Protein AF-0000000074970413 (afdb_homodimer)

Sequence (600 aa):
MADAITYADLRFVKVPLKNSASNHLGQDCEAYEDGELTYENVQVSPVPGGPPGLASPALADKADLQVSRQFQEGTRIWEATNSSLQQQLREKISQLGQKEVELQESQKELISSQDTLQEKQRTHEDTEQQLQACQAERAKTKENLRNEEERRRDLDQRLTSTRETLRRLSSCSSDTCCPCGWIPYQERCFYISHTLRSLEESQKYCTSLSSKLAAFDEPSKYYYEVSLPSGLEELLDRSKSYWIQMSKKWRHDSDSQSRYCDKIKKYYQKWKRIFSECAELHPCICESEAFRFPDGIHLNMADAITYADLRFVKVPLKNSASNHLGQDCEAYEDGELTYENVQVSPVPGGPPGLASPALADKADLQVSRQFQEGTRIWEATNSSLQQQLREKISQLGQKEVELQESQKELISSQDTLQEKQRTHEDTEQQLQACQAERAKTKENLRNEEERRRDLDQRLTSTRETLRRLSSCSSDTCCPCGWIPYQERCFYISHTLRSLEESQKYCTSLSSKLAAFDEPSKYYYEVSLPSGLEELLDRSKSYWIQMSKKWRHDSDSQSRYCDKIKKYYQKWKRIFSECAELHPCICESEAFRFPDGIHLN

Organism: Mus spicilegus (NCBI:txid10103)

Foldseek 3Di:
DPDDPPPPPVVPPPPPPDDDDDDDDDDDPPPPDPPPVCVDPPPPPPPPCVDDPPPPPPCPDPPVVVVVVVVVVVVVVVVVVVVVVVVVVVVVVVVVVVVVVVVVVVVVVVVVVVVVVVVVVVVVVVVVVVVVVVVVVVVVVVVVVVVVVVVVVVVVVVVVVVLVVVVVQWDDDWQWIDGPPWDDDDFKTKDWDDWWFFLVVQQVVLVVVVWGFADFDCPDPDNFFGDDDPRVVVPDDQQFKAFGDADPVPPPPDPDPPQWGWIWHDDDHTITIDIDGRGGIGIYMIMDGTDGSPPPPTPD/DDDDPPPDDPPPDPPDPDPDDDDDPPDDPDDDDDDPCVVPPPPVDDDPPDPPDPPPPPPPDPVVVVVVVVVVVVVVVVVVVVVVVVVVVVVVVVVVVVVVVVVVVVVVVVVVVVVVVVVVVVVVVVVVVVVVVVVVVVVVVVVVVVVVVVVVVVVVVVVVVVLVVVVVQWDDDWQWIDGPPWDDDDFKTKDWDDWWFFLVVQQVVLVVVVWGFADFDCPDPDNFFGDDDPRVVVPDDQQFKAFGQADPVPPPDDPDPPQWGWIWHDDDHTITIDIDGRGGIGIYMIMDGTDGSPPPPGPD

Nearest PDB structures (foldseek):
  5b1r-assembly1_A  TM=9.652E-01  e=3.362E-18  Mus musculus
  5vyb-assembly1_A  TM=7.940E-01  e=7.788E-08  Homo sapiens
  8rov-assembly1_B  TM=7.749E-01  e=2.932E-07  Homo sapiens
  5kti-assembly1_A  TM=6.997E-01  e=1.170E-06  Bos taurus
  8h4v-assembly1_A  TM=6.684E-01  e=1.239E-06  Bos taurus

Radius of gyration: 67.69 Å; Cα contacts (8 Å, |Δi|>4): 667; chains: 2; bounding box: 92×194×124 Å

Structure (mmCIF, N/CA/C/O backbone):
data_AF-0000000074970413-model_v1
#
loop_
_entity.id
_entity.type
_entity.pdbx_description
1 polymer 'CD72 antigen'
#
loop_
_atom_site.group_PDB
_atom_site.id
_atom_site.type_symbol
_atom_site.label_atom_id
_atom_site.label_alt_id
_atom_site.label_comp_id
_atom_site.label_asym_id
_atom_site.label_entity_id
_atom_site.label_seq_id
_atom_site.pdbx_PDB_ins_code
_atom_site.Cartn_x
_atom_site.Cartn_y
_atom_site.Cartn_z
_atom_site.occupancy
_atom_site.B_iso_or_equiv
_atom_site.auth_seq_id
_atom_site.auth_comp_id
_atom_site.auth_asym_id
_atom_site.auth_atom_id
_atom_site.pdbx_PDB_model_num
ATOM 1 N N . MET A 1 1 ? 30.766 46.562 5.418 1 24.64 1 MET A N 1
ATOM 2 C CA . MET A 1 1 ? 31.969 46.625 6.25 1 24.64 1 MET A CA 1
ATOM 3 C C . MET A 1 1 ? 31.734 47.562 7.445 1 24.64 1 MET A C 1
ATOM 5 O O . MET A 1 1 ? 31.922 48.781 7.344 1 24.64 1 MET A O 1
ATOM 9 N N . ALA A 1 2 ? 30.656 47.406 8.125 1 31.2 2 ALA A N 1
ATOM 10 C CA . ALA A 1 2 ? 29.766 48.219 8.945 1 31.2 2 ALA A CA 1
ATOM 11 C C . ALA A 1 2 ? 30.359 48.469 10.32 1 31.2 2 ALA A C 1
ATOM 13 O O . ALA A 1 2 ? 30.594 47.531 11.086 1 31.2 2 ALA A O 1
ATOM 14 N N . ASP A 1 3 ? 31.234 49.562 10.531 1 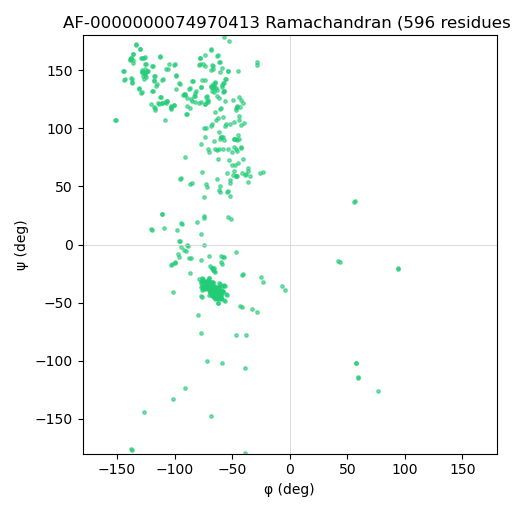26.11 3 ASP A N 1
ATOM 15 C CA . ASP A 1 3 ? 32.281 49.719 11.547 1 26.11 3 ASP A CA 1
ATOM 16 C C . ASP A 1 3 ? 31.688 49.656 12.953 1 26.11 3 ASP A C 1
ATOM 18 O O . ASP A 1 3 ? 30.484 49.875 13.141 1 26.11 3 ASP A O 1
ATOM 22 N N . ALA A 1 4 ? 32.469 49.125 13.984 1 30.56 4 ALA A N 1
ATOM 23 C CA . ALA A 1 4 ? 32.688 48.656 15.336 1 30.56 4 ALA A CA 1
ATOM 24 C C . ALA A 1 4 ? 32.438 49.719 16.375 1 30.56 4 ALA A C 1
ATOM 26 O O . ALA A 1 4 ? 33.312 50.562 16.641 1 30.56 4 ALA A O 1
ATOM 27 N N . ILE A 1 5 ? 31.297 50.406 16.328 1 31.03 5 ILE A N 1
ATOM 28 C CA . ILE A 1 5 ? 31.281 51.719 17 1 31.03 5 ILE A CA 1
ATOM 29 C C . ILE A 1 5 ? 31.328 51.5 18.516 1 31.03 5 ILE A C 1
ATOM 31 O O . ILE A 1 5 ? 30.422 50.938 19.109 1 31.03 5 ILE A O 1
ATOM 35 N N . THR A 1 6 ? 32.531 51.219 19.094 1 27.95 6 THR A N 1
ATOM 36 C CA . THR A 1 6 ? 32.938 50.781 20.422 1 27.95 6 THR A CA 1
ATOM 37 C C . THR A 1 6 ? 32.531 51.812 21.469 1 27.95 6 THR A C 1
ATOM 39 O O . THR A 1 6 ? 32.875 53 21.375 1 27.95 6 THR A O 1
ATOM 42 N N . TYR A 1 7 ? 31.266 51.75 21.891 1 28.98 7 TYR A N 1
ATOM 43 C CA . TYR A 1 7 ? 30.562 52.625 22.828 1 28.98 7 TYR A CA 1
ATOM 44 C C . TYR A 1 7 ? 31.312 52.75 24.141 1 28.98 7 TYR A C 1
ATOM 46 O O . TYR A 1 7 ? 31.656 51.75 24.766 1 28.98 7 TYR A O 1
ATOM 54 N N . ALA A 1 8 ? 32.406 53.688 24.25 1 27.66 8 ALA A N 1
ATOM 55 C CA . ALA A 1 8 ? 33.375 53.812 25.312 1 27.66 8 ALA A CA 1
ATOM 56 C C . ALA A 1 8 ? 32.719 54.156 26.641 1 27.66 8 ALA A C 1
ATOM 58 O O . ALA A 1 8 ? 31.906 55.094 26.719 1 27.66 8 ALA A O 1
ATOM 59 N N . ASP A 1 9 ? 32.438 53.156 27.516 1 30.17 9 ASP A N 1
ATOM 60 C CA . ASP A 1 9 ? 31.844 53 28.844 1 30.17 9 ASP A CA 1
ATOM 61 C C . ASP A 1 9 ? 32.5 53.938 29.844 1 30.17 9 ASP A C 1
ATOM 63 O O . ASP A 1 9 ? 33.625 53.75 30.25 1 30.17 9 ASP A O 1
ATOM 67 N N . LEU A 1 10 ? 32.594 55.312 29.562 1 27.61 10 LEU A N 1
ATOM 68 C CA . LEU A 1 10 ? 33.5 56.094 30.422 1 27.61 10 LEU A CA 1
ATOM 69 C C . LEU A 1 10 ? 33.031 56 31.875 1 27.61 10 LEU A C 1
ATOM 71 O O . LEU A 1 10 ? 31.891 56.312 32.188 1 27.61 10 LEU A O 1
ATOM 75 N N . ARG A 1 11 ? 33.5 55.031 32.688 1 28.02 11 ARG A N 1
ATOM 76 C CA . ARG A 1 11 ? 33.281 54.531 34.031 1 28.02 11 ARG A CA 1
ATOM 77 C C . ARG A 1 11 ? 33.625 55.594 35.062 1 28.02 11 ARG A C 1
ATOM 79 O O . ARG A 1 11 ? 34.812 55.844 35.344 1 28.02 11 ARG A O 1
ATOM 86 N N . PHE A 1 12 ? 33.062 56.812 35.062 1 27.45 12 PHE A N 1
ATOM 87 C CA . PHE A 1 12 ? 33.594 57.844 35.969 1 27.45 12 PHE A CA 1
ATOM 88 C C . PHE A 1 12 ? 33.594 57.375 37.406 1 27.45 12 PHE A C 1
ATOM 90 O O . PHE A 1 12 ? 32.594 56.812 37.875 1 27.45 12 PHE A O 1
ATOM 97 N N . VAL A 1 13 ? 34.812 57 37.906 1 27.91 13 VAL A N 1
ATOM 98 C CA . VAL A 1 13 ? 35.219 56.312 39.156 1 27.91 13 VAL A CA 1
ATOM 99 C C . VAL A 1 13 ? 34.844 57.188 40.344 1 27.91 13 VAL A C 1
ATOM 101 O O . VAL A 1 13 ? 35.312 58.312 40.5 1 27.91 13 VAL A O 1
ATOM 104 N N . LYS A 1 14 ? 33.562 57.094 40.719 1 28.33 14 LYS A N 1
ATOM 105 C CA . LYS A 1 14 ? 32.969 57.906 41.781 1 28.33 14 LYS A CA 1
ATOM 106 C C . LYS A 1 14 ? 33.688 57.719 43.094 1 28.33 14 LYS A C 1
ATOM 108 O O . LYS A 1 14 ? 33.812 56.594 43.594 1 28.33 14 LYS A O 1
ATOM 113 N N . VAL A 1 15 ? 34.875 58.531 43.188 1 29.34 15 VAL A N 1
ATOM 114 C CA . VAL A 1 15 ? 35.812 58.438 44.312 1 29.34 15 VAL A CA 1
ATOM 115 C C . VAL A 1 15 ? 35.062 58.5 45.625 1 29.34 15 VAL A C 1
ATOM 117 O O . VAL A 1 15 ? 34.188 59.375 45.812 1 29.34 15 VAL A O 1
ATOM 120 N N . PRO A 1 16 ? 35.281 57.469 46.438 1 26.19 16 PRO A N 1
ATOM 121 C CA . PRO A 1 16 ? 34.594 57.031 47.656 1 26.19 16 PRO A CA 1
ATOM 122 C C . PRO A 1 16 ? 34.719 58.031 48.781 1 26.19 16 PRO A C 1
ATOM 124 O O . PRO A 1 16 ? 35.812 58.406 49.156 1 26.19 16 PRO A O 1
ATOM 127 N N . LEU A 1 17 ? 33.875 59.062 48.781 1 26.25 17 LEU A N 1
ATOM 128 C CA . LEU A 1 17 ? 33.875 60.188 49.719 1 26.25 17 LEU A CA 1
ATOM 129 C C . LEU A 1 17 ? 33.812 59.719 51.156 1 26.25 17 LEU A C 1
ATOM 131 O O . LEU A 1 17 ? 32.75 59.312 51.625 1 26.25 17 LEU A O 1
ATOM 135 N N . LYS A 1 18 ? 34.906 58.938 51.5 1 22.08 18 LYS A N 1
ATOM 136 C CA . LYS A 1 18 ? 34.719 58.219 52.75 1 22.08 18 LYS A CA 1
ATOM 137 C C . LYS A 1 18 ? 34.312 59.188 53.875 1 22.08 18 LYS A C 1
ATOM 139 O O . LYS A 1 18 ? 34.531 60.406 53.75 1 22.08 18 LYS A O 1
ATOM 144 N N . ASN A 1 19 ? 34 58.594 55.094 1 21.67 19 ASN A N 1
ATOM 145 C CA . ASN A 1 19 ? 33.156 58.688 56.281 1 21.67 19 ASN A CA 1
ATOM 146 C C . ASN A 1 19 ? 33.75 59.562 57.344 1 21.67 19 ASN A C 1
ATOM 148 O O . ASN A 1 19 ? 33.062 60.062 58.219 1 21.67 19 ASN A O 1
ATOM 152 N N . SER A 1 20 ? 35.125 59.75 57.375 1 21.52 20 SER A N 1
ATOM 153 C CA . SER A 1 20 ? 35.594 59.562 58.719 1 21.52 20 SER A CA 1
ATOM 154 C C . SER A 1 20 ? 35.062 60.656 59.656 1 21.52 20 SER A C 1
ATOM 156 O O . SER A 1 20 ? 34.938 61.812 59.25 1 21.52 20 SER A O 1
ATOM 158 N N . ALA A 1 21 ? 34.656 60.281 60.844 1 22.81 21 ALA A N 1
ATOM 159 C CA . ALA A 1 21 ? 33.844 60.656 62 1 22.81 21 ALA A CA 1
ATOM 160 C C . ALA A 1 21 ? 34.562 61.719 62.844 1 22.81 21 ALA A C 1
ATOM 162 O O . ALA A 1 21 ? 33.906 62.562 63.469 1 22.81 21 ALA A O 1
ATOM 163 N N . SER A 1 22 ? 35.938 61.625 62.938 1 19.97 22 SER A N 1
ATOM 164 C CA . SER A 1 22 ? 36.25 61.594 64.375 1 19.97 22 SER A CA 1
ATOM 165 C C . SER A 1 22 ? 36.031 62.938 65 1 19.97 22 SER A C 1
ATOM 167 O O . SER A 1 22 ? 35.312 63.031 66 1 19.97 22 SER A O 1
ATOM 169 N N . ASN A 1 23 ? 37.094 63.656 65.188 1 19.08 23 ASN A N 1
ATOM 170 C CA . ASN A 1 23 ? 37.719 63.875 66.5 1 19.08 23 ASN A CA 1
ATOM 171 C C . ASN A 1 23 ? 37.156 65.125 67.188 1 19.08 23 ASN A C 1
ATOM 173 O O . ASN A 1 23 ? 36.469 65.938 66.5 1 19.08 23 ASN A O 1
ATOM 177 N N . HIS A 1 24 ? 38.125 66.125 67.562 1 21.09 24 HIS A N 1
ATOM 178 C CA . HIS A 1 24 ? 38.531 66.688 68.875 1 21.09 24 HIS A CA 1
ATOM 179 C C . HIS A 1 24 ? 37.844 68 69.125 1 21.09 24 HIS A C 1
ATOM 181 O O . HIS A 1 24 ? 37.562 68.75 68.188 1 21.09 24 HIS A O 1
ATOM 187 N N . LEU A 1 25 ? 37.312 68.188 70.312 1 21.56 25 LEU A N 1
ATOM 188 C CA . LEU A 1 25 ? 36.344 69 71.062 1 21.56 25 LEU A CA 1
ATOM 189 C C . LEU A 1 25 ? 36.719 70.438 71.125 1 21.56 25 LEU A C 1
ATOM 191 O O . LEU A 1 25 ? 35.875 71.312 71.125 1 21.56 25 LEU A O 1
ATOM 195 N N . GLY A 1 26 ? 38.094 70.688 71.25 1 19.17 26 GLY A N 1
ATOM 196 C CA . GLY A 1 26 ? 38.281 71.438 72.5 1 19.17 26 GLY A CA 1
ATOM 197 C C . GLY A 1 26 ? 37.938 72.938 72.312 1 19.17 26 GLY A C 1
ATOM 198 O O . GLY A 1 26 ? 37.281 73.5 73.188 1 19.17 26 GLY A O 1
ATOM 199 N N . GLN A 1 27 ? 38.719 73.562 71.375 1 21.14 27 GLN A N 1
ATOM 200 C CA . GLN A 1 27 ? 39.406 74.688 72 1 21.14 27 GLN A CA 1
ATOM 201 C C . GLN A 1 27 ? 38.438 75.812 72.25 1 21.14 27 GLN A C 1
ATOM 203 O O . GLN A 1 27 ? 37.375 75.938 71.625 1 21.14 27 GLN A O 1
ATOM 208 N N . ASP A 1 28 ? 38.969 76.75 73.188 1 24.19 28 ASP A N 1
ATOM 209 C CA . ASP A 1 28 ? 38.688 77.75 74.188 1 24.19 28 ASP A CA 1
ATOM 210 C C . ASP A 1 28 ? 38.25 79.062 73.562 1 24.19 28 ASP A C 1
ATOM 212 O O . ASP A 1 28 ? 39.031 79.75 72.875 1 24.19 28 ASP A O 1
ATOM 216 N N . CYS A 1 29 ? 37.188 79.125 72.875 1 22.8 29 CYS A N 1
ATOM 217 C CA . CYS A 1 29 ? 36.719 80.25 72.062 1 22.8 29 CYS A CA 1
ATOM 218 C C . CYS A 1 29 ? 36.688 81.5 72.875 1 22.8 29 CYS A C 1
ATOM 220 O O . CYS A 1 29 ? 35.938 81.625 73.875 1 22.8 29 CYS A O 1
ATOM 222 N N . GLU A 1 30 ? 38.031 81.875 73.062 1 23.05 30 GLU A N 1
ATOM 223 C CA . GLU A 1 30 ? 38.219 83.062 73.875 1 23.05 30 GLU A CA 1
ATOM 224 C C . GLU A 1 30 ? 37.188 84.188 73.5 1 23.05 30 GLU A C 1
ATOM 226 O O . GLU A 1 30 ? 36.875 84.375 72.375 1 23.05 30 GLU A O 1
ATOM 231 N N . ALA A 1 31 ? 36.469 84.438 74.5 1 25.48 31 ALA A N 1
ATOM 232 C CA . ALA A 1 31 ? 35.312 85.25 74.812 1 25.48 31 ALA A CA 1
ATOM 233 C C . ALA A 1 31 ? 35.5 86.688 74.375 1 25.48 31 ALA A C 1
ATOM 235 O O . ALA A 1 31 ? 36.344 87.438 74.938 1 25.48 31 ALA A O 1
ATOM 236 N N . TYR A 1 32 ? 35.812 86.812 73 1 22.5 32 TYR A N 1
ATOM 237 C CA . TYR A 1 32 ? 36.094 88.25 72.75 1 22.5 32 TYR A CA 1
ATOM 238 C C . TYR A 1 32 ? 35.062 89.125 73.375 1 22.5 32 TYR A C 1
ATOM 240 O O . TYR A 1 32 ? 33.875 88.812 73.375 1 22.5 32 TYR A O 1
ATOM 248 N N . GLU A 1 33 ? 35.594 89.875 74.312 1 24.11 33 GLU A N 1
ATOM 249 C CA . GLU A 1 33 ? 35.125 90.875 75.25 1 24.11 33 GLU A CA 1
ATOM 250 C C . GLU A 1 33 ? 34.25 91.938 74.562 1 24.11 33 GLU A C 1
ATOM 252 O O . GLU A 1 33 ? 34.656 92.5 73.562 1 24.11 33 GLU A O 1
ATOM 257 N N . ASP A 1 34 ? 32.938 91.562 74.438 1 25.44 34 ASP A N 1
ATOM 258 C CA . ASP A 1 34 ? 31.797 92.375 74 1 25.44 34 ASP A CA 1
ATOM 259 C C . ASP A 1 34 ? 31.891 93.812 74.438 1 25.44 34 ASP A C 1
ATOM 261 O O . ASP A 1 34 ? 31.797 94.125 75.688 1 25.44 34 ASP A O 1
ATOM 265 N N . GLY A 1 35 ? 33.062 94.438 73.938 1 24.64 35 GLY A N 1
ATOM 266 C CA . GLY A 1 35 ? 33.25 95.75 74.438 1 24.64 35 GLY A CA 1
ATOM 267 C C . GLY A 1 35 ? 31.984 96.562 74.438 1 24.64 35 GLY A C 1
ATOM 268 O O . GLY A 1 35 ? 31.141 96.438 73.562 1 24.64 35 GLY A O 1
ATOM 269 N N . GLU A 1 36 ? 31.469 96.75 75.625 1 27.22 36 GLU A N 1
ATOM 270 C CA . GLU A 1 36 ? 30.297 97.438 76.125 1 27.22 36 GLU A CA 1
ATOM 271 C C . GLU A 1 36 ? 30.188 98.812 75.5 1 27.22 36 GLU A C 1
ATOM 273 O O . GLU A 1 36 ? 31.078 99.688 75.75 1 27.22 36 GLU A O 1
ATOM 278 N N . LEU A 1 37 ? 30.094 98.875 74.125 1 25.19 37 LEU A N 1
ATOM 279 C CA . LEU A 1 37 ? 30.062 100.25 73.688 1 25.19 37 LEU A CA 1
ATOM 280 C C . LEU A 1 37 ? 29.094 101.062 74.5 1 25.19 37 LEU A C 1
ATOM 282 O O . LEU A 1 37 ? 27.906 100.75 74.562 1 25.19 37 LEU A O 1
ATOM 286 N N . THR A 1 38 ? 29.516 101.5 75.625 1 25.91 38 THR A N 1
ATOM 287 C CA . THR A 1 38 ? 28.859 102.312 76.625 1 25.91 38 THR A CA 1
ATOM 288 C C . THR A 1 38 ? 28.297 103.562 76.062 1 25.91 38 THR A C 1
ATOM 290 O O . THR A 1 38 ? 29.047 104.438 75.625 1 25.91 38 THR A O 1
ATOM 293 N N . TYR A 1 39 ? 27.625 103.438 74.938 1 23.97 39 TYR A N 1
ATOM 294 C CA . TYR A 1 39 ? 27.266 104.75 74.438 1 23.97 39 TYR A CA 1
ATOM 295 C C . TYR A 1 39 ? 26.688 105.625 75.562 1 23.97 39 TYR A C 1
ATOM 297 O O . TYR A 1 39 ? 25.844 105.125 76.312 1 23.97 39 TYR A O 1
ATOM 305 N N . GLU A 1 40 ? 27.516 106.375 76.25 1 25.95 40 GLU A N 1
ATOM 306 C CA . GLU A 1 40 ? 27.312 107.25 77.312 1 25.95 40 GLU A CA 1
ATOM 307 C C . GLU A 1 40 ? 26.062 108.125 77.125 1 25.95 40 GLU A C 1
ATOM 309 O O . GLU A 1 40 ? 25.875 108.688 76 1 25.95 40 GLU A O 1
ATOM 314 N N . ASN A 1 41 ? 24.938 107.75 77.875 1 26.66 41 ASN A N 1
ATOM 315 C CA . ASN A 1 41 ? 23.656 108.375 78.062 1 26.66 41 ASN A CA 1
ATOM 316 C C . ASN A 1 41 ? 23.812 109.875 78.375 1 26.66 41 ASN A C 1
ATOM 318 O O . ASN A 1 41 ? 24.375 110.25 79.375 1 26.66 41 ASN A O 1
ATOM 322 N N . VAL A 1 42 ? 24.453 110.5 77.375 1 29.44 42 VAL A N 1
ATOM 323 C CA . VAL A 1 42 ? 24.672 111.938 77.75 1 29.44 42 VAL A CA 1
ATOM 324 C C . VAL A 1 42 ? 23.391 112.5 78.25 1 29.44 42 VAL A C 1
ATOM 326 O O . VAL A 1 42 ? 22.344 112.5 77.625 1 29.44 42 VAL A O 1
ATOM 329 N N . GLN A 1 43 ? 23.25 112.375 79.562 1 25.84 43 GLN A N 1
ATOM 330 C CA . GLN A 1 43 ? 22.219 112.938 80.438 1 25.84 43 GLN A CA 1
ATOM 331 C C . GLN A 1 43 ? 22.047 114.375 80.188 1 25.84 43 GLN A C 1
ATOM 333 O O . GLN A 1 43 ? 22.953 115.188 80.438 1 25.84 43 GLN A O 1
ATOM 338 N N . VAL A 1 44 ? 21.688 114.688 78.938 1 29.22 44 VAL A N 1
ATOM 339 C CA . VAL A 1 44 ? 21.547 116.125 78.812 1 29.22 44 VAL A CA 1
ATOM 340 C C . VAL A 1 44 ? 20.672 116.625 80 1 29.22 44 VAL A C 1
ATOM 342 O O . VAL A 1 44 ? 19.641 116.062 80.312 1 29.22 44 VAL A O 1
ATOM 345 N N . SER A 1 45 ? 21.359 117.25 80.938 1 26.11 45 SER A N 1
ATOM 346 C CA . SER A 1 45 ? 20.859 117.875 82.188 1 26.11 45 SER A CA 1
ATOM 347 C C . SER A 1 45 ? 19.594 118.688 81.875 1 26.11 45 SER A C 1
ATOM 349 O O . SER A 1 45 ? 19.453 119.25 80.812 1 26.11 45 SER A O 1
ATOM 351 N N . PRO A 1 46 ? 18.594 118.25 82.75 1 32.47 46 PRO A N 1
ATOM 352 C CA . PRO A 1 46 ? 17.219 118.75 82.75 1 32.47 46 PRO A CA 1
ATOM 353 C C . PRO A 1 46 ? 17.156 120.312 82.875 1 32.47 46 PRO A C 1
ATOM 355 O O . PRO A 1 46 ? 17.609 120.875 83.875 1 32.47 46 PRO A O 1
ATOM 358 N N . VAL A 1 47 ? 18.047 121 82.062 1 32 47 VAL A N 1
ATOM 359 C CA . VAL A 1 47 ? 18.047 122.375 82.625 1 32 47 VAL A CA 1
ATOM 360 C C . VAL A 1 47 ? 16.625 122.75 83 1 32 47 VAL A C 1
ATOM 362 O O . VAL A 1 47 ? 15.695 122.5 82.25 1 32 47 VAL A O 1
ATOM 365 N N . PRO A 1 48 ? 16.438 123.062 84.25 1 33.34 48 PRO A N 1
ATOM 366 C CA . PRO A 1 48 ? 15.203 123.375 84.938 1 33.34 48 PRO A CA 1
ATOM 367 C C . PRO A 1 48 ? 14.383 124.5 84.25 1 33.34 48 PRO A C 1
ATOM 369 O O . PRO A 1 48 ? 13.391 124.938 84.875 1 33.34 48 PRO A O 1
ATOM 372 N N . GLY A 1 49 ? 14.68 124.625 82.875 1 29.66 49 GLY A N 1
ATOM 373 C CA . GLY A 1 49 ? 14.289 126 82.625 1 29.66 49 GLY A CA 1
ATOM 374 C C . GLY A 1 49 ? 12.852 126.312 83 1 29.66 49 GLY A C 1
ATOM 375 O O . GLY A 1 49 ? 11.992 125.375 82.938 1 29.66 49 GLY A O 1
ATOM 376 N N . GLY A 1 50 ? 12.688 126.875 84 1 33.44 50 GLY A N 1
ATOM 377 C CA . GLY A 1 50 ? 11.453 127.25 84.688 1 33.44 50 GLY A CA 1
ATOM 378 C C . GLY A 1 50 ? 10.438 127.875 83.75 1 33.44 50 GLY A C 1
ATOM 379 O O . GLY A 1 50 ? 9.289 128.125 84.125 1 33.44 50 GLY A O 1
ATOM 380 N N . PRO A 1 51 ? 11 128.125 82.312 1 31.03 51 PRO A N 1
ATOM 381 C CA . PRO A 1 51 ? 10.461 129.375 82.188 1 31.03 51 PRO A CA 1
ATOM 382 C C . PRO A 1 51 ? 8.938 129.5 82.312 1 31.03 51 PRO A C 1
ATOM 384 O O . PRO A 1 51 ? 8.398 130.125 83.125 1 31.03 51 PRO A O 1
ATOM 387 N N . PRO A 1 52 ? 8.375 129.625 81 1 35.25 52 PRO A N 1
ATOM 388 C CA . PRO A 1 52 ? 7.555 130.75 80.625 1 35.25 52 PRO A CA 1
ATOM 389 C C . PRO A 1 52 ? 6.066 130.625 80.875 1 35.25 52 PRO A C 1
ATOM 391 O O . PRO A 1 52 ? 5.621 129.375 80.875 1 35.25 52 PRO A O 1
ATOM 394 N N . GLY A 1 53 ? 5.426 131.375 81.625 1 33.5 53 GLY A N 1
ATOM 395 C CA . GLY A 1 53 ? 4.016 131.5 81.938 1 33.5 53 GLY A CA 1
ATOM 396 C C . GLY A 1 53 ? 3.107 131.25 80.75 1 33.5 53 GLY A C 1
ATOM 397 O O . GLY A 1 53 ? 3.16 132.125 79.812 1 33.5 53 GLY A O 1
ATOM 398 N N . LEU A 1 54 ? 3.055 130.125 80.25 1 33.62 54 LEU A N 1
ATOM 399 C CA . LEU A 1 54 ? 2.307 129.75 79 1 33.62 54 LEU A CA 1
ATOM 400 C C . LEU A 1 54 ? 0.914 130.375 79.062 1 33.62 54 LEU A C 1
ATOM 402 O O . LEU A 1 54 ? 0.138 130.125 80 1 33.62 54 LEU A O 1
ATOM 406 N N . ALA A 1 55 ? 0.936 131.75 78.688 1 37.66 55 ALA A N 1
ATOM 407 C CA . ALA A 1 55 ? -0.284 132.5 78.5 1 37.66 55 ALA A CA 1
ATOM 408 C C . ALA A 1 55 ? -1.351 131.75 77.75 1 37.66 55 ALA A C 1
ATOM 410 O O . ALA A 1 55 ? -1.029 130.875 76.938 1 37.66 55 ALA A O 1
ATOM 411 N N . SER A 1 56 ? -2.512 131.625 78.312 1 37.56 56 SER A N 1
ATOM 412 C CA . SER A 1 56 ? -3.807 131 78 1 37.56 56 SER A CA 1
ATOM 413 C C . SER A 1 56 ? -4.168 131.25 76.5 1 37.56 56 SER A C 1
ATOM 415 O O . SER A 1 56 ? -4.414 132.5 76.125 1 37.56 56 SER A O 1
ATOM 417 N N . PRO A 1 57 ? -3.34 130.75 75.5 1 39.44 57 PRO A N 1
ATOM 418 C CA . PRO A 1 57 ? -3.734 131 74.125 1 39.44 57 PRO A CA 1
ATOM 419 C C . PRO A 1 57 ? -5.195 130.75 73.812 1 39.44 57 PRO A C 1
ATOM 421 O O . PRO A 1 57 ? -5.578 129.5 73.812 1 39.44 57 PRO A O 1
ATOM 424 N N . ALA A 1 58 ? -6.094 131.375 74.438 1 38.5 58 ALA A N 1
ATOM 425 C CA . ALA A 1 58 ? -7.551 131.25 74.375 1 38.5 58 ALA A CA 1
ATOM 426 C C . ALA A 1 58 ? -8.008 131 72.938 1 38.5 58 ALA A C 1
ATOM 428 O O . ALA A 1 58 ? -8.891 130.25 72.688 1 38.5 58 ALA A O 1
ATOM 429 N N . LEU A 1 59 ? -8.023 132.125 72.125 1 40.28 59 LEU A N 1
ATOM 430 C CA . LEU A 1 59 ? -9.023 132.375 71.062 1 40.28 59 LEU A CA 1
ATOM 431 C C . LEU A 1 59 ? -8.68 131.5 69.812 1 40.28 59 LEU A C 1
ATOM 433 O O . LEU A 1 59 ? -8.312 132.125 68.812 1 40.28 59 LEU A O 1
ATOM 437 N N . ALA A 1 60 ? -7.836 130.625 69.812 1 50.25 60 ALA A N 1
ATOM 438 C CA . ALA A 1 60 ? -7.473 130 68.562 1 50.25 60 ALA A CA 1
ATOM 439 C C . ALA A 1 60 ? -8.703 129.5 67.812 1 50.25 60 ALA A C 1
ATOM 441 O O . ALA A 1 60 ? -9.422 128.625 68.312 1 50.25 60 ALA A O 1
ATOM 442 N N . ASP A 1 61 ? -9.242 130.125 66.75 1 51.22 61 ASP A N 1
ATOM 443 C CA . ASP A 1 61 ? -10.523 130.25 66.062 1 51.22 61 ASP A CA 1
ATOM 444 C C . ASP A 1 61 ? -10.969 128.875 65.5 1 51.22 61 ASP A C 1
ATOM 446 O O . ASP A 1 61 ? -10.141 128 65.125 1 51.22 61 ASP A O 1
ATOM 450 N N . LYS A 1 62 ? -12.18 128.25 65.688 1 59.47 62 LYS A N 1
ATOM 451 C CA . LYS A 1 62 ? -13.062 127.125 65.312 1 59.47 62 LYS A CA 1
ATOM 452 C C . LYS A 1 62 ? -12.742 126.625 63.938 1 59.47 62 LYS A C 1
ATOM 454 O O . LYS A 1 62 ? -12.836 125.375 63.688 1 59.47 62 LYS A O 1
ATOM 459 N N . ALA A 1 63 ? -12.258 127.375 63.094 1 61.16 63 ALA A N 1
ATOM 460 C CA . ALA A 1 63 ? -12.086 126.938 61.688 1 61.16 63 ALA A CA 1
ATOM 461 C C . ALA A 1 63 ? -10.883 126.062 61.531 1 61.16 63 ALA A C 1
ATOM 463 O O . ALA A 1 63 ? -10.938 125.062 60.75 1 61.16 63 ALA A O 1
ATOM 464 N N . ASP A 1 64 ? -9.867 126.188 62.281 1 61.75 64 ASP A N 1
ATOM 465 C CA . ASP A 1 64 ? -8.641 125.438 62.156 1 61.75 64 ASP A CA 1
ATOM 466 C C . ASP A 1 64 ? -8.836 124 62.688 1 61.75 64 ASP A C 1
ATOM 468 O O . ASP A 1 64 ? -8.289 123.062 62.156 1 61.75 64 ASP A O 1
ATOM 472 N N . LEU A 1 65 ? -9.664 123.875 63.594 1 67.31 65 LEU A N 1
ATOM 473 C CA . LEU A 1 65 ? -9.93 122.562 64.25 1 67.31 65 LEU A CA 1
ATOM 474 C C . LEU A 1 65 ? -10.789 121.688 63.344 1 67.31 65 LEU A C 1
ATOM 476 O O . LEU A 1 65 ? -10.602 120.5 63.281 1 67.31 65 LEU A O 1
ATOM 480 N N . GLN A 1 66 ? -11.633 122.312 62.625 1 70.25 66 GLN A N 1
ATOM 481 C CA . GLN A 1 66 ? -12.5 121.562 61.719 1 70.25 66 GLN A CA 1
ATOM 482 C C . GLN A 1 66 ? -11.719 121 60.531 1 70.25 66 GLN A C 1
ATOM 484 O O . GLN A 1 66 ? -11.961 119.875 60.094 1 70.25 66 GLN A O 1
ATOM 489 N N . VAL A 1 67 ? -10.773 121.75 60.062 1 69.88 67 VAL A N 1
ATOM 490 C CA . VAL A 1 67 ? -9.953 121.312 58.938 1 69.88 67 VAL A CA 1
ATOM 491 C C . VAL A 1 67 ? -9.023 120.188 59.375 1 69.88 67 VAL A C 1
ATOM 493 O O . VAL A 1 67 ? -8.789 119.25 58.625 1 69.88 67 VAL A O 1
ATOM 496 N N . SER A 1 68 ? -8.68 120.312 60.625 1 71.88 68 SER A N 1
ATOM 497 C CA . SER A 1 68 ? -7.801 119.25 61.156 1 71.88 68 SER A CA 1
ATOM 498 C C . SER A 1 68 ? -8.555 117.938 61.375 1 71.88 68 SER A C 1
ATOM 500 O O . SER A 1 68 ? -8.008 116.875 61.156 1 71.88 68 SER A O 1
ATOM 502 N N . ARG A 1 69 ? -9.758 118.062 61.781 1 75.12 69 ARG A N 1
ATOM 503 C CA . ARG A 1 69 ? -10.578 116.875 62 1 75.12 69 ARG A CA 1
ATOM 504 C C . ARG A 1 69 ? -10.953 116.188 60.688 1 75.12 69 ARG A C 1
ATOM 506 O O . ARG A 1 69 ? -10.938 115 60.562 1 75.12 69 ARG A O 1
ATOM 513 N N . GLN A 1 70 ? -11.18 117 59.656 1 73.62 70 GLN A N 1
ATOM 514 C CA . GLN A 1 70 ? -11.508 116.5 58.344 1 73.62 70 GLN A CA 1
ATOM 515 C C . GLN A 1 70 ? -10.305 115.812 57.688 1 73.62 70 GLN A C 1
ATOM 517 O O . GLN A 1 70 ? -10.453 114.75 57.031 1 73.62 70 GLN A O 1
ATOM 522 N N . PHE A 1 71 ? -9.164 116.375 58.094 1 75.62 71 PHE A N 1
ATOM 523 C CA . PHE A 1 71 ? -7.926 115.812 57.594 1 75.62 71 PHE A CA 1
ATOM 524 C C . PHE A 1 71 ? -7.641 114.438 58.25 1 75.62 71 PHE A C 1
ATOM 526 O O . PHE A 1 71 ? -7.227 113.5 57.594 1 75.62 71 PHE A O 1
ATOM 533 N N . GLN A 1 72 ? -7.98 114.375 59.5 1 77.62 72 GLN A N 1
ATOM 534 C CA . GLN A 1 72 ? -7.73 113.188 60.25 1 77.62 72 GLN A CA 1
ATOM 535 C C . GLN A 1 72 ? -8.695 112.062 59.812 1 77.62 72 GLN A C 1
ATOM 537 O O . GLN A 1 72 ? -8.297 110.938 59.656 1 77.62 72 GLN A O 1
ATOM 542 N N . GLU A 1 73 ? -9.852 112.5 59.469 1 80.38 73 GLU A N 1
ATOM 543 C CA . GLU A 1 73 ? -10.852 111.5 59.031 1 80.38 73 GLU A CA 1
ATOM 544 C C . GLU A 1 73 ? -10.555 111 57.625 1 80.38 73 GLU A C 1
ATOM 546 O O . GLU A 1 73 ? -10.711 109.812 57.312 1 80.38 73 GLU A O 1
ATOM 551 N N . GLY A 1 74 ? -10.109 111.938 56.812 1 75.44 74 GLY A N 1
ATOM 552 C CA . GLY A 1 74 ? -9.719 111.562 55.469 1 75.44 74 GLY A CA 1
ATOM 553 C C . GLY A 1 74 ? -8.516 110.688 55.406 1 75.44 74 GLY A C 1
ATOM 554 O O . GLY A 1 74 ? -8.5 109.688 54.625 1 75.44 74 GLY A O 1
ATOM 555 N N . THR A 1 75 ? -7.602 110.875 56.344 1 78.88 75 THR A N 1
ATOM 556 C CA . THR A 1 75 ? -6.406 110.062 56.406 1 78.88 75 THR A CA 1
ATOM 557 C C . THR A 1 75 ? -6.75 108.688 56.938 1 78.88 75 THR A C 1
ATOM 559 O O . THR A 1 75 ? -6.188 107.688 56.5 1 78.88 75 THR A O 1
ATOM 562 N N . ARG A 1 76 ? -7.727 108.688 57.812 1 82.56 76 ARG A N 1
ATOM 563 C CA . ARG A 1 76 ? -8.148 107.375 58.375 1 82.56 76 ARG A CA 1
ATOM 564 C C . ARG A 1 76 ? -8.852 106.562 57.312 1 82.56 76 ARG A C 1
ATOM 566 O O . ARG A 1 76 ? -8.609 105.375 57.219 1 82.56 76 ARG A O 1
ATOM 573 N N . ILE A 1 77 ? -9.641 107.188 56.469 1 83.06 77 ILE A N 1
ATOM 574 C CA . ILE A 1 77 ? -10.367 106.5 55.406 1 83.06 77 ILE A CA 1
ATOM 575 C C . ILE A 1 77 ? -9.391 106 54.344 1 83.06 77 ILE A C 1
ATOM 577 O O . ILE A 1 77 ? -9.492 104.875 53.844 1 83.06 77 ILE A O 1
ATOM 581 N N . TRP A 1 78 ? -8.352 106.75 54.156 1 82.88 78 TRP A N 1
ATOM 582 C CA . TRP A 1 78 ? -7.344 106.375 53.156 1 82.88 78 TRP A CA 1
ATOM 583 C C . TRP A 1 78 ? -6.484 105.188 53.625 1 82.88 78 TRP A C 1
ATOM 585 O O . TRP A 1 78 ? -6.195 104.312 52.875 1 82.88 78 TRP A O 1
ATOM 595 N N . GLU A 1 79 ? -6.238 105.312 54.906 1 81.75 79 GLU A N 1
ATOM 596 C CA . GLU A 1 79 ? -5.441 104.188 55.5 1 81.75 79 GLU A CA 1
ATOM 597 C C . GLU A 1 79 ? -6.219 102.875 55.5 1 81.75 79 GLU A C 1
ATOM 599 O O . GLU A 1 79 ? -5.66 101.812 55.219 1 81.75 79 GLU A O 1
ATOM 604 N N . ALA A 1 80 ? -7.477 103.062 55.656 1 84.81 80 ALA A N 1
ATOM 605 C CA . ALA A 1 80 ? -8.32 101.875 55.688 1 84.81 80 ALA A CA 1
ATOM 606 C C . ALA A 1 80 ? -8.508 101.312 54.281 1 84.81 80 ALA A C 1
ATOM 608 O O . ALA A 1 80 ? -8.477 100.125 54.094 1 84.81 80 ALA A O 1
ATOM 609 N N . THR A 1 81 ? -8.656 102.125 53.312 1 84.88 81 THR A N 1
ATOM 610 C CA . THR A 1 81 ? -8.828 101.688 51.938 1 84.88 81 THR A CA 1
ATOM 611 C C . THR A 1 81 ? -7.543 101.062 51.375 1 84.88 81 THR A C 1
ATOM 613 O O . THR A 1 81 ? -7.578 100.062 50.719 1 84.88 81 THR A O 1
ATOM 616 N N . ASN A 1 82 ? -6.449 101.75 51.781 1 85.19 82 ASN A N 1
ATOM 617 C CA . ASN A 1 82 ? -5.152 101.25 51.375 1 85.19 82 ASN A CA 1
ATOM 618 C C . ASN A 1 82 ? -4.859 99.875 52.031 1 85.19 82 ASN A C 1
ATOM 620 O O . ASN A 1 82 ? -4.336 99 51.375 1 85.19 82 ASN A O 1
ATOM 624 N N . SER A 1 83 ? -5.316 99.75 53.219 1 86.81 83 SER A N 1
ATOM 625 C CA . SER A 1 83 ? -5.113 98.5 53.938 1 86.81 83 SER A CA 1
ATOM 626 C C . SER A 1 83 ? -5.977 97.375 53.344 1 86.81 83 SER A C 1
ATOM 628 O O . SER A 1 83 ? -5.523 96.25 53.219 1 86.81 83 SER A O 1
ATOM 630 N N . SER A 1 84 ? -7.141 97.75 52.938 1 89.75 84 SER A N 1
ATOM 631 C CA . SER A 1 84 ? -8.055 96.812 52.312 1 89.75 84 SER A CA 1
ATOM 632 C C 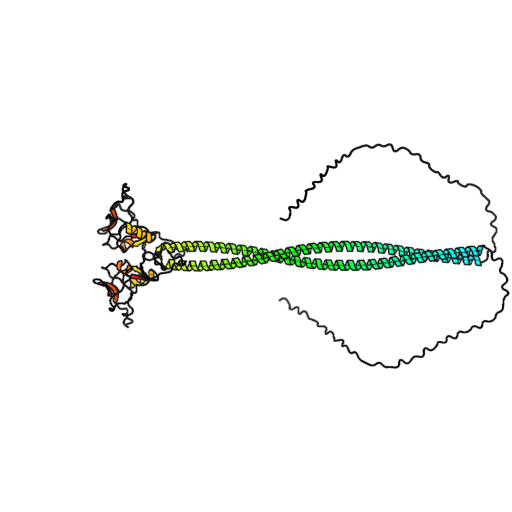. SER A 1 84 ? -7.578 96.375 50.938 1 89.75 84 SER A C 1
ATOM 634 O O . SER A 1 84 ? -7.613 95.188 50.625 1 89.75 84 SER A O 1
ATOM 636 N N . LEU A 1 85 ? -7.016 97.25 50.156 1 88.94 85 LEU A N 1
ATOM 637 C CA . LEU A 1 85 ? -6.508 97 48.844 1 88.94 85 LEU A CA 1
ATOM 638 C C . LEU A 1 85 ? -5.25 96.125 48.906 1 88.94 85 LEU A C 1
ATOM 640 O O . LEU A 1 85 ? -5.07 95.188 48.094 1 88.94 85 LEU A O 1
ATOM 644 N N . GLN A 1 86 ? -4.457 96.312 50 1 90 86 GLN A N 1
ATOM 645 C CA . GLN A 1 86 ? -3.242 95.562 50.188 1 90 86 GLN A CA 1
ATOM 646 C C . GLN A 1 86 ? -3.574 94.125 50.562 1 90 86 GLN A C 1
ATOM 648 O O . GLN A 1 86 ? -2.916 93.188 50.125 1 90 86 GLN A O 1
ATOM 653 N N . GLN A 1 87 ? -4.633 94.062 51.344 1 92.44 87 GLN A N 1
ATOM 654 C CA . GLN A 1 87 ? -5.062 92.688 51.75 1 92.44 87 GLN A CA 1
ATOM 655 C C . GLN A 1 87 ? -5.621 91.938 50.562 1 92.44 87 GLN A C 1
ATOM 657 O O . GLN A 1 87 ? -5.305 90.75 50.406 1 92.44 87 GLN A O 1
ATOM 662 N N . GLN A 1 88 ? -6.398 92.5 49.719 1 91.38 88 GLN A N 1
ATOM 663 C CA . GLN A 1 88 ? -6.969 91.875 48.562 1 91.38 88 GLN A CA 1
ATOM 664 C C . GLN A 1 88 ? -5.875 91.5 47.562 1 91.38 88 GLN A C 1
ATOM 666 O O . GLN A 1 88 ? -5.934 90.438 46.969 1 91.38 88 GLN A O 1
ATOM 671 N N . LEU A 1 89 ? -4.875 92.438 47.469 1 91.62 89 LEU A N 1
ATOM 672 C CA . LEU A 1 89 ? -3.754 92.125 46.562 1 91.62 89 LEU A CA 1
ATOM 673 C C . LEU A 1 89 ? -2.961 90.938 47.062 1 91.62 89 LEU A C 1
ATOM 675 O O . LEU A 1 89 ? -2.594 90.062 46.25 1 91.62 89 LEU A O 1
ATOM 679 N N . ARG A 1 90 ? -2.795 90.812 48.375 1 91.5 90 ARG A N 1
ATOM 680 C CA . ARG A 1 90 ? -2.078 89.688 48.938 1 91.5 90 ARG A CA 1
ATOM 681 C C . ARG A 1 90 ? -2.846 88.375 48.719 1 91.5 90 ARG A C 1
ATOM 683 O O . ARG A 1 90 ? -2.252 87.375 48.406 1 91.5 90 ARG A O 1
ATOM 690 N N . GLU A 1 91 ? -4.094 88.5 48.844 1 93 91 GLU A N 1
ATOM 691 C CA . GLU A 1 91 ? -4.945 87.312 48.625 1 93 91 GLU A CA 1
ATOM 692 C C . GLU A 1 91 ? -4.914 86.875 47.188 1 93 91 GLU A C 1
ATOM 694 O O . GLU A 1 91 ? -4.801 85.688 46.906 1 93 91 GLU A O 1
ATOM 699 N N . LYS A 1 92 ? -4.879 87.75 46.25 1 91 92 LYS A N 1
ATOM 700 C CA . LYS A 1 92 ? -4.867 87.438 44.812 1 91 92 LYS A CA 1
ATOM 701 C C . LYS A 1 92 ? -3.51 86.875 44.406 1 91 92 LYS A C 1
ATOM 703 O O . LYS A 1 92 ? -3.434 85.938 43.562 1 91 92 LYS A O 1
ATOM 708 N N . ILE A 1 93 ? -2.52 87.375 45.094 1 90.62 93 ILE A N 1
ATOM 709 C CA . ILE A 1 93 ? -1.174 86.875 44.844 1 90.62 93 ILE A CA 1
ATOM 710 C C . ILE A 1 93 ? -1.04 85.438 45.312 1 90.62 93 ILE A C 1
ATOM 712 O O . ILE A 1 93 ? -0.476 84.625 44.625 1 90.62 93 ILE A O 1
ATOM 716 N N . SER A 1 94 ? -1.664 85.25 46.438 1 93.31 94 SER A N 1
ATOM 717 C CA . SER A 1 94 ? -1.633 83.938 47 1 93.31 94 SER A CA 1
ATOM 718 C C . SER A 1 94 ? -2.43 82.938 46.125 1 93.31 94 SER A C 1
ATOM 720 O O . SER A 1 94 ? -1.977 81.875 45.844 1 93.31 94 SER A O 1
ATOM 722 N N . GLN A 1 95 ? -3.541 83.375 45.656 1 93 95 GLN A N 1
ATOM 723 C CA . GLN A 1 95 ? -4.383 82.562 44.812 1 93 95 GLN A CA 1
ATOM 724 C C . GLN A 1 95 ? -3.691 82.312 43.469 1 93 95 GLN A C 1
ATOM 726 O O . GLN A 1 95 ? -3.768 81.188 42.969 1 93 95 GLN A O 1
ATOM 731 N N . LEU A 1 96 ? -3.01 83.25 42.906 1 91.19 96 LEU A N 1
ATOM 732 C CA . LEU A 1 96 ? -2.264 83.062 41.688 1 91.19 96 LEU A CA 1
ATOM 733 C C . LEU A 1 96 ? -1.144 82.062 41.844 1 91.19 96 LEU A C 1
ATOM 735 O O . LEU A 1 96 ? -0.928 81.188 40.969 1 91.19 96 LEU A O 1
ATOM 739 N N . GLY A 1 97 ? -0.518 82.125 43 1 91.5 97 GLY A N 1
ATOM 740 C CA . GLY A 1 97 ? 0.522 81.188 43.281 1 91.5 97 GLY A CA 1
ATOM 741 C C . GLY A 1 97 ? 0.004 79.75 43.375 1 91.5 97 GLY A C 1
ATOM 742 O O . GLY A 1 97 ? 0.629 78.812 42.844 1 91.5 97 GLY A O 1
ATOM 743 N N . GLN A 1 98 ? -1.108 79.625 43.969 1 93.44 98 GLN A N 1
ATOM 744 C CA . GLN A 1 98 ? -1.72 78.312 44.125 1 93.44 98 GLN A CA 1
ATOM 745 C C . GLN A 1 98 ? -2.15 77.75 42.75 1 93.44 98 GLN A C 1
ATOM 747 O O . GLN A 1 98 ? -1.911 76.562 42.469 1 93.44 98 GLN A O 1
ATOM 752 N N . LYS A 1 99 ? -2.672 78.562 41.906 1 92.44 99 LYS A N 1
ATOM 753 C CA . LYS A 1 99 ? -3.141 78.125 40.594 1 92.44 99 LYS A CA 1
ATOM 754 C C . LYS A 1 99 ? -1.97 77.75 39.688 1 92.44 99 LYS A C 1
ATOM 756 O O . LYS A 1 99 ? -2.074 76.812 38.875 1 92.44 99 LYS A O 1
ATOM 761 N N . GLU A 1 100 ? -0.872 78.5 39.938 1 93 100 GLU A N 1
ATOM 762 C CA . GLU A 1 100 ? 0.328 78.188 39.156 1 93 100 GLU A CA 1
ATOM 763 C C . GLU A 1 100 ? 0.879 76.812 39.5 1 93 100 GLU A C 1
ATOM 765 O O . GLU A 1 100 ? 1.297 76.062 38.625 1 93 100 GLU A O 1
ATOM 770 N N . VAL A 1 101 ? 0.82 76.438 40.781 1 94.06 101 VAL A N 1
ATOM 771 C CA . VAL A 1 101 ? 1.297 75.125 41.25 1 94.06 101 VAL A CA 1
ATOM 772 C C . VAL A 1 101 ? 0.385 74.062 40.688 1 94.06 101 VAL A C 1
ATOM 774 O O . VAL A 1 101 ? 0.862 73 40.219 1 94.06 101 VAL A O 1
ATOM 777 N N . GLU A 1 102 ? -0.892 74.312 40.719 1 92.25 102 GLU A N 1
ATOM 778 C CA . GLU A 1 102 ? -1.862 73.312 40.188 1 92.25 102 GLU A CA 1
ATOM 779 C C . GLU A 1 102 ? -1.699 73.125 38.688 1 92.25 102 GLU A C 1
ATOM 781 O O . GLU A 1 102 ? -1.803 72 38.219 1 92.25 102 GLU A O 1
ATOM 786 N N . LEU A 1 103 ? -1.417 74.188 38 1 92.94 103 LEU A N 1
ATOM 787 C CA . LEU A 1 103 ? -1.205 74.125 36.562 1 92.94 103 LEU A CA 1
ATOM 788 C C . LEU A 1 103 ? 0.046 73.375 36.219 1 92.94 103 LEU A C 1
ATOM 790 O O . LEU A 1 103 ? 0.025 72.5 35.312 1 92.94 103 LEU A O 1
ATOM 794 N N . GLN A 1 104 ? 1.076 73.562 37 1 93.38 104 GLN A N 1
ATOM 795 C CA . GLN A 1 104 ? 2.324 72.812 36.781 1 93.38 104 GLN A CA 1
ATOM 796 C C . GLN A 1 104 ? 2.15 71.312 37.031 1 93.38 104 GLN A C 1
ATOM 798 O O . GLN A 1 104 ? 2.67 70.5 36.281 1 93.38 104 GLN A O 1
ATOM 803 N N . GLU A 1 105 ? 1.387 71.062 38.031 1 93.38 105 GLU A N 1
ATOM 804 C CA . GLU A 1 105 ? 1.124 69.625 38.375 1 93.38 105 GLU A CA 1
ATOM 805 C C . GLU A 1 105 ? 0.299 69 37.281 1 93.38 105 GLU A C 1
ATOM 807 O O . GLU A 1 105 ? 0.587 67.875 36.906 1 93.38 105 GLU A O 1
ATOM 812 N N . SER A 1 106 ? -0.633 69.688 36.719 1 91.31 106 SER A N 1
ATOM 813 C CA . SER A 1 106 ? -1.482 69.125 35.656 1 91.31 106 SER A CA 1
ATOM 814 C C . SER A 1 106 ? -0.698 68.938 34.375 1 91.31 106 SER A C 1
ATOM 816 O O . SER A 1 106 ? -0.88 67.938 33.688 1 91.31 106 SER A O 1
ATOM 818 N N . GLN A 1 107 ? 0.228 69.875 34.188 1 92.19 107 GLN A N 1
ATOM 819 C CA . GLN A 1 107 ? 1.056 69.812 33 1 92.19 107 GLN A CA 1
ATOM 820 C C . GLN A 1 107 ? 2.016 68.625 33.094 1 92.19 107 GLN A C 1
ATOM 822 O O . GLN A 1 107 ? 2.238 67.875 32.094 1 92.19 107 GLN A O 1
ATOM 827 N N . LYS A 1 108 ? 2.504 68.312 34.281 1 93.31 108 LYS A N 1
ATOM 828 C CA . LYS A 1 108 ? 3.389 67.188 34.5 1 93.31 108 LYS A CA 1
ATOM 829 C C . LYS A 1 108 ? 2.645 65.875 34.312 1 93.31 108 LYS A C 1
ATOM 831 O O . LYS A 1 108 ? 3.158 64.938 33.688 1 93.31 108 LYS A O 1
ATOM 836 N N . GLU A 1 109 ? 1.453 65.875 34.781 1 93.31 109 GLU A N 1
ATOM 837 C CA . GLU A 1 109 ? 0.633 64.688 34.656 1 93.31 109 GLU A CA 1
ATOM 838 C C . GLU A 1 109 ? 0.262 64.438 33.188 1 93.31 109 GLU A C 1
ATOM 840 O O . GLU A 1 109 ? 0.218 63.25 32.75 1 93.31 109 GLU A O 1
ATOM 845 N N . LEU A 1 110 ? 0.067 65.5 32.469 1 91.25 110 LEU A N 1
ATOM 846 C CA . LEU A 1 110 ? -0.276 65.375 31.047 1 91.25 110 LEU A CA 1
ATOM 847 C C . LEU A 1 110 ? 0.889 64.812 30.25 1 91.25 110 LEU A C 1
ATOM 849 O O . LEU A 1 110 ? 0.697 63.938 29.422 1 91.25 110 LEU A O 1
ATOM 853 N N . ILE A 1 111 ? 2.109 65.312 30.578 1 92.94 111 ILE A N 1
ATOM 854 C CA . ILE A 1 111 ? 3.297 64.812 29.891 1 92.94 111 ILE A CA 1
ATOM 855 C C . ILE A 1 111 ? 3.512 63.344 30.203 1 92.94 111 ILE A C 1
ATOM 857 O O . ILE A 1 111 ? 3.779 62.562 29.297 1 92.94 111 ILE A O 1
ATOM 861 N N . SER A 1 112 ? 3.293 62.969 31.422 1 93.69 112 SER A N 1
ATOM 862 C CA . SER A 1 112 ? 3.459 61.594 31.844 1 93.69 112 SER A CA 1
ATOM 863 C C . SER A 1 112 ? 2.432 60.688 31.172 1 93.69 112 SER A C 1
ATOM 865 O O . SER A 1 112 ? 2.762 59.594 30.719 1 93.69 112 SER A O 1
ATOM 867 N N . SER A 1 113 ? 1.25 61.156 31 1 90.94 113 SER A N 1
ATOM 868 C CA . SER A 1 113 ? 0.185 60.375 30.375 1 90.94 113 SER A CA 1
ATOM 869 C C . SER A 1 113 ? 0.435 60.219 28.875 1 90.94 113 SER A C 1
ATOM 871 O O . SER A 1 113 ? 0.193 59.125 28.328 1 90.94 113 SER A O 1
ATOM 873 N N . GLN A 1 114 ? 0.986 61.281 28.328 1 91.25 114 GLN A N 1
ATOM 874 C CA . GLN A 1 114 ? 1.3 61.188 26.906 1 91.25 114 GLN A CA 1
ATOM 875 C C . GLN A 1 114 ? 2.426 60.219 26.625 1 91.25 114 GLN A C 1
ATOM 877 O O . GLN A 1 114 ? 2.385 59.469 25.656 1 91.25 114 GLN A O 1
ATOM 882 N N . ASP A 1 115 ? 3.363 60.156 27.562 1 94.19 115 ASP A N 1
ATOM 883 C CA . ASP A 1 115 ? 4.457 59.188 27.438 1 94.19 115 ASP A CA 1
ATOM 884 C C . ASP A 1 115 ? 3.951 57.75 27.578 1 94.19 115 ASP A C 1
ATOM 886 O O . ASP A 1 115 ? 4.34 56.875 26.812 1 94.19 115 ASP A O 1
ATOM 890 N N . THR A 1 116 ? 3.098 57.5 28.453 1 94.19 116 THR A N 1
ATOM 891 C CA . THR A 1 116 ? 2.521 56.156 28.672 1 94.19 116 THR A CA 1
ATOM 892 C C . THR A 1 116 ? 1.673 55.75 27.484 1 94.19 116 THR A C 1
ATOM 894 O O . THR A 1 116 ? 1.689 54.562 27.078 1 94.19 116 THR A O 1
ATOM 897 N N . LEU A 1 117 ? 0.961 56.688 26.922 1 93.19 117 LEU A N 1
ATOM 898 C CA . LEU A 1 117 ? 0.132 56.438 25.75 1 93.19 117 LEU A CA 1
ATOM 899 C C . LEU A 1 117 ? 0.99 56.031 24.562 1 93.19 117 LEU A C 1
ATOM 901 O O . LEU A 1 117 ? 0.658 55.062 23.844 1 93.19 117 LEU A O 1
ATOM 905 N N . GLN A 1 118 ? 2.109 56.75 24.438 1 93.75 118 GLN A N 1
ATOM 906 C CA . GLN A 1 118 ? 3.006 56.438 23.328 1 93.75 118 GLN A CA 1
ATOM 907 C C . GLN A 1 118 ? 3.611 55.062 23.484 1 93.75 118 GLN A C 1
ATOM 909 O O . GLN A 1 118 ? 3.725 54.312 22.516 1 93.75 118 GLN A O 1
ATOM 914 N N . GLU A 1 119 ? 4 54.656 24.656 1 93.69 119 GLU A N 1
ATOM 915 C CA . GLU A 1 119 ? 4.551 53.312 24.938 1 93.69 119 GLU A CA 1
ATOM 916 C C . GLU A 1 119 ? 3.518 52.219 24.688 1 93.69 119 GLU A C 1
ATOM 918 O O . GLU A 1 119 ? 3.826 51.188 24.094 1 93.69 119 GLU A O 1
ATOM 923 N N . LYS A 1 120 ? 2.32 52.5 25.062 1 94 120 LYS A N 1
ATOM 924 C CA . LYS A 1 120 ? 1.25 51.531 24.891 1 94 120 LYS A CA 1
ATOM 925 C C . LYS A 1 120 ? 0.917 51.344 23.406 1 94 120 LYS A C 1
ATOM 927 O O . LYS A 1 120 ? 0.603 50.25 22.969 1 94 120 LYS A O 1
ATOM 932 N N . GLN A 1 121 ? 1.013 52.469 22.734 1 93.56 121 GLN A N 1
ATOM 933 C CA . GLN A 1 121 ? 0.781 52.406 21.297 1 93.56 121 GLN A CA 1
ATOM 934 C C . GLN A 1 121 ? 1.844 51.562 20.594 1 93.56 121 GLN A C 1
ATOM 936 O O . GLN A 1 121 ? 1.524 50.719 19.75 1 93.56 121 GLN A O 1
ATOM 941 N N . ARG A 1 122 ? 3.062 51.656 21.016 1 95.06 122 ARG A N 1
ATOM 942 C CA . ARG A 1 122 ? 4.156 50.906 20.438 1 95.06 122 ARG A CA 1
ATOM 943 C C . ARG A 1 122 ? 4.004 49.406 20.75 1 95.06 122 ARG A C 1
ATOM 945 O O . ARG A 1 122 ? 4.172 48.562 19.875 1 95.06 122 ARG A O 1
ATOM 952 N N . THR A 1 123 ? 3.658 49.125 21.953 1 94.94 123 THR A N 1
ATOM 953 C CA . THR A 1 123 ? 3.482 47.719 22.375 1 94.94 123 THR A CA 1
ATOM 954 C C . THR A 1 123 ? 2.305 47.094 21.641 1 94.94 123 THR A C 1
ATOM 956 O O . THR A 1 123 ? 2.365 45.906 21.25 1 94.94 123 THR A O 1
ATOM 959 N N . HIS A 1 124 ? 1.26 47.875 21.422 1 94.88 124 HIS A N 1
ATOM 960 C CA . HIS A 1 124 ? 0.091 47.406 20.688 1 94.88 124 HIS A CA 1
ATOM 961 C C . HIS A 1 124 ? 0.438 47.094 19.234 1 94.88 124 HIS A C 1
ATOM 963 O O . HIS A 1 124 ? 0.035 46.031 18.719 1 94.88 124 HIS A O 1
ATOM 969 N N . GLU A 1 125 ? 1.175 47.969 18.656 1 94.88 125 GLU A N 1
ATOM 970 C CA . GLU A 1 125 ? 1.595 47.75 17.281 1 94.88 125 GLU A CA 1
ATOM 971 C C . GLU A 1 125 ? 2.453 46.5 17.156 1 94.88 125 GLU A C 1
ATOM 973 O O . GLU A 1 125 ? 2.299 45.719 16.203 1 94.88 125 GLU A O 1
ATOM 978 N N . ASP A 1 126 ? 3.314 46.281 18.062 1 96.5 126 ASP A N 1
ATOM 979 C CA . ASP A 1 126 ? 4.152 45.062 18.094 1 96.5 126 ASP A CA 1
ATOM 980 C C . ASP A 1 126 ? 3.303 43.812 18.234 1 96.5 126 ASP A C 1
ATOM 982 O O . ASP A 1 126 ? 3.521 42.812 17.531 1 96.5 126 ASP A O 1
ATOM 986 N N . THR A 1 127 ? 2.334 43.875 19.094 1 96.81 127 THR A N 1
ATOM 987 C CA . THR A 1 127 ? 1.465 42.719 19.328 1 96.81 127 THR A CA 1
ATOM 988 C C . THR A 1 127 ? 0.617 42.438 18.094 1 96.81 127 THR A C 1
ATOM 990 O O . THR A 1 127 ? 0.383 41.281 17.75 1 96.81 127 THR A O 1
ATOM 993 N N . GLU A 1 128 ? 0.208 43.5 17.469 1 96.56 128 GLU A N 1
ATOM 994 C CA . GLU A 1 128 ? -0.576 43.344 16.25 1 96.56 128 GLU A CA 1
ATOM 995 C C . GLU A 1 128 ? 0.248 42.688 15.141 1 96.56 128 GLU A C 1
ATOM 997 O O . GLU A 1 128 ? -0.262 41.844 14.391 1 96.56 128 GLU A O 1
ATOM 1002 N N . GLN A 1 129 ? 1.469 43.062 15.055 1 97.19 129 GLN A N 1
ATOM 1003 C CA . GLN A 1 129 ? 2.354 42.469 14.062 1 97.19 129 GLN A CA 1
ATOM 1004 C C . GLN A 1 129 ? 2.586 40.969 14.359 1 97.19 129 GLN A C 1
ATOM 1006 O O . GLN A 1 129 ? 2.582 40.156 13.445 1 97.19 129 GLN A O 1
ATOM 1011 N N . GLN A 1 130 ? 2.801 40.625 15.539 1 97.19 130 GLN A N 1
ATOM 1012 C CA . GLN A 1 130 ? 2.977 39.25 15.945 1 97.19 130 GLN A CA 1
ATOM 1013 C C . GLN A 1 130 ? 1.723 38.438 15.648 1 97.19 130 GLN A C 1
ATOM 1015 O O . GLN A 1 130 ? 1.813 37.281 15.227 1 97.19 130 GLN A O 1
ATOM 1020 N N . LEU A 1 131 ? 0.547 39 15.875 1 97.5 131 LEU A N 1
ATOM 1021 C CA . LEU A 1 131 ? -0.723 38.344 15.602 1 97.5 131 LEU A CA 1
ATOM 1022 C C . LEU A 1 131 ? -0.872 38.062 14.109 1 97.5 131 LEU A C 1
ATOM 1024 O O . LEU A 1 131 ? -1.263 36.969 13.727 1 97.5 131 LEU A O 1
ATOM 1028 N N . GLN A 1 132 ? -0.525 39.062 13.336 1 97 132 GLN A N 1
ATOM 1029 C CA . GLN A 1 132 ? -0.605 38.844 11.891 1 97 132 GLN A CA 1
ATOM 1030 C C . GLN A 1 132 ? 0.334 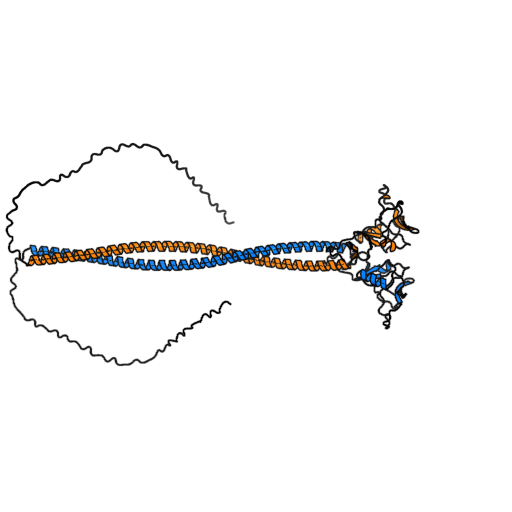37.75 11.43 1 97 132 GLN A C 1
ATOM 1032 O O . GLN A 1 132 ? -0.034 36.938 10.594 1 97 132 GLN A O 1
ATOM 1037 N N . ALA A 1 133 ? 1.503 37.688 11.906 1 97.56 133 ALA A N 1
ATOM 1038 C CA . ALA A 1 133 ? 2.471 36.656 11.57 1 97.56 133 ALA A CA 1
ATOM 1039 C C . ALA A 1 133 ? 1.97 35.281 12.016 1 97.56 133 ALA A C 1
ATOM 1041 O O . ALA A 1 133 ? 2.107 34.281 11.281 1 97.56 133 ALA A O 1
ATOM 1042 N N . CYS A 1 134 ? 1.396 35.25 13.188 1 97.38 134 CYS A N 1
ATOM 1043 C CA . CYS A 1 134 ? 0.843 34 13.719 1 97.38 134 CYS A CA 1
ATOM 1044 C C . CYS A 1 134 ? -0.281 33.469 12.828 1 97.38 134 CYS A C 1
ATOM 1046 O O . CYS A 1 134 ? -0.335 32.281 12.523 1 97.38 134 CYS A O 1
ATOM 1048 N N . GLN A 1 135 ? -1.078 34.375 12.406 1 96.88 135 GLN A N 1
ATOM 1049 C CA . GLN A 1 135 ? -2.201 34 11.555 1 96.88 135 GLN A CA 1
ATOM 1050 C C . GLN A 1 135 ? -1.72 33.469 10.203 1 96.88 135 GLN A C 1
ATOM 1052 O O . GLN A 1 135 ? -2.256 32.5 9.688 1 96.88 135 GLN A O 1
ATOM 1057 N N . ALA A 1 136 ? -0.758 34.094 9.672 1 97.31 136 ALA A N 1
ATOM 1058 C CA . ALA A 1 136 ? -0.192 33.656 8.398 1 97.31 136 ALA A CA 1
ATOM 1059 C C . ALA A 1 136 ? 0.433 32.25 8.523 1 97.31 136 ALA A C 1
ATOM 1061 O O . ALA A 1 136 ? 0.225 31.391 7.668 1 97.31 136 ALA A O 1
ATOM 1062 N N . GLU A 1 137 ? 1.155 32.031 9.5 1 97.19 137 GLU A N 1
ATOM 1063 C CA . GLU A 1 137 ? 1.786 30.734 9.734 1 97.19 137 GLU A CA 1
ATOM 1064 C C . GLU A 1 137 ? 0.743 29.656 9.984 1 97.19 137 GLU A C 1
ATOM 1066 O O . GLU A 1 137 ? 0.9 28.516 9.523 1 97.19 137 GLU A O 1
ATOM 1071 N N . ARG A 1 138 ? -0.232 30.047 10.727 1 96.56 138 ARG A N 1
ATOM 1072 C CA . ARG A 1 138 ? -1.329 29.109 10.984 1 96.56 138 ARG A CA 1
ATOM 1073 C C . ARG A 1 138 ? -2.008 28.703 9.68 1 96.56 138 ARG A C 1
ATOM 1075 O O . ARG A 1 138 ? -2.287 27.516 9.469 1 96.56 138 ARG A O 1
ATOM 1082 N N . ALA A 1 139 ? -2.256 29.625 8.906 1 96.56 139 ALA A N 1
ATOM 1083 C CA . ALA A 1 139 ? -2.889 29.344 7.621 1 96.56 139 ALA A CA 1
ATOM 1084 C C . ALA A 1 139 ? -2.016 28.422 6.77 1 96.56 139 ALA A C 1
ATOM 1086 O O . ALA A 1 139 ? -2.512 27.484 6.152 1 96.56 139 ALA A O 1
ATOM 1087 N N . LYS A 1 140 ? -0.803 28.656 6.746 1 97.44 140 LYS A N 1
ATOM 1088 C CA . LYS A 1 140 ? 0.142 27.844 5.988 1 97.44 140 LYS A CA 1
ATOM 1089 C C . LYS A 1 140 ? 0.203 26.422 6.543 1 97.44 140 LYS A C 1
ATOM 1091 O O . LYS A 1 140 ? 0.213 25.453 5.777 1 97.44 140 LYS A O 1
ATOM 1096 N N . THR A 1 141 ? 0.301 26.297 7.781 1 97.88 141 THR A N 1
ATOM 1097 C CA . THR A 1 141 ? 0.357 24.984 8.422 1 97.88 141 THR A CA 1
ATOM 1098 C C . THR A 1 141 ? -0.927 24.203 8.164 1 97.88 141 THR A C 1
ATOM 1100 O O . THR A 1 141 ? -0.888 23 7.957 1 97.88 141 THR A O 1
ATOM 1103 N N . LYS A 1 142 ? -2.012 24.953 8.211 1 97.62 142 LYS A N 1
ATOM 1104 C CA . LYS A 1 142 ? -3.291 24.312 7.926 1 97.62 142 LYS A CA 1
ATOM 1105 C C . LYS A 1 142 ? -3.332 23.781 6.5 1 97.62 142 LYS A C 1
ATOM 1107 O O . LYS A 1 142 ? -3.861 22.703 6.25 1 97.62 142 LYS A O 1
ATOM 1112 N N . GLU A 1 143 ? -2.785 24.484 5.617 1 97.62 143 GLU A N 1
ATOM 1113 C CA . GLU A 1 143 ? -2.703 24.047 4.227 1 97.62 143 GLU A CA 1
ATOM 1114 C C . GLU A 1 143 ? -1.803 22.828 4.086 1 97.62 143 GLU A C 1
ATOM 1116 O O . GLU A 1 143 ? -2.145 21.875 3.383 1 97.62 143 GLU A O 1
ATOM 1121 N N . ASN A 1 144 ? -0.699 22.844 4.723 1 98 144 ASN A N 1
ATOM 1122 C CA . ASN A 1 144 ? 0.202 21.688 4.723 1 98 144 ASN A CA 1
ATOM 1123 C C . ASN A 1 144 ? -0.469 20.453 5.301 1 98 144 ASN A C 1
ATOM 1125 O O . ASN A 1 144 ? -0.288 19.344 4.785 1 98 144 ASN A O 1
ATOM 1129 N N . LEU A 1 145 ? -1.202 20.688 6.34 1 98 145 LEU A N 1
ATOM 1130 C CA . LEU A 1 145 ? -1.942 19.594 6.957 1 98 145 LEU A CA 1
ATOM 1131 C C . LEU A 1 145 ? -2.941 18.984 5.973 1 98 145 LEU A C 1
ATOM 1133 O O . LEU A 1 145 ? -3.018 17.766 5.832 1 98 145 LEU A O 1
ATOM 1137 N N . ARG A 1 146 ? -3.656 19.828 5.309 1 97.75 146 ARG A N 1
ATOM 1138 C CA . ARG A 1 146 ? -4.617 19.359 4.316 1 97.75 146 ARG A CA 1
ATOM 1139 C C . ARG A 1 146 ? -3.924 18.578 3.209 1 97.75 146 ARG A C 1
ATOM 1141 O O . ARG A 1 146 ? -4.414 17.516 2.785 1 97.75 146 ARG A O 1
ATOM 1148 N N . ASN A 1 147 ? -2.818 18.969 2.779 1 97.81 147 ASN A N 1
ATOM 1149 C CA . ASN A 1 147 ? -2.043 18.297 1.743 1 97.81 147 ASN A CA 1
ATOM 1150 C C . ASN A 1 147 ? -1.551 16.922 2.211 1 97.81 147 ASN A C 1
ATOM 1152 O O . ASN A 1 147 ? -1.62 15.945 1.466 1 97.81 147 ASN A O 1
ATOM 1156 N N . GLU A 1 148 ? -1.069 16.969 3.373 1 97.69 148 GLU A N 1
ATOM 1157 C CA . GLU A 1 148 ? -0.57 15.711 3.922 1 97.69 148 GLU A CA 1
ATOM 1158 C C . GLU A 1 148 ? -1.699 14.703 4.098 1 97.69 148 GLU A C 1
ATOM 1160 O O . GLU A 1 148 ? -1.517 13.508 3.846 1 97.69 148 GLU A O 1
ATOM 116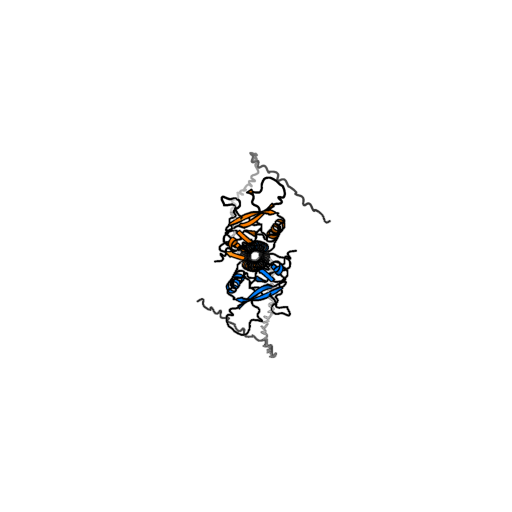5 N N . GLU A 1 149 ? -2.836 15.164 4.504 1 97.62 149 GLU A N 1
ATOM 1166 C CA . GLU A 1 149 ? -4.004 14.297 4.637 1 97.62 149 GLU A CA 1
ATOM 1167 C C . GLU A 1 149 ? -4.414 13.711 3.291 1 97.62 149 GLU A C 1
ATOM 1169 O O . GLU A 1 149 ? -4.789 12.539 3.205 1 97.62 149 GLU A O 1
ATOM 1174 N N . GLU A 1 150 ? -4.355 14.492 2.295 1 97.38 150 GLU A N 1
ATOM 1175 C CA . GLU A 1 150 ? -4.691 14.016 0.954 1 97.38 150 GLU A CA 1
ATOM 1176 C C . GLU A 1 150 ? -3.691 12.969 0.475 1 97.38 150 GLU A C 1
ATOM 1178 O O . GLU A 1 150 ? -4.082 11.945 -0.093 1 97.38 150 GLU A O 1
ATOM 1183 N N . ARG A 1 151 ? -2.506 13.156 0.661 1 96.94 151 ARG A N 1
ATOM 1184 C CA . ARG A 1 151 ? -1.471 12.195 0.304 1 96.94 151 ARG A CA 1
ATOM 1185 C C . ARG A 1 151 ? -1.672 10.875 1.045 1 96.94 151 ARG A C 1
ATOM 1187 O O . ARG A 1 151 ? -1.539 9.805 0.457 1 96.94 151 ARG A O 1
ATOM 1194 N N . ARG A 1 152 ? -1.934 11.062 2.318 1 97 152 ARG A N 1
ATOM 1195 C CA . ARG A 1 152 ? -2.188 9.875 3.135 1 97 152 ARG A CA 1
ATOM 1196 C C . ARG A 1 152 ? -3.379 9.094 2.602 1 97 152 ARG A C 1
ATOM 1198 O O . ARG A 1 152 ? -3.334 7.859 2.525 1 97 152 ARG A O 1
ATOM 1205 N N . ARG A 1 153 ? -4.383 9.773 2.252 1 96.88 153 ARG A N 1
ATOM 1206 C CA . ARG A 1 153 ? -5.57 9.117 1.714 1 96.88 153 ARG A CA 1
ATOM 1207 C C . ARG A 1 153 ? -5.254 8.398 0.405 1 96.88 153 ARG A C 1
ATOM 1209 O O . ARG A 1 153 ? -5.703 7.273 0.183 1 96.88 153 ARG A O 1
ATOM 1216 N N . ASP A 1 154 ? -4.504 8.977 -0.409 1 96.19 154 ASP A N 1
ATOM 1217 C CA . ASP A 1 154 ? -4.082 8.375 -1.668 1 96.19 154 ASP A CA 1
ATOM 1218 C C . ASP A 1 154 ? -3.258 7.109 -1.422 1 96.19 154 ASP A C 1
ATOM 1220 O O . ASP A 1 154 ? -3.482 6.082 -2.062 1 96.19 154 ASP A O 1
ATOM 1224 N N . LEU A 1 155 ? -2.369 7.184 -0.537 1 95.88 155 LEU A N 1
ATOM 1225 C CA . LEU A 1 155 ? -1.529 6.035 -0.205 1 95.88 155 LEU A CA 1
ATOM 1226 C C . LEU A 1 155 ? -2.369 4.895 0.358 1 95.88 155 LEU A C 1
ATOM 1228 O O . LEU A 1 155 ? -2.125 3.727 0.046 1 95.88 155 LEU A O 1
ATOM 1232 N N . ASP A 1 156 ? -3.316 5.273 1.143 1 95.5 156 ASP A N 1
ATOM 1233 C CA . ASP A 1 156 ? -4.215 4.273 1.704 1 95.5 156 ASP A CA 1
ATOM 1234 C C . ASP A 1 156 ? -4.984 3.547 0.602 1 95.5 156 ASP A C 1
ATOM 1236 O O . ASP A 1 156 ? -5.152 2.326 0.654 1 95.5 156 ASP A O 1
ATOM 1240 N N . GLN A 1 157 ? -5.422 4.262 -0.316 1 94.94 157 GLN A N 1
ATOM 1241 C CA . GLN A 1 157 ? -6.145 3.67 -1.438 1 94.94 157 GLN A CA 1
ATOM 1242 C C . GLN A 1 157 ? -5.238 2.756 -2.258 1 94.94 157 GLN A C 1
ATOM 1244 O O . GLN A 1 157 ? -5.633 1.648 -2.627 1 94.94 157 GLN A O 1
ATOM 1249 N N . ARG A 1 158 ? -4.066 3.133 -2.523 1 93.25 158 ARG A N 1
ATOM 1250 C CA . ARG A 1 158 ? -3.105 2.326 -3.268 1 93.25 158 ARG A CA 1
ATOM 1251 C C . ARG A 1 158 ? -2.746 1.057 -2.504 1 93.25 158 ARG A C 1
ATOM 1253 O O . ARG A 1 158 ? -2.629 -0.019 -3.094 1 93.25 158 ARG A O 1
ATOM 1260 N N . LEU A 1 159 ? -2.562 1.226 -1.247 1 93.31 159 LEU A N 1
ATOM 1261 C CA . LEU A 1 159 ? -2.254 0.072 -0.409 1 93.31 159 LEU A CA 1
ATOM 1262 C C . LEU A 1 159 ? -3.4 -0.933 -0.426 1 93.31 159 LEU A C 1
ATOM 1264 O O . LEU A 1 159 ? -3.172 -2.139 -0.546 1 93.31 159 LEU A O 1
ATOM 1268 N N . THR A 1 160 ? -4.59 -0.446 -0.287 1 92.62 160 THR A N 1
ATOM 1269 C CA . THR A 1 160 ? -5.766 -1.31 -0.303 1 92.62 160 THR A CA 1
ATOM 1270 C C . THR A 1 160 ? -5.875 -2.047 -1.635 1 92.62 160 THR A C 1
ATOM 1272 O O . THR A 1 160 ? -6.125 -3.254 -1.663 1 92.62 160 THR A O 1
ATOM 1275 N N . SER A 1 161 ? -5.645 -1.395 -2.674 1 92.06 161 SER A N 1
ATOM 1276 C CA . SER A 1 161 ? -5.699 -1.992 -4.004 1 92.06 161 SER A CA 1
ATOM 1277 C C . SER A 1 161 ? -4.613 -3.047 -4.18 1 92.06 161 SER A C 1
ATOM 1279 O O . SER A 1 161 ? -4.867 -4.129 -4.715 1 92.06 161 SER A O 1
ATOM 1281 N N . THR A 1 162 ? -3.457 -2.691 -3.738 1 92.12 162 THR A N 1
ATOM 1282 C CA . THR A 1 162 ? -2.342 -3.625 -3.844 1 92.12 162 THR A CA 1
ATOM 1283 C C . THR A 1 162 ? -2.592 -4.867 -2.994 1 92.12 162 THR A C 1
ATOM 1285 O O . THR A 1 162 ? -2.289 -5.984 -3.416 1 92.12 162 THR A O 1
ATOM 1288 N N . ARG A 1 163 ? -3.15 -4.699 -1.878 1 91.31 163 ARG A N 1
ATOM 1289 C CA . ARG A 1 163 ? -3.467 -5.816 -0.994 1 91.31 163 ARG A CA 1
ATOM 1290 C C . ARG A 1 163 ? -4.535 -6.715 -1.606 1 91.31 163 ARG A C 1
ATOM 1292 O O . ARG A 1 163 ? -4.488 -7.938 -1.454 1 91.31 163 ARG A O 1
ATOM 1299 N N . GLU A 1 164 ? -5.445 -6.145 -2.209 1 90.56 164 GLU A N 1
ATOM 1300 C CA . GLU A 1 164 ? -6.484 -6.93 -2.867 1 90.56 164 GLU A CA 1
ATOM 1301 C C . GLU A 1 164 ? -5.902 -7.789 -3.988 1 90.56 164 GLU A C 1
ATOM 1303 O O . GLU A 1 164 ? -6.285 -8.945 -4.152 1 90.56 164 GLU A O 1
ATOM 1308 N N . THR A 1 165 ? -5.027 -7.18 -4.711 1 91 165 THR A N 1
ATOM 1309 C CA . THR A 1 165 ? -4.359 -7.938 -5.762 1 91 165 THR A CA 1
ATOM 1310 C C . THR A 1 165 ? -3.533 -9.078 -5.168 1 91 165 THR A C 1
ATOM 1312 O O . THR A 1 165 ? -3.559 -10.203 -5.676 1 91 165 THR A O 1
ATOM 1315 N N . LEU A 1 166 ? -2.84 -8.766 -4.16 1 91.38 166 LEU A N 1
ATOM 1316 C CA . LEU A 1 166 ? -2.041 -9.781 -3.484 1 91.38 166 LEU A CA 1
ATOM 1317 C C . LEU A 1 166 ? -2.92 -10.922 -2.98 1 91.38 166 LEU A C 1
ATOM 1319 O O . LEU A 1 166 ? -2.551 -12.094 -3.088 1 91.38 166 LEU A O 1
ATOM 1323 N N . ARG A 1 167 ? -4.051 -10.609 -2.477 1 89.56 167 ARG A N 1
ATOM 1324 C CA . ARG A 1 167 ? -4.988 -11.609 -1.983 1 89.56 167 ARG A CA 1
ATOM 1325 C C . ARG A 1 167 ? -5.484 -12.5 -3.117 1 89.56 167 ARG A C 1
ATOM 1327 O O . ARG A 1 167 ? -5.648 -13.711 -2.936 1 89.56 167 ARG A O 1
ATOM 1334 N N . ARG A 1 168 ? -5.66 -11.93 -4.199 1 89.31 168 ARG A N 1
ATOM 1335 C CA . ARG A 1 168 ? -6.129 -12.68 -5.359 1 89.31 168 ARG A CA 1
ATOM 1336 C C . ARG A 1 168 ? -5.051 -13.625 -5.867 1 89.31 168 ARG A C 1
ATOM 1338 O O . ARG A 1 168 ? -5.355 -14.711 -6.371 1 89.31 168 ARG A O 1
ATOM 1345 N N . LEU A 1 169 ? -3.811 -13.242 -5.648 1 91.62 169 LEU A N 1
ATOM 1346 C CA . LEU A 1 169 ? -2.707 -14.008 -6.219 1 91.62 169 LEU A CA 1
ATOM 1347 C C . LEU A 1 169 ? -2.16 -15.008 -5.207 1 91.62 169 LEU A C 1
ATOM 1349 O O . LEU A 1 169 ? -1.221 -15.75 -5.508 1 91.62 169 LEU A O 1
ATOM 1353 N N . SER A 1 170 ? -2.816 -15.031 -4.043 1 91.38 170 SER A N 1
ATOM 1354 C CA . SER A 1 170 ? -2.287 -15.898 -2.992 1 91.38 170 SER A CA 1
ATOM 1355 C C . SER A 1 170 ? -3.352 -16.859 -2.484 1 91.38 170 SER A C 1
ATOM 1357 O O . SER A 1 170 ? -4.551 -16.594 -2.611 1 91.38 170 SER A O 1
ATOM 1359 N N . SER A 1 171 ? -2.9 -18.031 -2.135 1 88.31 171 SER A N 1
ATOM 1360 C CA . SER A 1 171 ? -3.715 -19 -1.418 1 88.31 171 SER A CA 1
ATOM 1361 C C . SER A 1 171 ? -3.264 -19.141 0.032 1 88.31 171 SER A C 1
ATOM 1363 O O . SER A 1 171 ? -2.113 -19.5 0.299 1 88.31 171 SER A O 1
ATOM 1365 N N . CYS A 1 172 ? -4.336 -18.859 0.93 1 85 172 CYS A N 1
ATOM 1366 C CA . CYS A 1 172 ? -3.941 -18.812 2.334 1 85 172 CYS A CA 1
ATOM 1367 C C . CYS A 1 172 ? -4.703 -19.859 3.146 1 85 172 CYS A C 1
ATOM 1369 O O . CYS A 1 172 ? -5.898 -20.062 2.939 1 85 172 CYS A O 1
ATOM 1371 N N . SER A 1 173 ? -4.199 -20.844 3.85 1 73.75 173 SER A N 1
ATOM 1372 C CA . SER A 1 173 ? -4.855 -21.781 4.75 1 73.75 173 SER A CA 1
ATOM 1373 C C . SER A 1 173 ? -4.648 -21.391 6.207 1 73.75 173 SER A C 1
ATOM 1375 O O . SER A 1 173 ? -5.57 -21.5 7.02 1 73.75 173 SER A O 1
ATOM 1377 N N . SER A 1 174 ? -3.518 -20.953 6.691 1 74.06 174 SER A N 1
ATOM 1378 C CA . SER A 1 174 ? -3.186 -20.516 8.047 1 74.06 174 SER A CA 1
ATOM 1379 C C . SER A 1 174 ? -2.562 -19.125 8.047 1 74.06 174 SER A C 1
ATOM 1381 O O . SER A 1 174 ? -3.031 -18.234 7.348 1 74.06 174 SER A O 1
ATOM 1383 N N . ASP A 1 175 ? -1.624 -18.938 8.938 1 78.56 175 ASP A N 1
ATOM 1384 C CA . ASP A 1 175 ? -0.939 -17.656 9.094 1 78.56 175 ASP A CA 1
ATOM 1385 C C . ASP A 1 175 ? 0.057 -17.422 7.957 1 78.56 175 ASP A C 1
ATOM 1387 O O . ASP A 1 175 ? 0.698 -16.375 7.891 1 78.56 175 ASP A O 1
ATOM 1391 N N . THR A 1 176 ? 0.1 -18.469 7.051 1 88.44 176 THR A N 1
ATOM 1392 C CA . THR A 1 176 ? 1.057 -18.328 5.961 1 88.44 176 THR A CA 1
ATOM 1393 C C . THR A 1 176 ? 0.361 -18.484 4.609 1 88.44 176 THR A C 1
ATOM 1395 O O . THR A 1 176 ? -0.66 -19.156 4.5 1 88.44 176 THR A O 1
ATOM 1398 N N . CYS A 1 177 ? 0.884 -17.781 3.703 1 91.31 177 CYS A N 1
ATOM 1399 C CA . CYS A 1 177 ? 0.299 -17.766 2.367 1 91.31 177 CYS A CA 1
ATOM 1400 C C . CYS A 1 177 ? 1.321 -18.188 1.32 1 91.31 177 CYS A C 1
ATOM 1402 O O . CYS A 1 177 ? 2.525 -18 1.514 1 91.31 177 CYS A O 1
ATOM 1404 N N . CYS A 1 178 ? 0.794 -18.797 0.283 1 93.31 178 CYS A N 1
ATOM 1405 C CA . CYS A 1 178 ? 1.593 -19.156 -0.884 1 93.31 178 CYS A CA 1
ATOM 1406 C C . CYS A 1 178 ? 0.978 -18.594 -2.16 1 93.31 178 CYS A C 1
ATOM 1408 O O . CYS A 1 178 ? -0.213 -18.281 -2.193 1 93.31 178 CYS A O 1
ATOM 1410 N N . PRO A 1 179 ? 1.901 -18.406 -3.189 1 92.94 179 PRO A N 1
ATOM 1411 C CA . PRO A 1 179 ? 1.307 -18.016 -4.469 1 92.94 179 PRO A CA 1
ATOM 1412 C C . PRO A 1 179 ? 0.209 -18.969 -4.926 1 92.94 179 PRO A C 1
ATOM 1414 O O . PRO A 1 179 ? 0.282 -20.172 -4.656 1 92.94 179 PRO A O 1
ATOM 1417 N N . CYS A 1 180 ? -0.745 -18.391 -5.652 1 90.94 180 CYS A N 1
ATOM 1418 C CA . CYS A 1 180 ? -1.839 -19.219 -6.148 1 90.94 180 CYS A CA 1
ATOM 1419 C C . CYS A 1 180 ? -1.311 -20.375 -6.992 1 90.94 180 CYS A C 1
ATOM 1421 O O . CYS A 1 180 ? -0.498 -20.156 -7.895 1 90.94 180 CYS A O 1
ATOM 1423 N N . GLY A 1 181 ? -1.842 -21.531 -6.66 1 91.19 181 GLY A N 1
ATOM 1424 C CA . GLY A 1 181 ? -1.434 -22.688 -7.434 1 91.19 181 GLY A CA 1
ATOM 1425 C C . GLY A 1 181 ? -0.277 -23.453 -6.809 1 91.19 181 GLY A C 1
ATOM 1426 O O . GLY A 1 181 ? -0.015 -24.609 -7.164 1 91.19 181 GLY A O 1
ATOM 1427 N N . TRP A 1 182 ? 0.445 -22.781 -5.949 1 93.81 182 TRP A N 1
ATOM 1428 C CA . TRP A 1 182 ? 1.536 -23.453 -5.254 1 93.81 182 TRP A CA 1
ATOM 1429 C C . TRP A 1 182 ? 1.006 -24.312 -4.113 1 93.81 182 TRP A C 1
ATOM 1431 O O . TRP A 1 182 ? -0.122 -24.125 -3.652 1 93.81 182 TRP A O 1
ATOM 1441 N N . ILE A 1 183 ? 1.835 -25.25 -3.684 1 92.81 183 ILE A N 1
ATOM 1442 C CA . ILE A 1 183 ? 1.418 -26.203 -2.658 1 92.81 183 ILE A CA 1
ATOM 1443 C C . ILE A 1 183 ? 2.033 -25.812 -1.315 1 92.81 183 ILE A C 1
ATOM 1445 O O . ILE A 1 183 ? 3.252 -25.875 -1.145 1 92.81 183 ILE A O 1
ATOM 1449 N N . PRO A 1 184 ? 1.125 -25.531 -0.427 1 92.56 184 PRO A N 1
ATOM 1450 C CA . PRO A 1 184 ? 1.651 -25.141 0.882 1 92.56 184 PRO A CA 1
ATOM 1451 C C . PRO A 1 184 ? 1.977 -26.344 1.773 1 92.56 184 PRO A C 1
ATOM 1453 O O . PRO A 1 184 ? 1.263 -27.344 1.747 1 92.56 184 PRO A O 1
ATOM 1456 N N . TYR A 1 185 ? 3.104 -26.203 2.486 1 90.81 185 TYR A N 1
ATOM 1457 C CA . TYR A 1 185 ? 3.469 -27.141 3.535 1 90.81 185 TYR A CA 1
ATOM 1458 C C . TYR A 1 185 ? 4.312 -26.469 4.609 1 90.81 185 TYR A C 1
ATOM 1460 O O . TYR A 1 185 ? 5.48 -26.156 4.379 1 90.81 185 TYR A O 1
ATOM 1468 N N . GLN A 1 186 ? 3.57 -26.281 5.773 1 87.38 186 GLN A N 1
ATOM 1469 C CA . GLN A 1 186 ? 4.211 -25.578 6.875 1 87.38 186 GLN A CA 1
ATOM 1470 C C . GLN A 1 186 ? 4.633 -24.172 6.453 1 87.38 186 GLN A C 1
ATOM 1472 O O . GLN A 1 186 ? 3.789 -23.344 6.082 1 87.38 186 GLN A O 1
ATOM 1477 N N . GLU A 1 187 ? 5.832 -23.797 6.383 1 89.81 187 GLU A N 1
ATOM 1478 C CA . GLU A 1 187 ? 6.285 -22.469 6.02 1 89.81 187 GLU A CA 1
ATOM 1479 C C . GLU A 1 187 ? 6.988 -22.469 4.664 1 89.81 187 GLU A C 1
ATOM 1481 O O . GLU A 1 187 ? 7.828 -21.609 4.391 1 89.81 187 GLU A O 1
ATOM 1486 N N . ARG A 1 188 ? 6.539 -23.516 3.861 1 93.56 188 ARG A N 1
ATOM 1487 C CA . ARG A 1 188 ? 7.133 -23.641 2.535 1 93.56 188 ARG A CA 1
ATOM 1488 C C . ARG A 1 188 ? 6.055 -23.734 1.461 1 93.56 188 ARG A C 1
ATOM 1490 O O . ARG A 1 188 ? 4.945 -24.203 1.728 1 93.56 188 ARG A O 1
ATOM 1497 N N . CYS A 1 189 ? 6.375 -23.234 0.349 1 95.19 189 CYS A N 1
ATOM 1498 C CA . CYS A 1 189 ? 5.527 -23.328 -0.835 1 95.19 189 CYS A CA 1
ATOM 1499 C C . CYS A 1 189 ? 6.242 -24.062 -1.96 1 95.19 189 CYS A C 1
ATOM 1501 O O . CYS A 1 189 ? 7.391 -23.75 -2.281 1 95.19 189 CYS A O 1
ATOM 1503 N N . PHE A 1 190 ? 5.531 -25.047 -2.578 1 96.25 190 PHE A N 1
ATOM 1504 C CA . PHE A 1 190 ? 6.16 -25.844 -3.621 1 96.25 190 PHE A CA 1
ATOM 1505 C C . PHE A 1 190 ? 5.449 -25.656 -4.953 1 96.25 190 PHE A C 1
ATOM 1507 O O . PHE A 1 190 ? 4.23 -25.469 -4.992 1 96.25 190 PHE A O 1
ATOM 1514 N N . TYR A 1 191 ? 6.234 -25.688 -5.969 1 96.25 191 TYR A N 1
ATOM 1515 C CA . TYR A 1 191 ? 5.723 -25.594 -7.332 1 96.25 191 TYR A CA 1
ATOM 1516 C C . TYR A 1 191 ? 6.262 -26.719 -8.203 1 96.25 191 TYR A C 1
ATOM 1518 O O . TYR A 1 191 ? 7.465 -26.984 -8.211 1 96.25 191 TYR A O 1
ATOM 1526 N N . ILE A 1 192 ? 5.32 -27.359 -8.898 1 95.56 192 ILE A N 1
ATOM 1527 C CA . ILE A 1 192 ? 5.699 -28.438 -9.805 1 95.56 192 ILE A CA 1
ATOM 1528 C C . ILE A 1 192 ? 5.715 -27.922 -11.242 1 95.56 192 ILE A C 1
ATOM 1530 O O . ILE A 1 192 ? 4.688 -27.484 -11.758 1 95.56 192 ILE A O 1
ATOM 1534 N N . SER A 1 193 ? 6.875 -28 -11.867 1 93.69 193 SER A N 1
ATOM 1535 C CA . SER A 1 193 ? 6.984 -27.516 -13.242 1 93.69 193 SER A CA 1
ATOM 1536 C C . SER A 1 193 ? 6.398 -28.5 -14.234 1 93.69 193 SER A C 1
ATOM 1538 O O . SER A 1 193 ? 6.332 -29.703 -13.945 1 93.69 193 SER A O 1
ATOM 1540 N N . HIS A 1 194 ? 5.988 -27.953 -15.391 1 88.19 194 HIS A N 1
ATOM 1541 C CA . HIS A 1 194 ? 5.426 -28.797 -16.438 1 88.19 194 HIS A CA 1
ATOM 1542 C C . HIS A 1 194 ? 6.438 -29.031 -17.547 1 88.19 194 HIS A C 1
ATOM 1544 O O . HIS A 1 194 ? 6.324 -30.016 -18.297 1 88.19 194 HIS A O 1
ATOM 1550 N N . THR A 1 195 ? 7.453 -28.219 -17.609 1 88.81 195 THR A N 1
ATOM 1551 C CA . THR A 1 195 ? 8.391 -28.266 -18.719 1 88.81 195 THR A CA 1
ATOM 1552 C C . THR A 1 195 ? 9.609 -29.109 -18.375 1 88.81 195 THR A C 1
ATOM 1554 O O . THR A 1 195 ? 10.109 -29.062 -17.25 1 88.81 195 THR A O 1
ATOM 1557 N N . LEU A 1 196 ? 10.008 -29.906 -19.375 1 93.44 196 LEU A N 1
ATOM 1558 C CA . LEU A 1 196 ? 11.242 -30.672 -19.234 1 93.44 196 LEU A CA 1
ATOM 1559 C C . LEU A 1 196 ? 12.461 -29.781 -19.453 1 93.44 196 LEU A C 1
ATOM 1561 O O . LEU A 1 196 ? 12.57 -29.125 -20.5 1 93.44 196 LEU A O 1
ATOM 1565 N N . ARG A 1 197 ? 13.281 -29.766 -18.438 1 95.19 197 ARG A N 1
ATOM 1566 C CA . ARG A 1 197 ? 14.477 -28.938 -18.5 1 95.19 197 ARG A CA 1
ATOM 1567 C C . ARG A 1 197 ? 15.688 -29.672 -17.922 1 95.19 197 ARG A C 1
ATOM 1569 O O . ARG A 1 197 ? 15.531 -30.656 -17.188 1 95.19 197 ARG A O 1
ATOM 1576 N N . SER A 1 198 ? 16.844 -29.188 -18.328 1 96.31 198 SER A N 1
ATOM 1577 C CA . SER A 1 198 ? 18.062 -29.625 -17.641 1 96.31 198 SER A CA 1
ATOM 1578 C C . SER A 1 198 ? 18.109 -29.094 -16.219 1 96.31 198 SER A C 1
ATOM 1580 O O . SER A 1 198 ? 17.297 -28.25 -15.836 1 96.31 198 SER A O 1
ATOM 1582 N N . LEU A 1 199 ? 19.031 -29.656 -15.492 1 95.44 199 LEU A N 1
ATOM 1583 C CA . LEU A 1 199 ? 19.156 -29.172 -14.125 1 95.44 199 LEU A CA 1
ATOM 1584 C C . LEU A 1 199 ? 19.484 -27.688 -14.102 1 95.44 199 LEU A C 1
ATOM 1586 O O . LEU A 1 199 ? 18.906 -26.938 -13.32 1 95.44 199 LEU A O 1
ATOM 1590 N N . GLU A 1 200 ? 20.438 -27.312 -14.93 1 94.75 200 GLU A N 1
ATOM 1591 C CA . GLU A 1 200 ? 20.844 -25.906 -14.992 1 94.75 200 GLU A CA 1
ATOM 1592 C C . GLU A 1 200 ? 19.672 -25.016 -15.391 1 94.75 200 GLU A C 1
ATOM 1594 O O . GLU A 1 200 ? 19.438 -23.969 -14.781 1 94.75 200 GLU A O 1
ATOM 1599 N N . GLU A 1 201 ? 18.938 -25.391 -16.406 1 96.44 201 GLU A N 1
ATOM 1600 C CA . GLU A 1 201 ? 17.781 -24.641 -16.859 1 96.44 201 GLU A CA 1
ATOM 1601 C C . GLU A 1 201 ? 16.703 -24.609 -15.781 1 96.44 201 GLU A C 1
ATOM 1603 O O . GLU A 1 201 ? 15.984 -23.609 -15.633 1 96.44 201 GLU A O 1
ATOM 1608 N N . SER A 1 202 ? 16.562 -25.719 -15.086 1 96.94 202 SER A N 1
ATOM 1609 C CA . SER A 1 202 ? 15.594 -25.797 -14 1 96.94 202 SER A CA 1
ATOM 1610 C C . SER A 1 202 ? 15.953 -24.828 -12.875 1 96.94 202 SER A C 1
ATOM 1612 O O . SER A 1 202 ? 15.07 -24.188 -12.297 1 96.94 202 SER A O 1
ATOM 1614 N N . GLN A 1 203 ? 17.188 -24.719 -12.578 1 96.19 203 GLN A N 1
ATOM 1615 C CA . GLN A 1 203 ? 17.641 -23.781 -11.562 1 96.19 203 GLN A CA 1
ATOM 1616 C C . GLN A 1 203 ? 17.312 -22.344 -11.961 1 96.19 203 GLN A C 1
ATOM 1618 O O . GLN A 1 203 ? 16.828 -21.547 -11.148 1 96.19 203 GLN A O 1
ATOM 1623 N N . LYS A 1 204 ? 17.625 -22.047 -13.188 1 96.19 204 LYS A N 1
ATOM 1624 C CA . LYS A 1 204 ? 17.328 -20.719 -13.703 1 96.19 204 LYS A CA 1
ATOM 1625 C C . LYS A 1 204 ? 15.82 -20.453 -13.672 1 96.19 204 LYS A C 1
ATOM 1627 O O . LYS A 1 204 ? 15.391 -19.344 -13.336 1 96.19 204 LYS A O 1
ATOM 1632 N N . TYR A 1 205 ? 15.102 -21.422 -14.023 1 95.25 205 TYR A N 1
ATOM 1633 C CA . TYR A 1 205 ? 13.648 -21.297 -14.055 1 95.25 205 TYR A CA 1
ATOM 1634 C C . TYR A 1 205 ? 13.102 -21.016 -12.656 1 95.25 205 TYR A C 1
ATOM 1636 O O . TYR A 1 205 ? 12.32 -20.078 -12.469 1 95.25 205 TYR A O 1
ATOM 1644 N N . CYS A 1 206 ? 13.477 -21.781 -11.641 1 96.62 206 CYS A N 1
ATOM 1645 C CA . CYS A 1 206 ? 13.008 -21.562 -10.281 1 96.62 206 CYS A CA 1
ATOM 1646 C C . CYS A 1 206 ? 13.43 -20.203 -9.766 1 96.62 206 CYS A C 1
ATOM 1648 O O . CYS A 1 206 ? 12.664 -19.516 -9.078 1 96.62 206 CYS A O 1
ATOM 1650 N N . THR A 1 207 ? 14.625 -19.797 -10.156 1 95.12 207 THR A N 1
ATOM 1651 C CA . THR A 1 207 ? 15.086 -18.469 -9.758 1 95.12 207 THR A CA 1
ATOM 1652 C C . THR A 1 207 ? 14.195 -17.391 -10.352 1 95.12 207 THR A C 1
ATOM 1654 O O . THR A 1 207 ? 13.906 -16.375 -9.695 1 95.12 207 THR A O 1
ATOM 1657 N N . SER A 1 208 ? 13.758 -17.609 -11.57 1 92.12 208 SER A N 1
ATOM 1658 C CA . SER A 1 208 ? 12.883 -16.656 -12.227 1 92.12 208 SER A CA 1
ATOM 1659 C C . SER A 1 208 ? 11.539 -16.547 -11.523 1 92.12 208 SER A C 1
ATOM 1661 O O . SER A 1 208 ? 10.82 -15.562 -11.672 1 92.12 208 SER A O 1
ATOM 1663 N N . LEU A 1 209 ? 11.18 -17.562 -10.805 1 93.44 209 LEU A N 1
ATOM 1664 C CA . LEU A 1 209 ? 9.945 -17.562 -10.031 1 93.44 209 LEU A CA 1
ATOM 1665 C C . LEU A 1 209 ? 10.195 -17.109 -8.594 1 93.44 209 LEU A C 1
ATOM 1667 O O . LEU A 1 209 ? 9.414 -17.422 -7.695 1 93.44 209 LEU A O 1
ATOM 1671 N N . SER A 1 210 ? 11.32 -16.469 -8.406 1 92.06 210 SER A N 1
ATOM 1672 C CA . SER A 1 210 ? 11.719 -16.016 -7.078 1 92.06 210 SER A CA 1
ATOM 1673 C C . SER A 1 210 ? 11.773 -17.172 -6.09 1 92.06 210 SER A C 1
ATOM 1675 O O . SER A 1 210 ? 11.32 -17.047 -4.949 1 92.06 210 SER A O 1
ATOM 1677 N N . SER A 1 211 ? 12.188 -18.266 -6.52 1 95.94 211 SER A N 1
ATOM 1678 C CA . SER A 1 211 ? 12.289 -19.5 -5.742 1 95.94 211 SER A CA 1
ATOM 1679 C C . SER A 1 211 ? 13.586 -20.234 -6.039 1 95.94 211 SER A C 1
ATOM 1681 O O . SER A 1 211 ? 14.5 -19.672 -6.648 1 95.94 211 SER A O 1
ATOM 1683 N N . LYS A 1 212 ? 13.742 -21.406 -5.441 1 96.5 212 LYS A N 1
ATOM 1684 C CA . LYS A 1 212 ? 14.891 -22.281 -5.672 1 96.5 212 LYS A CA 1
ATOM 1685 C C . LYS A 1 212 ? 14.453 -23.734 -5.828 1 96.5 212 LYS A C 1
ATOM 1687 O O . LYS A 1 212 ? 13.305 -24.078 -5.535 1 96.5 212 LYS A O 1
ATOM 1692 N N . LEU A 1 213 ? 15.336 -24.547 -6.359 1 97 213 LEU A N 1
ATOM 1693 C CA . LEU A 1 213 ? 15.031 -25.969 -6.418 1 97 213 LEU A CA 1
ATOM 1694 C C . LEU A 1 213 ? 14.75 -26.516 -5.023 1 97 213 LEU A C 1
ATOM 1696 O O . LEU A 1 213 ? 15.445 -26.188 -4.066 1 97 213 LEU A O 1
ATOM 1700 N N . ALA A 1 214 ? 13.75 -27.359 -4.996 1 96.12 214 ALA A N 1
ATOM 1701 C CA . ALA A 1 214 ? 13.273 -27.844 -3.701 1 96.12 214 ALA A CA 1
ATOM 1702 C C . ALA A 1 214 ? 14.328 -28.734 -3.039 1 96.12 214 ALA A C 1
ATOM 1704 O O . ALA A 1 214 ? 14.938 -29.578 -3.697 1 96.12 214 ALA A O 1
ATOM 1705 N N . ALA A 1 215 ? 14.5 -28.469 -1.747 1 91.19 215 ALA A N 1
ATOM 1706 C CA . ALA A 1 215 ? 15.398 -29.281 -0.933 1 91.19 215 ALA A CA 1
ATOM 1707 C C . ALA A 1 215 ? 14.609 -30.188 0.014 1 91.19 215 ALA A C 1
ATOM 1709 O O . ALA A 1 215 ? 13.727 -29.703 0.737 1 91.19 215 ALA A O 1
ATOM 1710 N N . PHE A 1 216 ? 14.82 -31.438 -0.05 1 87.38 216 PHE A N 1
ATOM 1711 C CA . PHE A 1 216 ? 14.133 -32.375 0.837 1 87.38 216 PHE A CA 1
ATOM 1712 C C . PHE A 1 216 ? 15.117 -33.062 1.76 1 87.38 216 PHE A C 1
ATOM 1714 O O . PHE A 1 216 ? 16.25 -33.344 1.368 1 87.38 216 PHE A O 1
ATOM 1721 N N . ASP A 1 217 ? 14.633 -33.156 3.053 1 73.75 217 ASP A N 1
ATOM 1722 C CA . ASP A 1 217 ? 15.484 -33.781 4.055 1 73.75 217 ASP A CA 1
ATOM 1723 C C . ASP A 1 217 ? 15.648 -35.281 3.775 1 73.75 217 ASP A C 1
ATOM 1725 O O . ASP A 1 217 ? 14.805 -35.875 3.117 1 73.75 217 ASP A O 1
ATOM 1729 N N . GLU A 1 218 ? 16.828 -35.719 4.219 1 68.56 218 GLU A N 1
ATOM 1730 C CA . GLU A 1 218 ? 17.156 -37.156 4.156 1 68.56 218 GLU A CA 1
ATOM 1731 C C . GLU A 1 218 ? 16.828 -37.844 5.473 1 68.56 218 GLU A C 1
ATOM 1733 O O . GLU A 1 218 ? 17.703 -38.094 6.297 1 68.56 218 GLU A O 1
ATOM 1738 N N . PRO A 1 219 ? 15.547 -37.719 5.844 1 61.38 219 PRO A N 1
ATOM 1739 C CA . PRO A 1 219 ? 15.32 -38.25 7.188 1 61.38 219 PRO A CA 1
ATOM 1740 C C . PRO A 1 219 ? 15.703 -39.719 7.305 1 61.38 219 PRO A C 1
ATOM 1742 O O . PRO A 1 219 ? 15.875 -40.219 8.414 1 61.38 219 PRO A O 1
ATOM 1745 N N . SER A 1 220 ? 15.461 -40.531 6.191 1 59.56 220 SER A N 1
ATOM 1746 C CA . SER A 1 220 ? 15.438 -41.969 6.414 1 59.56 220 SER A CA 1
ATOM 1747 C C . SER A 1 220 ? 16.844 -42.531 6.637 1 59.56 220 SER A C 1
ATOM 1749 O O . SER A 1 220 ? 17.828 -41.844 6.352 1 59.56 220 SER A O 1
ATOM 1751 N N . LYS A 1 221 ? 16.781 -43.594 7.336 1 64.5 221 LYS A N 1
ATOM 1752 C CA . LYS A 1 221 ? 17.906 -44.5 7.566 1 64.5 221 LYS A CA 1
ATOM 1753 C C . LYS A 1 221 ? 18.719 -44.688 6.293 1 64.5 221 LYS A C 1
ATOM 1755 O O . LYS A 1 221 ? 19.953 -44.812 6.348 1 64.5 221 LYS A O 1
ATOM 1760 N N . TYR A 1 222 ? 17.891 -44.438 5.133 1 70.81 222 TYR A N 1
ATOM 1761 C CA . TYR A 1 222 ? 18.578 -44.656 3.865 1 70.81 222 TYR A CA 1
ATOM 1762 C C . TYR A 1 222 ? 18.719 -43.344 3.1 1 70.81 222 TYR A C 1
ATOM 1764 O O . TYR A 1 222 ? 17.734 -42.656 2.855 1 70.81 222 TYR A O 1
ATOM 1772 N N . TYR A 1 223 ? 19.812 -42.969 2.795 1 67.62 223 TYR A N 1
ATOM 1773 C CA . TYR A 1 223 ? 20.188 -41.688 2.211 1 67.62 223 TYR A CA 1
ATOM 1774 C C . TYR A 1 223 ? 19.5 -41.469 0.874 1 67.62 223 TYR A C 1
ATOM 1776 O O . TYR A 1 223 ? 19.312 -40.312 0.44 1 67.62 223 TYR A O 1
ATOM 1784 N N . TYR A 1 224 ? 18.938 -42.594 0.297 1 77.31 224 TYR A N 1
ATOM 1785 C CA . TYR A 1 224 ? 18.375 -42.438 -1.041 1 77.31 224 TYR A CA 1
ATOM 1786 C C . TYR A 1 224 ? 16.875 -42.188 -0.977 1 77.31 224 TYR A C 1
ATOM 1788 O O . TYR A 1 224 ? 16.25 -41.844 -1.977 1 77.31 224 TYR A O 1
ATOM 1796 N N . GLU A 1 225 ? 16.328 -42.375 0.191 1 81.31 225 GLU A N 1
ATOM 1797 C CA . GLU A 1 225 ? 14.891 -42.156 0.314 1 81.31 225 GLU A CA 1
ATOM 1798 C C . GLU A 1 225 ? 14.562 -40.688 0.614 1 81.31 225 GLU A C 1
ATOM 1800 O O . GLU A 1 225 ? 15.266 -40.031 1.388 1 81.31 225 GLU A O 1
ATOM 1805 N N . VAL A 1 226 ? 13.602 -40.219 -0.086 1 85.62 226 VAL A N 1
ATOM 1806 C CA . VAL A 1 226 ? 13.195 -38.812 0.093 1 85.62 226 VAL A CA 1
ATOM 1807 C C . VAL A 1 226 ? 11.797 -38.75 0.709 1 85.62 226 VAL A C 1
ATOM 1809 O O . VAL A 1 226 ? 10.891 -39.469 0.275 1 85.62 226 VAL A O 1
ATOM 1812 N N . SER A 1 227 ? 11.688 -38.031 1.781 1 84.38 227 SER A N 1
ATOM 1813 C CA . SER A 1 227 ? 10.383 -37.75 2.379 1 84.38 227 SER A CA 1
ATOM 1814 C C . SER A 1 227 ? 9.75 -36.5 1.805 1 84.38 227 SER A C 1
ATOM 1816 O O . SER A 1 227 ? 10.266 -35.406 2.002 1 84.38 227 SER A O 1
ATOM 1818 N N . LEU A 1 228 ? 8.68 -36.688 1.091 1 90.25 228 LEU A N 1
ATOM 1819 C CA . LEU A 1 228 ? 7.977 -35.562 0.486 1 90.25 228 LEU A CA 1
ATOM 1820 C C . LEU A 1 228 ? 6.773 -35.156 1.328 1 90.25 228 LEU A C 1
ATOM 1822 O O . LEU A 1 228 ? 6.125 -36 1.943 1 90.25 228 LEU 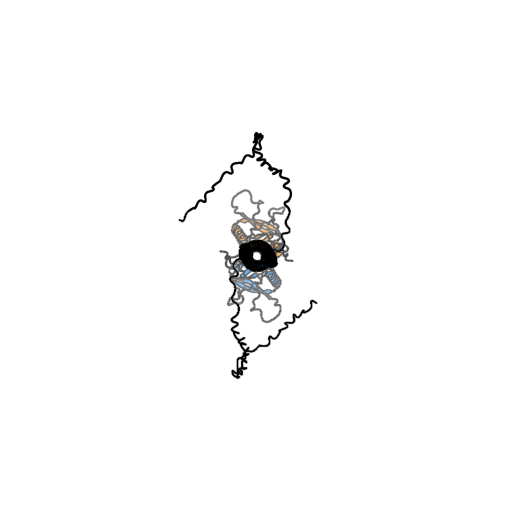A O 1
ATOM 1826 N N . PRO A 1 229 ? 6.5 -33.844 1.34 1 89.75 229 PRO A N 1
ATOM 1827 C CA . PRO A 1 229 ? 5.23 -33.438 1.949 1 89.75 229 PRO A CA 1
ATOM 1828 C C . PRO A 1 229 ? 4.027 -34.125 1.31 1 89.75 229 PRO A C 1
ATOM 1830 O O . PRO A 1 229 ? 4 -34.344 0.092 1 89.75 229 PRO A O 1
ATOM 1833 N N . SER A 1 230 ? 3.064 -34.469 2.135 1 86.12 230 SER A N 1
ATOM 1834 C CA . SER A 1 230 ? 1.928 -35.281 1.675 1 86.12 230 SER A CA 1
ATOM 1835 C C . SER A 1 230 ? 1.215 -34.594 0.512 1 86.12 230 SER A C 1
ATOM 1837 O O . SER A 1 230 ? 0.92 -35.219 -0.502 1 86.12 230 SER A O 1
ATOM 1839 N N . GLY A 1 231 ? 0.928 -33.312 0.665 1 87.62 231 GLY A N 1
ATOM 1840 C CA . GLY A 1 231 ? 0.232 -32.594 -0.392 1 87.62 231 GLY A CA 1
ATOM 1841 C C . GLY A 1 231 ? 1.001 -32.562 -1.699 1 87.62 231 GLY A C 1
ATOM 1842 O O . GLY A 1 231 ? 0.407 -32.625 -2.777 1 87.62 231 GLY A O 1
ATOM 1843 N N . LEU A 1 232 ? 2.26 -32.531 -1.616 1 92.62 232 LEU A N 1
ATOM 1844 C CA . LEU A 1 232 ? 3.119 -32.5 -2.795 1 92.62 232 LEU A CA 1
ATOM 1845 C C . LEU A 1 232 ? 3.211 -33.906 -3.422 1 92.62 232 LEU A C 1
ATOM 1847 O O . LEU A 1 232 ? 3.082 -34.031 -4.641 1 92.62 232 LEU A O 1
ATOM 1851 N N . GLU A 1 233 ? 3.385 -34.906 -2.629 1 91.5 233 GLU A N 1
ATOM 1852 C CA . GLU A 1 233 ? 3.537 -36.281 -3.094 1 91.5 233 GLU A CA 1
ATOM 1853 C C . GLU A 1 233 ? 2.328 -36.719 -3.91 1 91.5 233 GLU A C 1
ATOM 1855 O O . GLU A 1 233 ? 2.477 -37.406 -4.926 1 91.5 233 GLU A O 1
ATOM 1860 N N . GLU A 1 234 ? 1.175 -36.312 -3.443 1 88.75 234 GLU A N 1
ATOM 1861 C CA . GLU A 1 234 ? -0.07 -36.75 -4.078 1 88.75 234 GLU A CA 1
ATOM 1862 C C . GLU A 1 234 ? -0.213 -36.125 -5.473 1 88.75 234 GLU A C 1
ATOM 1864 O O . GLU A 1 234 ? -0.928 -36.656 -6.32 1 88.75 234 GLU A O 1
ATOM 1869 N N . LEU A 1 235 ? 0.493 -35.125 -5.688 1 90.69 235 LEU A N 1
ATOM 1870 C CA . LEU A 1 235 ? 0.295 -34.375 -6.93 1 90.69 235 LEU A CA 1
ATOM 1871 C C . LEU A 1 235 ? 1.353 -34.75 -7.961 1 90.69 235 LEU A C 1
ATOM 1873 O O . LEU A 1 235 ? 1.191 -34.469 -9.148 1 90.69 235 LEU A O 1
ATOM 1877 N N . LEU A 1 236 ? 2.379 -35.375 -7.574 1 92.25 236 LEU A N 1
ATOM 1878 C CA . LEU A 1 236 ? 3.459 -35.719 -8.484 1 92.25 236 LEU A CA 1
ATOM 1879 C C . LEU A 1 236 ? 3.047 -36.906 -9.367 1 92.25 236 LEU A C 1
ATOM 1881 O O . LEU A 1 236 ? 2.334 -37.812 -8.922 1 92.25 236 LEU A O 1
ATOM 1885 N N . ASP A 1 237 ? 3.467 -36.812 -10.602 1 89.06 237 ASP A N 1
ATOM 1886 C CA . ASP A 1 237 ? 3.26 -37.906 -11.539 1 89.06 237 ASP A CA 1
ATOM 1887 C C . ASP A 1 237 ? 4.199 -39.062 -11.234 1 89.06 237 ASP A C 1
ATOM 1889 O O . ASP A 1 237 ? 5.422 -38.938 -11.336 1 89.06 237 ASP A O 1
ATOM 1893 N N . ARG A 1 238 ? 3.682 -40.188 -10.961 1 89.25 238 ARG A N 1
ATOM 1894 C CA . ARG A 1 238 ? 4.441 -41.344 -10.531 1 89.25 238 ARG A CA 1
ATOM 1895 C C . ARG A 1 238 ? 5.348 -41.844 -11.648 1 89.25 238 ARG A C 1
ATOM 1897 O O . ARG A 1 238 ? 6.312 -42.594 -11.391 1 89.25 238 ARG A O 1
ATOM 1904 N N . SER A 1 239 ? 5.02 -41.5 -12.898 1 88.62 239 SER A N 1
ATOM 1905 C CA . SER A 1 239 ? 5.77 -42 -14.039 1 88.62 239 SER A CA 1
ATOM 1906 C C . SER A 1 239 ? 6.918 -41.094 -14.414 1 88.62 239 SER A C 1
ATOM 1908 O O . SER A 1 239 ? 7.727 -41.406 -15.289 1 88.62 239 SER A O 1
ATOM 1910 N N . LYS A 1 240 ? 6.988 -39.969 -13.742 1 91.5 240 LYS A N 1
ATOM 1911 C CA . LYS A 1 240 ? 7.988 -39 -14.125 1 91.5 240 LYS A CA 1
ATOM 1912 C C . LYS A 1 240 ? 9.055 -38.844 -13.039 1 91.5 240 LYS A C 1
ATOM 1914 O O . LYS A 1 240 ? 8.867 -39.312 -11.914 1 91.5 240 LYS A O 1
ATOM 1919 N N . SER A 1 241 ? 10.203 -38.281 -13.461 1 95.38 241 SER A N 1
ATOM 1920 C CA . SER A 1 241 ? 11.258 -37.844 -12.547 1 95.38 241 SER A CA 1
ATOM 1921 C C . SER A 1 241 ? 11.312 -36.344 -12.422 1 95.38 241 SER A C 1
ATOM 1923 O O . SER A 1 241 ? 10.93 -35.625 -13.352 1 95.38 241 SER A O 1
ATOM 1925 N N . TYR A 1 242 ? 11.766 -35.906 -11.242 1 96.56 242 TYR A N 1
ATOM 1926 C CA . TYR A 1 242 ? 11.797 -34.469 -11.008 1 96.56 242 TYR A CA 1
ATOM 1927 C C . TYR A 1 242 ? 13.156 -34.031 -10.477 1 96.56 242 TYR A C 1
ATOM 1929 O O . TYR A 1 242 ? 13.711 -34.656 -9.578 1 96.56 242 TYR A O 1
ATOM 1937 N N . TRP A 1 243 ? 13.617 -32.938 -11.102 1 96.62 243 TRP A N 1
ATOM 1938 C CA . TRP A 1 243 ? 14.828 -32.344 -10.562 1 96.62 243 TRP A CA 1
ATOM 1939 C C . TRP A 1 243 ? 14.57 -31.734 -9.188 1 96.62 243 TRP A C 1
ATOM 1941 O O . TRP A 1 243 ? 13.539 -31.094 -8.977 1 96.62 243 TRP A O 1
ATOM 1951 N N . ILE A 1 244 ? 15.438 -31.922 -8.234 1 94.69 244 ILE A N 1
ATOM 1952 C CA . ILE A 1 244 ? 15.414 -31.297 -6.918 1 94.69 244 ILE A CA 1
ATOM 1953 C C . ILE A 1 244 ? 16.797 -30.766 -6.574 1 94.69 244 ILE A C 1
ATOM 1955 O O . ILE A 1 244 ? 17.75 -30.938 -7.344 1 94.69 244 ILE A O 1
ATOM 1959 N N . GLN A 1 245 ? 16.828 -30.031 -5.488 1 91.88 245 GLN A N 1
ATOM 1960 C CA . GLN A 1 245 ? 18.125 -29.516 -5.051 1 91.88 245 GLN A CA 1
ATOM 1961 C C . GLN A 1 245 ? 19.062 -30.641 -4.648 1 91.88 245 GLN A C 1
ATOM 1963 O O . GLN A 1 245 ? 18.625 -31.609 -4.012 1 91.88 245 GLN A O 1
ATOM 1968 N N . MET A 1 246 ? 20.234 -30.484 -5.031 1 81.69 246 MET A N 1
ATOM 1969 C CA . MET A 1 246 ? 21.234 -31.5 -4.711 1 81.69 246 MET A CA 1
ATOM 1970 C C . MET A 1 246 ? 21.469 -31.562 -3.205 1 81.69 246 MET A C 1
ATOM 1972 O O . MET A 1 246 ? 21.531 -30.531 -2.531 1 81.69 246 MET A O 1
ATOM 1976 N N . SER A 1 247 ? 21.531 -32.781 -2.691 1 73.88 247 SER A N 1
ATOM 1977 C CA . SER A 1 247 ? 21.828 -33 -1.275 1 73.88 247 SER A CA 1
ATOM 1978 C C . SER A 1 247 ? 23.25 -32.562 -0.941 1 73.88 247 SER A C 1
ATOM 1980 O O . SER A 1 247 ? 24.156 -32.656 -1.78 1 73.88 247 SER A O 1
ATOM 1982 N N . LYS A 1 248 ? 23.422 -31.797 0.104 1 63.09 248 LYS A N 1
ATOM 1983 C CA . LYS A 1 248 ? 24.766 -31.406 0.559 1 63.09 248 LYS A CA 1
ATOM 1984 C C . LYS A 1 248 ? 25.641 -32.625 0.809 1 63.09 248 LYS A C 1
ATOM 1986 O O . LYS A 1 248 ? 26.859 -32.562 0.693 1 63.09 248 LYS A O 1
ATOM 1991 N N . LYS A 1 249 ? 25.031 -33.656 1.447 1 62.91 249 LYS A N 1
ATOM 1992 C CA . LYS A 1 249 ? 25.812 -34.812 1.899 1 62.91 249 LYS A CA 1
ATOM 1993 C C . LYS A 1 249 ? 26.562 -35.469 0.742 1 62.91 249 LYS A C 1
ATOM 1995 O O . LYS A 1 249 ? 27.609 -36.062 0.944 1 62.91 249 LYS A O 1
ATOM 2000 N N . TRP A 1 250 ? 26 -35.469 -0.356 1 56.78 250 TRP A N 1
ATOM 2001 C CA . TRP A 1 250 ? 26.688 -36.125 -1.458 1 56.78 250 TRP A CA 1
ATOM 2002 C C . TRP A 1 250 ? 27.594 -35.156 -2.195 1 56.78 250 TRP A C 1
ATOM 2004 O O . TRP A 1 250 ? 28.094 -35.469 -3.281 1 56.78 250 TRP A O 1
ATOM 2014 N N . ARG A 1 251 ? 27.469 -33.906 -1.561 1 54.53 251 ARG A N 1
ATOM 2015 C CA . ARG A 1 251 ? 28.5 -33.062 -2.16 1 54.53 251 ARG A CA 1
ATOM 2016 C C . ARG A 1 251 ? 29.891 -33.625 -1.908 1 54.53 251 ARG A C 1
ATOM 2018 O O . ARG A 1 251 ? 30.438 -33.5 -0.813 1 54.53 251 ARG A O 1
ATOM 2025 N N . HIS A 1 252 ? 30.219 -34.906 -2.09 1 48.16 252 HIS A N 1
ATOM 2026 C CA . HIS A 1 252 ? 31.641 -35.219 -1.945 1 48.16 252 HIS A CA 1
ATOM 2027 C C . HIS A 1 252 ? 32.5 -34 -2.312 1 48.16 252 HIS A C 1
ATOM 2029 O O . HIS A 1 252 ? 32.062 -33.125 -3.061 1 48.16 252 HIS A O 1
ATOM 2035 N N . ASP A 1 253 ? 33.875 -33.906 -1.689 1 45 253 ASP A N 1
ATOM 2036 C CA . ASP A 1 253 ? 35 -32.969 -1.759 1 45 253 ASP A CA 1
ATOM 2037 C C . ASP A 1 253 ? 35.031 -32.25 -3.113 1 45 253 ASP A C 1
ATOM 2039 O O . ASP A 1 253 ? 35.906 -31.438 -3.367 1 45 253 ASP A O 1
ATOM 2043 N N . SER A 1 254 ? 35.125 -33.125 -4.215 1 43.91 254 SER A N 1
ATOM 2044 C CA . SER A 1 254 ? 35.75 -32.531 -5.402 1 43.91 254 SER A CA 1
ATOM 2045 C C . SER A 1 254 ? 34.938 -31.359 -5.93 1 43.91 254 SER A C 1
ATOM 2047 O O . SER A 1 254 ? 33.719 -31.422 -5.988 1 43.91 254 SER A O 1
ATOM 2049 N N . ASP A 1 255 ? 35.344 -30.094 -5.832 1 45.56 255 ASP A N 1
ATOM 2050 C CA . ASP A 1 255 ? 35.219 -28.828 -6.551 1 45.56 255 ASP A CA 1
ATOM 2051 C C . ASP A 1 255 ? 34.438 -29.031 -7.859 1 45.56 255 ASP A C 1
ATOM 2053 O O . ASP A 1 255 ? 34.281 -28.094 -8.641 1 45.56 255 ASP A O 1
ATOM 2057 N N . SER A 1 256 ? 34.688 -30.234 -8.609 1 46.81 256 SER A N 1
ATOM 2058 C CA . SER A 1 256 ? 34.469 -30.406 -10.039 1 46.81 256 SER A CA 1
ATOM 2059 C C . SER A 1 256 ? 32.969 -30.469 -10.359 1 46.81 256 SER A C 1
ATOM 2061 O O . SER A 1 256 ? 32.188 -30.984 -9.562 1 46.81 256 SER A O 1
ATOM 2063 N N . GLN A 1 257 ? 32.406 -29.672 -11.305 1 56.53 257 GLN A N 1
ATOM 2064 C CA . GLN A 1 257 ? 31.188 -29.641 -12.125 1 56.53 257 GLN A CA 1
ATOM 2065 C C . GLN A 1 257 ? 30.641 -31.062 -12.336 1 56.53 257 GLN A C 1
ATOM 2067 O O . GLN A 1 257 ? 31.047 -31.75 -13.266 1 56.53 257 GLN A O 1
ATOM 2072 N N . SER A 1 258 ? 30.234 -31.859 -11.289 1 66.44 258 SER A N 1
ATOM 2073 C CA . SER A 1 258 ? 29.734 -33.219 -11.43 1 66.44 258 SER A CA 1
ATOM 2074 C C . SER A 1 258 ? 28.719 -33.344 -12.562 1 66.44 258 SER A C 1
ATOM 2076 O O . SER A 1 258 ? 27.875 -32.438 -12.734 1 66.44 258 SER A O 1
ATOM 2078 N N . ARG A 1 259 ? 29.031 -34.094 -13.453 1 84 259 ARG A N 1
ATOM 2079 C CA . ARG A 1 259 ? 28.188 -34.406 -14.594 1 84 259 ARG A CA 1
ATOM 2080 C C . ARG A 1 259 ? 26.859 -35.031 -14.141 1 84 259 ARG A C 1
ATOM 2082 O O . ARG A 1 259 ? 25.938 -35.156 -14.938 1 84 259 ARG A O 1
ATOM 2089 N N . TYR A 1 260 ? 26.766 -35.406 -12.703 1 86.75 260 TYR A N 1
ATOM 2090 C CA . TYR A 1 260 ? 25.562 -36.062 -12.219 1 86.75 260 TYR A CA 1
ATOM 2091 C C . TYR A 1 260 ? 24.859 -35.219 -11.172 1 86.75 260 TYR A C 1
ATOM 2093 O O . TYR A 1 260 ? 25.5 -34.531 -10.367 1 86.75 260 TYR A O 1
ATOM 2101 N N . CYS A 1 261 ? 23.594 -35.219 -11.25 1 90.38 261 CYS A N 1
ATOM 2102 C CA . CYS A 1 261 ? 22.734 -34.438 -10.398 1 90.38 261 CYS A CA 1
ATOM 2103 C C . CYS A 1 261 ? 21.625 -35.281 -9.797 1 90.38 261 CYS A C 1
ATOM 2105 O O . CYS A 1 261 ? 21.453 -36.438 -10.172 1 90.38 261 CYS A O 1
ATOM 2107 N N . ASP A 1 262 ? 20.906 -34.656 -8.766 1 89.62 262 ASP A N 1
ATOM 2108 C CA . ASP A 1 262 ? 19.875 -35.406 -8.039 1 89.62 262 ASP A CA 1
ATOM 2109 C C . ASP A 1 262 ? 18.516 -35.188 -8.68 1 89.62 262 ASP A C 1
ATOM 2111 O O . ASP A 1 262 ? 18.109 -34.062 -8.984 1 89.62 262 ASP A O 1
ATOM 2115 N N . LYS A 1 263 ? 17.906 -36.25 -8.93 1 93.5 263 LYS A N 1
ATOM 2116 C CA . LYS A 1 263 ? 16.484 -36.25 -9.25 1 93.5 263 LYS A CA 1
ATOM 2117 C C . LYS A 1 263 ? 15.727 -37.25 -8.383 1 93.5 263 LYS A C 1
ATOM 2119 O O . LYS A 1 263 ? 16.328 -38.125 -7.766 1 93.5 263 LYS A O 1
ATOM 2124 N N . ILE A 1 264 ? 14.438 -37.062 -8.305 1 93.56 264 ILE A N 1
ATOM 2125 C CA . ILE A 1 264 ? 13.648 -38.031 -7.57 1 93.56 264 ILE A CA 1
ATOM 2126 C C . ILE A 1 264 ? 12.773 -38.812 -8.547 1 93.56 264 ILE A C 1
ATOM 2128 O O . ILE A 1 264 ? 12.297 -38.281 -9.539 1 93.56 264 ILE A O 1
ATOM 2132 N N . LYS A 1 265 ? 12.672 -40 -8.25 1 94.56 265 LYS A N 1
ATOM 2133 C CA . LYS A 1 265 ? 11.852 -40.938 -9.023 1 94.56 265 LYS A CA 1
ATOM 2134 C C . LYS A 1 265 ? 11.164 -41.938 -8.109 1 94.56 265 LYS A C 1
ATOM 2136 O O . LYS A 1 265 ? 11.727 -42.375 -7.098 1 94.56 265 LYS A O 1
ATOM 2141 N N . LYS A 1 266 ? 9.969 -42.219 -8.523 1 92.19 266 LYS A N 1
ATOM 2142 C CA . LYS A 1 266 ? 9.234 -43.156 -7.703 1 92.19 266 LYS A CA 1
ATOM 2143 C C . LYS A 1 266 ? 9.578 -44.594 -8.094 1 92.19 266 LYS A C 1
ATOM 2145 O O . LYS A 1 266 ? 9.508 -44.969 -9.266 1 92.19 266 LYS A O 1
ATOM 2150 N N . TYR A 1 267 ? 10.016 -45.344 -7.148 1 87.62 267 TYR A N 1
ATOM 2151 C CA . TYR A 1 267 ? 10.242 -46.781 -7.277 1 87.62 267 TYR A CA 1
ATOM 2152 C C . TYR A 1 267 ? 9.336 -47.562 -6.328 1 87.62 267 TYR A C 1
ATOM 2154 O O . TYR A 1 267 ? 9.438 -47.406 -5.109 1 87.62 267 TYR A O 1
ATOM 2162 N N . TYR A 1 268 ? 8.461 -48.344 -6.926 1 84.75 268 TYR A N 1
ATOM 2163 C CA . TYR A 1 268 ? 7.457 -49.094 -6.176 1 84.75 268 TYR A CA 1
ATOM 2164 C C . TYR A 1 268 ? 6.59 -48.156 -5.348 1 84.75 268 TYR A C 1
ATOM 2166 O O . TYR A 1 268 ? 5.848 -47.344 -5.898 1 84.75 268 TYR A O 1
ATOM 2174 N N . GLN A 1 269 ? 6.809 -48.031 -4.059 1 83.25 269 GLN A N 1
ATOM 2175 C CA . GLN A 1 269 ? 5.887 -47.25 -3.264 1 83.25 269 GLN A CA 1
ATOM 2176 C C . GLN A 1 269 ? 6.605 -46.094 -2.586 1 83.25 269 GLN A C 1
ATOM 2178 O O . GLN A 1 269 ? 6.012 -45.344 -1.789 1 83.25 269 GLN A O 1
ATOM 2183 N N . LYS A 1 270 ? 7.84 -45.906 -3.104 1 87.06 270 LYS A N 1
ATOM 2184 C CA . LYS A 1 270 ? 8.594 -44.844 -2.418 1 87.06 270 LYS A CA 1
ATOM 2185 C C . LYS A 1 270 ? 9.328 -43.969 -3.414 1 87.06 270 LYS A C 1
ATOM 2187 O O . LYS A 1 270 ? 9.773 -44.438 -4.461 1 87.06 270 LYS A O 1
ATOM 2192 N N . TRP A 1 271 ? 9.352 -42.75 -3.061 1 90.56 271 TRP A N 1
ATOM 2193 C CA . TRP A 1 271 ? 10.164 -41.812 -3.846 1 90.56 271 TRP A CA 1
ATOM 2194 C C . TRP A 1 271 ? 11.625 -41.875 -3.424 1 90.56 271 TRP A C 1
ATOM 2196 O O . TRP A 1 271 ? 11.938 -41.844 -2.23 1 90.56 271 TRP A O 1
ATOM 2206 N N . LYS A 1 272 ? 12.508 -42 -4.383 1 89.56 272 LYS A N 1
ATOM 2207 C CA . LYS A 1 272 ? 13.938 -42.156 -4.102 1 89.56 272 LYS A CA 1
ATOM 2208 C C . LYS A 1 272 ? 14.758 -41.094 -4.855 1 89.56 272 LYS A C 1
ATOM 2210 O O . LYS A 1 272 ? 14.375 -40.656 -5.938 1 89.56 272 LYS A O 1
ATOM 2215 N N . ARG A 1 273 ? 15.797 -40.781 -4.301 1 89.69 273 ARG A N 1
ATOM 2216 C CA . ARG A 1 273 ? 16.781 -39.906 -4.949 1 89.69 273 ARG A CA 1
ATOM 2217 C C . ARG A 1 273 ? 17.688 -40.719 -5.887 1 89.69 273 ARG A C 1
ATOM 2219 O O . ARG A 1 273 ? 18.25 -41.75 -5.484 1 89.69 273 ARG A O 1
ATOM 2226 N N . ILE A 1 274 ? 17.812 -40.312 -7.121 1 89.06 274 ILE A N 1
ATOM 2227 C CA . ILE A 1 274 ? 18.609 -41 -8.125 1 89.06 274 ILE A CA 1
ATOM 2228 C C . ILE A 1 274 ? 19.594 -40 -8.766 1 89.06 274 ILE A C 1
ATOM 2230 O O . ILE A 1 274 ? 19.234 -38.844 -9.039 1 89.06 274 ILE A O 1
ATOM 2234 N N . PHE A 1 275 ? 20.734 -40.5 -9.023 1 88.56 275 PHE A N 1
ATOM 2235 C CA . PHE A 1 275 ? 21.719 -39.719 -9.742 1 88.56 275 PHE A CA 1
ATOM 2236 C C . PHE A 1 275 ? 21.531 -39.844 -11.25 1 88.56 275 PHE A C 1
ATOM 2238 O O . PHE A 1 275 ? 21.375 -40.938 -11.766 1 88.56 275 PHE A O 1
ATOM 2245 N N . SER A 1 276 ? 21.406 -38.719 -11.836 1 90.94 276 SER A N 1
ATOM 2246 C CA . SER A 1 276 ? 21.266 -38.688 -13.281 1 90.94 276 SER A CA 1
ATOM 2247 C C . SER A 1 276 ? 22.125 -37.594 -13.906 1 90.94 276 SER A C 1
ATOM 2249 O O . SER A 1 276 ? 22.547 -36.656 -13.211 1 90.94 276 SER A O 1
ATOM 2251 N N . GLU A 1 277 ? 22.406 -37.781 -15.203 1 93.94 277 GLU A N 1
ATOM 2252 C CA . GLU A 1 277 ? 23.156 -36.719 -15.883 1 93.94 277 GLU A CA 1
ATOM 2253 C C . GLU A 1 277 ? 22.422 -35.406 -15.828 1 93.94 277 GLU A C 1
ATOM 2255 O O . GLU A 1 277 ? 21.219 -35.344 -16.125 1 93.94 277 GLU A O 1
ATOM 2260 N N . CYS A 1 278 ? 23.125 -34.375 -15.57 1 94.19 278 CYS A N 1
ATOM 2261 C CA . CYS A 1 278 ? 22.531 -33.062 -15.336 1 94.19 278 CYS A CA 1
ATOM 2262 C C . CYS A 1 278 ? 21.891 -32.531 -16.609 1 94.19 278 CYS A C 1
ATOM 2264 O O . CYS A 1 278 ? 20.984 -31.688 -16.547 1 94.19 278 CYS A O 1
ATOM 2266 N N . ALA A 1 279 ? 22.266 -33.031 -17.719 1 95.06 279 ALA A N 1
ATOM 2267 C CA . ALA A 1 279 ? 21.812 -32.5 -19.016 1 95.06 279 ALA A CA 1
ATOM 2268 C C . ALA A 1 279 ? 20.484 -33.156 -19.438 1 95.06 279 ALA A C 1
ATOM 2270 O O . ALA A 1 279 ? 19.859 -32.719 -20.391 1 95.06 279 ALA A O 1
ATOM 2271 N N . GLU A 1 280 ? 20.109 -34.281 -18.656 1 95.81 280 GLU A N 1
ATOM 2272 C CA . GLU A 1 280 ? 18.844 -34.906 -18.969 1 95.81 280 GLU A CA 1
ATOM 2273 C C . GLU A 1 280 ? 17.672 -33.938 -18.781 1 95.81 280 GLU A C 1
ATOM 2275 O O . GLU A 1 280 ? 17.812 -32.938 -18.078 1 95.81 280 GLU A O 1
ATOM 2280 N N . LEU A 1 281 ? 16.609 -34.219 -19.438 1 96.38 281 LEU A N 1
ATOM 2281 C CA . LEU A 1 281 ? 15.469 -33.312 -19.391 1 96.38 281 LEU A CA 1
ATOM 2282 C C . LEU A 1 281 ? 14.383 -33.875 -18.469 1 96.38 281 LEU A C 1
ATOM 2284 O O . LEU A 1 281 ? 13.859 -34.969 -18.719 1 96.38 281 LEU A O 1
ATOM 2288 N N . HIS A 1 282 ? 14.062 -33.188 -17.359 1 96.12 282 HIS A N 1
ATOM 2289 C CA . HIS A 1 282 ? 13.016 -33.562 -16.422 1 96.12 282 HIS A CA 1
ATOM 2290 C C . HIS A 1 282 ? 12.32 -32.312 -15.867 1 96.12 282 HIS A C 1
ATOM 2292 O O . HIS A 1 282 ? 12.891 -31.219 -15.867 1 96.12 282 HIS A O 1
ATOM 2298 N N . PRO A 1 283 ? 11.023 -32.469 -15.539 1 96.19 283 PRO A N 1
ATOM 2299 C CA . PRO A 1 283 ? 10.438 -31.359 -14.766 1 96.19 283 PRO A CA 1
ATOM 2300 C C . PRO A 1 283 ? 11.109 -31.172 -13.406 1 96.19 283 PRO A C 1
ATOM 2302 O O . PRO A 1 283 ? 11.891 -32.031 -12.977 1 96.19 283 PRO A O 1
ATOM 2305 N N . CYS A 1 284 ? 10.898 -30.047 -12.875 1 97 284 CYS A N 1
ATOM 2306 C CA . CYS A 1 284 ? 11.555 -29.766 -11.609 1 97 284 CYS A CA 1
ATOM 2307 C C . CYS A 1 284 ? 10.539 -29.344 -10.547 1 97 284 CYS A C 1
ATOM 2309 O O . CYS A 1 284 ? 9.391 -29.047 -10.867 1 97 284 CYS A O 1
ATOM 2311 N N . ILE A 1 285 ? 10.914 -29.422 -9.32 1 97.19 285 ILE A N 1
ATOM 2312 C CA . ILE A 1 285 ? 10.141 -28.938 -8.195 1 97.19 285 ILE A CA 1
ATOM 2313 C C . ILE A 1 285 ? 10.844 -27.719 -7.574 1 97.19 285 ILE A C 1
ATOM 2315 O O . ILE A 1 285 ? 12.023 -27.797 -7.223 1 97.19 285 ILE A O 1
ATOM 2319 N N . CYS A 1 286 ? 10.062 -26.625 -7.566 1 97.19 286 CYS A N 1
ATOM 2320 C CA . CYS A 1 286 ? 10.586 -25.406 -6.953 1 97.19 286 CYS A CA 1
ATOM 2321 C C . CYS A 1 286 ? 10.031 -25.219 -5.547 1 97.19 286 CYS A C 1
ATOM 2323 O O . CYS A 1 286 ? 8.961 -25.75 -5.223 1 97.19 286 CYS A O 1
ATOM 2325 N N . GLU A 1 287 ? 10.828 -24.469 -4.723 1 96.69 287 GLU A N 1
ATOM 2326 C CA . GLU A 1 287 ? 10.367 -24.172 -3.367 1 96.69 287 GLU A CA 1
ATOM 2327 C C . GLU A 1 287 ? 10.633 -22.719 -2.998 1 96.69 287 GLU A C 1
ATOM 2329 O O . GLU A 1 287 ? 11.664 -22.141 -3.375 1 96.69 287 GLU A O 1
ATOM 2334 N N . SER A 1 288 ? 9.719 -22.141 -2.355 1 94.94 288 SER A N 1
ATOM 2335 C CA . SER A 1 288 ? 9.867 -20.797 -1.805 1 94.94 288 SER A CA 1
ATOM 2336 C C . SER A 1 288 ? 9.289 -20.703 -0.395 1 94.94 288 SER A C 1
ATOM 2338 O O . SER A 1 288 ? 8.547 -21.594 0.033 1 94.94 288 SER A O 1
ATOM 2340 N N . GLU A 1 289 ? 9.711 -19.688 0.345 1 93.62 289 GLU A N 1
ATOM 2341 C CA . GLU A 1 289 ? 9.188 -19.469 1.693 1 93.62 289 GLU A CA 1
ATOM 2342 C C . GLU A 1 289 ? 7.797 -18.844 1.656 1 93.62 289 GLU A C 1
ATOM 2344 O O . GLU A 1 289 ? 7.535 -17.938 0.863 1 93.62 289 GLU A O 1
ATOM 2349 N N . ALA A 1 290 ? 6.977 -19.438 2.51 1 92.75 290 ALA A N 1
ATOM 2350 C CA . ALA A 1 290 ? 5.648 -18.844 2.635 1 92.75 290 ALA A CA 1
ATOM 2351 C C . ALA A 1 290 ? 5.727 -17.453 3.26 1 92.75 290 ALA A C 1
ATOM 2353 O O . ALA A 1 290 ? 6.73 -17.094 3.885 1 92.75 290 ALA A O 1
ATOM 2354 N N . PHE A 1 291 ? 4.77 -16.641 2.955 1 89.69 291 PHE A N 1
ATOM 2355 C CA . PHE A 1 291 ? 4.773 -15.305 3.521 1 89.69 291 PHE A CA 1
ATOM 2356 C C . PHE A 1 291 ? 3.531 -15.07 4.371 1 89.69 291 PHE A C 1
ATOM 2358 O O . PHE A 1 291 ? 2.543 -15.797 4.246 1 89.69 291 PHE A O 1
ATOM 2365 N N . ARG A 1 292 ? 3.742 -14.164 5.309 1 86.25 292 ARG A N 1
ATOM 2366 C CA . ARG A 1 292 ? 2.598 -13.742 6.109 1 86.25 292 ARG A CA 1
ATOM 2367 C C . ARG A 1 292 ? 1.906 -12.539 5.48 1 86.25 292 ARG A C 1
ATOM 2369 O O . ARG A 1 292 ? 2.57 -11.617 5 1 86.25 292 ARG A O 1
ATOM 2376 N N . PHE A 1 293 ? 0.587 -12.719 5.367 1 81.06 293 PHE A N 1
ATOM 2377 C CA . PHE A 1 293 ? -0.124 -11.594 4.773 1 81.06 293 PHE A CA 1
ATOM 2378 C C . PHE A 1 293 ? 0.048 -10.344 5.621 1 81.06 293 PHE A C 1
ATOM 2380 O O . PHE A 1 293 ? -0.036 -10.398 6.848 1 81.06 293 PHE A O 1
ATOM 2387 N N . PRO A 1 294 ? 0.649 -9.266 5.184 1 70.69 294 PRO A N 1
ATOM 2388 C CA . PRO A 1 294 ? 1.014 -8.078 5.953 1 70.69 294 PRO A CA 1
ATOM 2389 C C . PRO A 1 294 ? -0.08 -7.648 6.93 1 70.69 294 PRO A C 1
ATOM 2391 O O . PRO A 1 294 ? 0.215 -7.059 7.973 1 70.69 294 PRO A O 1
ATOM 2394 N N . ASP A 1 295 ? -1.28 -7.41 6.707 1 62.91 295 ASP A N 1
ATOM 2395 C CA . ASP A 1 295 ? -2.131 -6.793 7.723 1 62.91 295 ASP A CA 1
ATOM 2396 C C . ASP A 1 295 ? -2.729 -7.852 8.648 1 62.91 295 ASP A C 1
ATOM 2398 O O . ASP A 1 295 ? -3.578 -7.539 9.484 1 62.91 295 ASP A O 1
ATOM 2402 N N . GLY A 1 296 ? -1.975 -8.875 9.344 1 53.66 296 GLY A N 1
ATOM 2403 C CA . GLY A 1 296 ? -2.516 -9.727 10.391 1 53.66 296 GLY A CA 1
ATOM 2404 C C . GLY A 1 296 ? -3.898 -10.266 10.062 1 53.66 296 GLY A C 1
ATOM 2405 O O . GLY A 1 296 ? -4.637 -10.672 10.961 1 53.66 296 GLY A O 1
ATOM 2406 N N . ILE A 1 297 ? -4.523 -9.727 9.133 1 46.31 297 ILE A N 1
ATOM 2407 C CA . ILE A 1 297 ? -5.879 -10.258 9.047 1 46.31 297 ILE A CA 1
ATOM 2408 C C . ILE A 1 297 ? -5.828 -11.773 8.844 1 46.31 297 ILE A C 1
ATOM 2410 O O . ILE A 1 297 ? -5.234 -12.258 7.879 1 46.31 297 ILE A O 1
ATOM 2414 N N . HIS A 1 298 ? -5.883 -12.406 9.914 1 45.44 298 HIS A N 1
ATOM 2415 C CA . HIS A 1 298 ? -6.133 -13.844 9.977 1 45.44 298 HIS A CA 1
ATOM 2416 C C . HIS A 1 298 ? -7.23 -14.258 9 1 45.44 298 HIS A C 1
ATOM 2418 O O . HIS A 1 298 ? -8.312 -13.672 8.992 1 45.44 298 HIS A O 1
ATOM 2424 N N . LEU A 1 299 ? -6.914 -14.453 7.863 1 42.31 299 LEU A N 1
ATOM 2425 C CA . LEU A 1 299 ? -7.883 -15.086 6.973 1 42.31 299 LEU A CA 1
ATOM 2426 C C . LEU A 1 299 ? -8.664 -16.172 7.703 1 42.31 299 LEU A C 1
ATOM 2428 O O . LEU A 1 299 ? -8.094 -17.188 8.109 1 42.31 299 LEU A O 1
ATOM 2432 N N . ASN A 1 300 ? -9.453 -15.953 8.805 1 34.88 300 ASN A N 1
ATOM 2433 C CA . ASN A 1 300 ? -10.406 -16.984 9.203 1 34.88 300 ASN A CA 1
ATOM 2434 C C . ASN A 1 300 ? -11.375 -17.312 8.07 1 34.88 300 ASN A C 1
ATOM 2436 O O . ASN A 1 300 ? -11.828 -16.422 7.352 1 34.88 300 ASN A O 1
ATOM 2440 N N . MET B 1 1 ? -33.688 26.25 40.75 1 19.83 1 MET B N 1
ATOM 2441 C CA . MET B 1 1 ? -34.812 26.578 39.844 1 19.83 1 MET B CA 1
ATOM 2442 C C . MET B 1 1 ? -34.812 28.062 39.5 1 19.83 1 MET B C 1
ATOM 2444 O O . MET B 1 1 ? -35.875 28.625 39.25 1 19.83 1 MET B O 1
ATOM 2448 N N . ALA B 1 2 ? -33.844 28.922 39.656 1 28.02 2 ALA B N 1
ATOM 2449 C CA . ALA B 1 2 ? -33.656 30.344 39.906 1 28.02 2 ALA B CA 1
ATOM 2450 C C . ALA B 1 2 ? -34 31.172 38.688 1 28.02 2 ALA B C 1
ATOM 2452 O O . ALA B 1 2 ? -33.469 30.906 37.594 1 28.02 2 ALA B O 1
ATOM 2453 N N . ASP B 1 3 ? -34.906 32.344 38.469 1 24.16 3 ASP B N 1
ATOM 2454 C CA . ASP B 1 3 ? -36.062 32.781 37.688 1 24.16 3 ASP B CA 1
ATOM 2455 C C . ASP B 1 3 ? -35.656 33.75 36.562 1 24.16 3 ASP B C 1
ATOM 2457 O O . ASP B 1 3 ? -34.594 34.344 36.625 1 24.16 3 ASP B O 1
ATOM 2461 N N . ALA B 1 4 ? -36.438 33.906 35.406 1 30.09 4 ALA B N 1
ATOM 2462 C CA . ALA B 1 4 ? -36.656 34.344 34.031 1 30.09 4 ALA B CA 1
ATOM 2463 C C . ALA B 1 4 ? -36.75 35.875 33.938 1 30.09 4 ALA B C 1
ATOM 2465 O O . ALA B 1 4 ? -37.844 36.438 34.156 1 30.09 4 ALA B O 1
ATOM 2466 N N . ILE B 1 5 ? -35.875 36.781 34.469 1 28.14 5 ILE B N 1
ATOM 2467 C CA . ILE B 1 5 ? -36.281 38.156 34.75 1 28.14 5 ILE B CA 1
ATOM 2468 C C . ILE B 1 5 ? -36.438 38.906 33.438 1 28.14 5 ILE B C 1
ATOM 2470 O O . ILE B 1 5 ? -35.5 39.062 32.656 1 28.14 5 ILE B O 1
ATOM 2474 N N . THR B 1 6 ? -37.688 39.125 32.844 1 25.84 6 THR B N 1
ATOM 2475 C CA . THR B 1 6 ? -38.312 39.594 31.594 1 25.84 6 THR B CA 1
ATOM 2476 C C . THR B 1 6 ? -38.125 41.094 31.438 1 25.84 6 THR B C 1
ATOM 2478 O O . THR B 1 6 ? -38.562 41.875 32.281 1 25.84 6 THR B O 1
ATOM 2481 N N . TYR B 1 7 ? -37.062 41.625 30.984 1 25.67 7 TYR B N 1
ATOM 2482 C CA . TYR B 1 7 ? -36.656 43.031 30.859 1 25.67 7 TYR B CA 1
ATOM 2483 C C . TYR B 1 7 ? -37.531 43.781 29.859 1 25.67 7 TYR B C 1
ATOM 2485 O O . TYR B 1 7 ? -37.688 43.344 28.719 1 25.67 7 TYR B O 1
ATOM 2493 N N . ALA B 1 8 ? -38.781 44.469 30.234 1 26.56 8 ALA B N 1
ATOM 2494 C CA . ALA B 1 8 ? -39.875 45.062 29.484 1 26.56 8 ALA B CA 1
ATOM 2495 C C . ALA B 1 8 ? -39.438 46.25 28.641 1 26.56 8 ALA B C 1
ATOM 2497 O O . ALA B 1 8 ? -38.531 47 29.062 1 26.56 8 ALA B O 1
ATOM 2498 N N . ASP B 1 9 ? -39.812 46.438 27.344 1 27.72 9 ASP B N 1
ATOM 2499 C CA . ASP B 1 9 ? -39.688 47.094 26.047 1 27.72 9 ASP B CA 1
ATOM 2500 C C . ASP B 1 9 ? -40.25 48.5 26.062 1 27.72 9 ASP B C 1
ATOM 2502 O O . ASP B 1 9 ? -41.344 48.75 25.578 1 27.72 9 ASP B O 1
ATOM 2506 N N . LEU B 1 10 ? -40.125 49.5 27.078 1 27.61 10 LEU B N 1
ATOM 2507 C CA . LEU B 1 10 ? -41.094 50.594 27.094 1 27.61 10 LEU B CA 1
ATOM 2508 C C . LEU B 1 10 ? -40.906 51.5 25.891 1 27.61 10 LEU B C 1
ATOM 2510 O O . LEU B 1 10 ? -39.781 52 25.656 1 27.61 10 LEU B O 1
ATOM 2514 N N . ARG B 1 11 ? -41.688 51.5 24.734 1 27.03 11 ARG B N 1
ATOM 2515 C CA . ARG B 1 11 ? -41.812 52 23.375 1 27.03 11 ARG B CA 1
ATOM 2516 C C . ARG B 1 11 ? -42.188 53.5 23.375 1 27.03 11 ARG B C 1
ATOM 2518 O O . ARG B 1 11 ? -43.344 53.844 23.516 1 27.03 11 ARG B O 1
ATOM 2525 N N . PHE B 1 12 ? -41.562 54.5 24.047 1 27 12 PHE B N 1
ATOM 2526 C CA . PHE B 1 12 ? -42.219 55.781 24.172 1 27 12 PHE B CA 1
ATOM 2527 C C . PHE B 1 12 ? -42.375 56.438 22.812 1 27 12 PHE B C 1
ATOM 2529 O O . PHE B 1 12 ? -41.438 56.5 22.016 1 27 12 PHE B O 1
ATOM 2536 N N . VAL B 1 13 ? -43.594 56.625 22.281 1 26.95 13 VAL B N 1
ATOM 2537 C CA . VAL B 1 13 ? -44.156 56.969 20.969 1 26.95 13 VAL B CA 1
ATOM 2538 C C . VAL B 1 13 ? -43.938 58.438 20.688 1 26.95 13 VAL B C 1
ATOM 2540 O O . VAL B 1 13 ? -44.312 59.312 21.484 1 26.95 13 VAL B O 1
ATOM 2543 N N . LYS B 1 14 ? -42.938 58.812 19.891 1 26.41 14 LYS B N 1
ATOM 2544 C CA . LYS B 1 14 ? -42.375 60.094 19.438 1 26.41 14 LYS B CA 1
ATOM 2545 C C . LYS B 1 14 ? -43.406 60.906 18.641 1 26.41 14 LYS B C 1
ATOM 2547 O O . LYS B 1 14 ? -43.75 60.5 17.531 1 26.41 14 LYS B O 1
ATOM 2552 N N . VAL B 1 15 ? -44.438 61.5 19.359 1 28.19 15 VAL B N 1
ATOM 2553 C CA . VAL B 1 15 ? -45.531 62.094 18.594 1 28.19 15 VAL B CA 1
ATOM 2554 C C . VAL B 1 15 ? -45 63.25 17.75 1 28.19 15 VAL B C 1
ATOM 2556 O O . VAL B 1 15 ? -44.219 64.062 18.25 1 28.19 15 VAL B O 1
ATOM 2559 N N . PRO B 1 16 ? -45.312 63.375 16.484 1 25.34 16 PRO B N 1
ATOM 2560 C CA . PRO B 1 16 ? -44.812 64.125 15.312 1 25.34 16 PRO B CA 1
ATOM 2561 C C . PRO B 1 16 ? -45.156 65.625 15.367 1 25.34 16 PRO B C 1
ATOM 2563 O O . PRO B 1 16 ? -46.312 66 15.562 1 25.34 16 PRO B O 1
ATOM 2566 N N . LEU B 1 17 ? -44.188 66.438 15.953 1 23.58 17 LEU B N 1
ATOM 2567 C CA . LEU B 1 17 ? -44.312 67.875 16.188 1 23.58 17 LEU B CA 1
ATOM 2568 C C . LEU B 1 17 ? -44.594 68.562 14.875 1 23.58 17 LEU B C 1
ATOM 2570 O O . LEU B 1 17 ? -43.719 68.625 13.992 1 23.58 17 LEU B O 1
ATOM 2574 N N . LYS B 1 18 ? -45.875 68.75 14.445 1 21.75 18 LYS B N 1
ATOM 2575 C CA . LYS B 1 18 ? -46.25 69.312 13.172 1 21.75 18 LYS B CA 1
ATOM 2576 C C . LYS B 1 18 ? -45.938 70.812 13.148 1 21.75 18 LYS B C 1
ATOM 2578 O O . LYS B 1 18 ? -46.125 71.562 14.133 1 21.75 18 LYS B O 1
ATOM 2583 N N . ASN B 1 19 ? -45.125 71.438 12.219 1 21.3 19 ASN B N 1
ATOM 2584 C CA . ASN B 1 19 ? -44.344 72.562 11.836 1 21.3 19 ASN B CA 1
ATOM 2585 C C . ASN B 1 19 ? -45.219 73.75 11.43 1 21.3 19 ASN B C 1
ATOM 2587 O O . ASN B 1 19 ? -44.781 74.688 10.773 1 21.3 19 ASN B O 1
ATOM 2591 N N . SER B 1 20 ? -46.531 73.875 11.875 1 20.19 20 SER B N 1
ATOM 2592 C CA . SER B 1 20 ? -47.281 74.75 11.008 1 20.19 20 SER B CA 1
ATOM 2593 C C . SER B 1 20 ? -46.812 76.188 11.188 1 20.19 20 SER B C 1
ATOM 2595 O O . SER B 1 20 ? -46.562 76.625 12.305 1 20.19 20 SER B O 1
ATOM 2597 N N . ALA B 1 21 ? -46.375 77 10.234 1 21.8 21 ALA B N 1
ATOM 2598 C CA . ALA B 1 21 ? -45.625 78.188 9.836 1 21.8 21 ALA B CA 1
ATOM 2599 C C . ALA B 1 21 ? -46.438 79.5 10.125 1 21.8 21 ALA B C 1
ATOM 2601 O O . ALA B 1 21 ? -45.938 80.562 10.031 1 21.8 21 ALA B O 1
ATOM 2602 N N . SER B 1 22 ? -47.812 79.438 10.43 1 19.61 22 SER B N 1
ATOM 2603 C CA . SER B 1 22 ? -48.5 80.5 9.742 1 19.61 22 SER B CA 1
ATOM 2604 C C . SER B 1 22 ? -48.125 81.875 10.297 1 19.61 22 SER B C 1
ATOM 2606 O O . SER B 1 22 ? -47.469 81.938 11.352 1 19.61 22 SER B O 1
ATOM 2608 N N . ASN B 1 23 ? -49.062 82.812 10.273 1 19.56 23 ASN B N 1
ATOM 2609 C CA . ASN B 1 23 ? -49.5 84.062 9.719 1 19.56 23 ASN B CA 1
ATOM 2610 C C . ASN B 1 23 ? -49.25 85.25 10.695 1 19.56 23 ASN B C 1
ATOM 2612 O O . ASN B 1 23 ? -49 85 11.875 1 19.56 23 ASN B O 1
ATOM 2616 N N . HIS B 1 24 ? -50.25 86.125 10.906 1 20.5 24 HIS B N 1
ATOM 2617 C CA . HIS B 1 24 ? -50.406 87.562 10.578 1 20.5 24 HIS B CA 1
ATOM 2618 C C . HIS B 1 24 ? -50.344 88.438 11.828 1 20.5 24 HIS B C 1
ATOM 2620 O O . HIS B 1 24 ? -50.531 89.625 11.758 1 20.5 24 HIS B O 1
ATOM 2626 N N . LEU B 1 25 ? -49.906 88 13.031 1 18.25 25 LEU B N 1
ATOM 2627 C CA . LEU B 1 25 ? -50.594 88.688 14.117 1 18.25 25 LEU B CA 1
ATOM 2628 C C . LEU B 1 25 ? -50.219 90.188 14.18 1 18.25 25 LEU B C 1
ATOM 2630 O O . LEU B 1 25 ? -49.031 90.5 14.289 1 18.25 25 LEU B O 1
ATOM 2634 N N . GLY B 1 26 ? -51.094 91.062 13.719 1 20.64 26 GLY B N 1
ATOM 2635 C CA . GLY B 1 26 ? -51.25 92.5 13.477 1 20.64 26 GLY B CA 1
ATOM 2636 C C . GLY B 1 26 ? -51.062 93.375 14.719 1 20.64 26 GLY B C 1
ATOM 2637 O O . GLY B 1 26 ? -51.094 94.562 14.656 1 20.64 26 GLY B O 1
ATOM 2638 N N . GLN B 1 27 ? -51 92.75 15.914 1 18.33 27 GLN B N 1
ATOM 2639 C CA . GLN B 1 27 ? -51.688 93.562 16.906 1 18.33 27 GLN B CA 1
ATOM 2640 C C . GLN B 1 27 ? -51.062 94.938 17.016 1 18.33 27 GLN B C 1
ATOM 2642 O O . GLN B 1 27 ? -49.875 95.125 16.75 1 18.33 27 GLN B O 1
ATOM 2647 N N . ASP B 1 28 ? -51.875 95.938 17.406 1 22 28 ASP B N 1
ATOM 2648 C CA . ASP B 1 28 ? -52.25 97.312 17.531 1 22 28 ASP B CA 1
ATOM 2649 C C . ASP B 1 28 ? -51.406 98 18.594 1 22 28 ASP B C 1
ATOM 2651 O O . ASP B 1 28 ? -51.719 99.188 18.984 1 22 28 ASP B O 1
ATOM 2655 N N . CYS B 1 29 ? -50.219 97.562 18.938 1 20.2 29 CYS B N 1
ATOM 2656 C CA . CYS B 1 29 ? -49.844 98.125 20.234 1 20.2 29 CYS B CA 1
ATOM 2657 C C . CYS B 1 29 ? -49.812 99.625 20.203 1 20.2 29 CYS B C 1
ATOM 2659 O O . CYS B 1 29 ? -49.094 100.25 19.391 1 20.2 29 CYS B O 1
ATOM 2661 N N . GLU B 1 30 ? -50.969 100.125 20.578 1 20.69 30 GLU B N 1
ATOM 2662 C CA . GLU B 1 30 ? -51.312 101.5 20.766 1 20.69 30 GLU B CA 1
ATOM 2663 C C . GLU B 1 30 ? -50.156 102.312 21.422 1 20.69 30 GLU B C 1
ATOM 2665 O O . GLU B 1 30 ? -49.25 101.688 21.984 1 20.69 30 GLU B O 1
ATOM 2670 N N . ALA B 1 31 ? -50.406 103.562 21.625 1 22.53 31 ALA B N 1
ATOM 2671 C CA . ALA B 1 31 ? -49.969 105 21.531 1 22.53 31 ALA B CA 1
ATOM 2672 C C . ALA B 1 31 ? -49.406 105.5 22.859 1 22.53 31 ALA B C 1
ATOM 2674 O O . ALA B 1 31 ? -48.969 106.625 22.969 1 22.53 31 ALA B O 1
ATOM 2675 N N . TYR B 1 32 ? -49.125 104.562 23.828 1 19.67 32 TYR B N 1
ATOM 2676 C CA . TYR B 1 32 ? -49.219 105.25 25.109 1 19.67 32 TYR B CA 1
ATOM 2677 C C . TYR B 1 32 ? -48.25 106.438 25.156 1 19.67 32 TYR B C 1
ATOM 2679 O O . TYR B 1 32 ? -47.156 106.375 24.609 1 19.67 32 TYR B O 1
ATOM 2687 N N . GLU B 1 33 ? -48.719 107.562 25.547 1 23.06 33 GLU B N 1
ATOM 2688 C CA . GLU B 1 33 ? -48.594 109 25.641 1 23.06 33 GLU B CA 1
ATOM 2689 C C . GLU B 1 33 ? -47.469 109.438 26.594 1 23.06 33 GLU B C 1
ATOM 2691 O O . GLU B 1 33 ? -47.031 110.562 26.625 1 23.06 33 GLU B O 1
ATOM 2696 N N . ASP B 1 34 ? -46.969 108.375 27.328 1 22.77 34 ASP B N 1
ATOM 2697 C CA . ASP B 1 34 ? -46.688 108.938 28.656 1 22.77 34 ASP B CA 1
ATOM 2698 C C . ASP B 1 34 ? -45.719 110.125 28.547 1 22.77 34 ASP B C 1
ATOM 2700 O O . ASP B 1 34 ? -45 110.25 27.547 1 22.77 34 ASP B O 1
ATOM 2704 N N . GLY B 1 35 ? -45.469 110.688 29.734 1 23.84 35 GLY B N 1
ATOM 2705 C CA . GLY B 1 35 ? -45.344 111.938 30.469 1 23.84 35 GLY B CA 1
ATOM 2706 C C . GLY B 1 35 ? -43.938 112.5 30.5 1 23.84 35 GLY B C 1
ATOM 2707 O O . GLY B 1 35 ? -43 111.75 30.828 1 23.84 35 GLY B O 1
ATOM 2708 N N . GLU B 1 36 ? -43.562 113.062 29.344 1 25.92 36 GLU B N 1
ATOM 2709 C CA . GLU B 1 36 ? -42.312 113.812 29.141 1 25.92 36 GLU B CA 1
ATOM 2710 C C . GLU B 1 36 ? -41.938 114.625 30.375 1 25.92 36 GLU B C 1
ATOM 2712 O O . GLU B 1 36 ? -42.688 115.562 30.766 1 25.92 36 GLU B O 1
ATOM 2717 N N . LEU B 1 37 ? -41.688 113.875 31.469 1 24.94 37 LEU B N 1
ATOM 2718 C CA . LEU B 1 37 ? -41.406 114.688 32.625 1 24.94 37 LEU B CA 1
ATOM 2719 C C . LEU B 1 37 ? -40.344 115.75 32.312 1 24.94 37 LEU B C 1
ATOM 2721 O O . LEU B 1 37 ? -39.219 115.438 31.953 1 24.94 37 LEU B O 1
ATOM 2725 N N . THR B 1 38 ? -40.719 116.688 31.484 1 25.22 38 THR B N 1
ATOM 2726 C CA . THR B 1 38 ? -39.906 117.812 31.016 1 25.22 38 THR B CA 1
ATOM 2727 C C . THR B 1 38 ? -39.281 118.562 32.188 1 25.22 38 THR B C 1
ATOM 2729 O O . THR B 1 38 ? -40 119.25 32.969 1 25.22 38 THR B O 1
ATOM 2732 N N . TYR B 1 39 ? -38.781 117.812 33.188 1 24.02 39 TYR B N 1
ATOM 2733 C CA . TYR B 1 39 ? -38.469 118.75 34.281 1 24.02 39 TYR B CA 1
ATOM 2734 C C . TYR B 1 39 ? -37.781 120 33.75 1 24.02 39 TYR B C 1
ATOM 2736 O O . TYR B 1 39 ? -37 119.938 32.781 1 24.02 39 TYR B O 1
ATOM 2744 N N . GLU B 1 40 ? -38.562 121.062 33.844 1 25.14 40 GLU B N 1
ATOM 2745 C CA . GLU B 1 40 ? -38.375 122.5 33.469 1 25.14 40 GLU B CA 1
ATOM 2746 C C . GLU B 1 40 ? -37.062 123 34 1 25.14 40 GLU B C 1
ATOM 2748 O O . GLU B 1 40 ? -36.75 122.875 35.188 1 25.14 40 GLU B O 1
ATOM 2753 N N . ASN B 1 41 ? -35.969 122.875 33.156 1 27.72 41 ASN B N 1
ATOM 2754 C CA . ASN B 1 41 ? -34.656 123.562 33.312 1 27.72 41 ASN B CA 1
ATOM 2755 C C . ASN B 1 41 ? -34.812 124.938 33.844 1 27.72 41 ASN B C 1
ATOM 2757 O O . ASN B 1 41 ? -35.281 125.875 33.156 1 27.72 41 ASN B O 1
ATOM 2761 N N . VAL B 1 42 ? -35.594 125 35.094 1 28.73 42 VAL B N 1
ATOM 2762 C CA . VAL B 1 42 ? -35.844 126.375 35.531 1 28.73 42 VAL B CA 1
ATOM 2763 C C . VAL B 1 42 ? -34.562 127.188 35.438 1 28.73 42 VAL B C 1
ATOM 2765 O O . VAL B 1 42 ? -33.531 126.812 36 1 28.73 42 VAL B O 1
ATOM 2768 N N . GLN B 1 43 ? -34.438 127.75 34.281 1 27.78 43 GLN B N 1
ATOM 2769 C CA . GLN B 1 43 ? -33.438 128.75 33.969 1 27.78 43 GLN B CA 1
ATOM 2770 C C . GLN B 1 43 ? -33.406 129.875 35.062 1 27.78 43 GLN B C 1
ATOM 2772 O O . GLN B 1 43 ? -34.375 130.625 35.25 1 27.78 43 GLN B O 1
ATOM 2777 N N . VAL B 1 44 ? -33.031 129.375 36.281 1 28.7 44 VAL B N 1
ATOM 2778 C CA . VAL B 1 44 ? -32.969 130.375 37.281 1 28.7 44 VAL B CA 1
ATOM 2779 C C . VAL B 1 44 ? -32.25 131.625 36.688 1 28.7 44 VAL B C 1
ATOM 2781 O O . VAL B 1 44 ? -31.094 131.5 36.219 1 28.7 44 VAL B O 1
ATOM 2784 N N . SER B 1 45 ? -33.125 132.5 36.125 1 25.7 45 SER B N 1
ATOM 2785 C CA . SER B 1 45 ? -32.688 133.625 35.406 1 25.7 45 SER B CA 1
ATOM 2786 C C . SER B 1 45 ? -31.594 134.375 36.156 1 25.7 45 SER B C 1
ATOM 2788 O O . SER B 1 45 ? -30.562 134.75 35.562 1 25.7 45 SER B O 1
ATOM 2790 N N . PRO B 1 46 ? -32.219 135.125 37.156 1 28.41 46 PRO B N 1
ATOM 2791 C CA . PRO B 1 46 ? -32.156 136.625 36.938 1 28.41 46 PRO B CA 1
ATOM 2792 C C . PRO B 1 46 ? -30.781 137.25 37.281 1 28.41 46 PRO B C 1
ATOM 2794 O O . PRO B 1 46 ? -30.219 138 36.5 1 28.41 46 PRO B O 1
ATOM 2797 N N . VAL B 1 47 ? -30.594 137.375 38.656 1 32.03 47 VAL B N 1
ATOM 2798 C CA . VAL B 1 47 ? -30.469 138.75 39.156 1 32.03 47 VAL B CA 1
ATOM 2799 C C . VAL B 1 47 ? -29.031 139.125 39.031 1 32.03 47 VAL B C 1
ATOM 2801 O O . VAL B 1 47 ? -28.094 138.375 39.312 1 32.03 47 VAL B O 1
ATOM 2804 N N . PRO B 1 48 ? -28.781 140.125 38.219 1 35.5 48 PRO B N 1
ATOM 2805 C CA . PRO B 1 48 ? -27.484 140.75 37.812 1 35.5 48 PRO B CA 1
ATOM 2806 C C . PRO B 1 48 ? -26.609 141.125 39.031 1 35.5 48 PRO B C 1
ATOM 2808 O O . PRO B 1 48 ? -25.609 141.75 38.875 1 35.5 48 PRO B O 1
ATOM 2811 N N . GLY B 1 49 ? -26.938 140.375 40.25 1 31.86 49 GLY B N 1
ATOM 2812 C CA . GLY B 1 49 ? -26.484 141.25 41.312 1 31.86 49 GLY B CA 1
ATOM 2813 C C . GLY B 1 49 ? -25.031 141.625 41.188 1 31.86 49 GLY B C 1
ATOM 2814 O O . GLY B 1 49 ? -24.25 141 40.5 1 31.86 49 GLY B O 1
ATOM 2815 N N . GLY B 1 50 ? -24.828 142.875 41.156 1 36.47 50 GLY B N 1
ATOM 2816 C CA . GLY B 1 50 ? -23.609 143.625 41.031 1 36.47 50 GLY B CA 1
ATOM 2817 C C . GLY B 1 50 ? -22.484 143.125 41.906 1 36.47 50 GLY B C 1
ATOM 2818 O O . GLY B 1 50 ? -22.734 142.625 43 1 36.47 50 GLY B O 1
ATOM 2819 N N . PRO B 1 51 ? -21.625 142.25 41.344 1 36.06 51 PRO B N 1
ATOM 2820 C CA . PRO B 1 51 ? -20.641 141.5 42.156 1 36.06 51 PRO B CA 1
ATOM 2821 C C . PRO B 1 51 ? -20.047 142.375 43.25 1 36.06 51 PRO B C 1
ATOM 2823 O O . PRO B 1 51 ? -19.891 143.625 43.094 1 36.06 51 PRO B O 1
ATOM 2826 N N . PRO B 1 52 ? -20.531 142.125 44.594 1 36.44 52 PRO B N 1
ATOM 2827 C CA . PRO B 1 52 ? -20.062 143 45.719 1 36.44 52 PRO B CA 1
ATOM 2828 C C . PRO B 1 52 ? -18.562 143.25 45.688 1 36.44 52 PRO B C 1
ATOM 2830 O O . PRO B 1 52 ? -17.828 142.5 44.969 1 36.44 52 PRO B O 1
ATOM 2833 N N . GLY B 1 53 ? -18.188 144.375 46.156 1 33.12 53 GLY B N 1
ATOM 2834 C CA . GLY B 1 53 ? -16.906 145 46.375 1 33.12 53 GLY B CA 1
ATOM 2835 C C . GLY B 1 53 ? -15.891 144.125 47.062 1 33.12 53 GLY B C 1
ATOM 2836 O O . GLY B 1 53 ? -16.109 143.75 48.219 1 33.12 53 GLY B O 1
ATOM 2837 N N . LEU B 1 54 ? -15.445 143.125 46.406 1 33.81 54 LEU B N 1
ATOM 2838 C CA . LEU B 1 54 ? -14.508 142.125 46.906 1 33.81 54 LEU B CA 1
ATOM 2839 C C . LEU B 1 54 ? -13.414 142.75 47.75 1 33.81 54 LEU B C 1
ATOM 2841 O O . LEU B 1 54 ? -12.641 143.625 47.25 1 33.81 54 LEU B O 1
ATOM 2845 N N . ALA B 1 55 ? -13.852 143.125 48.938 1 36.62 55 ALA B N 1
ATOM 2846 C CA . ALA B 1 55 ? -12.922 143.625 49.938 1 36.62 55 ALA B CA 1
ATOM 2847 C C . ALA B 1 55 ? -11.688 142.75 50.062 1 36.62 55 ALA B C 1
ATOM 2849 O O . ALA B 1 55 ? -11.781 141.5 49.906 1 36.62 55 ALA B O 1
ATOM 2850 N N . SER B 1 56 ? -10.5 143.25 49.781 1 38 56 SER B N 1
ATOM 2851 C CA . SER B 1 56 ? -9.125 142.75 49.812 1 38 56 SER B CA 1
ATOM 2852 C C . SER B 1 56 ? -8.867 142 51.062 1 38 56 SER B C 1
ATOM 2854 O O . SER B 1 56 ? -8.906 142.5 52.156 1 38 56 SER B O 1
ATOM 2856 N N . PRO B 1 57 ? -9.516 140.75 51.188 1 39.34 57 PRO B N 1
ATOM 2857 C CA . PRO B 1 57 ? -9.258 140 52.438 1 39.34 57 PRO B CA 1
ATOM 2858 C C . PRO B 1 57 ? -7.77 139.875 52.75 1 39.34 57 PRO B C 1
ATOM 2860 O O . PRO B 1 57 ? -7.008 139.375 51.969 1 39.34 57 PRO B O 1
ATOM 2863 N N . ALA B 1 58 ? -7.168 140.875 53.281 1 38.84 58 ALA B N 1
ATOM 2864 C CA . ALA B 1 58 ? -5.789 141.125 53.688 1 38.84 58 ALA B CA 1
ATOM 2865 C C . ALA B 1 58 ? -5.168 139.875 54.312 1 38.84 58 ALA B C 1
ATOM 2867 O O . ALA B 1 58 ? -4.086 139.375 53.906 1 38.84 58 ALA B O 1
ATOM 2868 N N . LEU B 1 59 ? -4.992 139.875 55.625 1 40.84 59 LEU B N 1
ATOM 2869 C CA . LEU B 1 59 ? -3.961 139.25 56.469 1 40.84 59 LEU B CA 1
ATOM 2870 C C . LEU B 1 59 ? -4.238 137.75 56.719 1 40.84 59 LEU B C 1
ATOM 2872 O O . LEU B 1 59 ? -4.629 137.375 57.844 1 40.84 59 LEU B O 1
ATOM 2876 N N . ALA B 1 60 ? -4.992 137 56.031 1 50.06 60 ALA B N 1
ATOM 2877 C CA . ALA B 1 60 ? -5.297 135.625 56.469 1 50.06 60 ALA B CA 1
ATOM 2878 C C . ALA B 1 60 ? -4.02 134.875 56.625 1 50.06 60 ALA B C 1
ATOM 2880 O O . ALA B 1 60 ? -3.236 134.75 55.688 1 50.06 60 ALA B O 1
ATOM 2881 N N . ASP B 1 61 ? -3.51 134.5 57.812 1 51.91 61 ASP B N 1
ATOM 2882 C CA . ASP B 1 61 ? -2.227 134.125 58.438 1 51.91 61 ASP B CA 1
ATOM 2883 C C . ASP B 1 61 ? -1.622 132.875 57.812 1 51.91 61 ASP B C 1
ATOM 2885 O O . ASP B 1 61 ? -2.35 132 57.344 1 51.91 61 ASP B O 1
ATOM 2889 N N . LYS B 1 62 ? -0.394 132.75 57.312 1 60.34 62 LYS B N 1
ATOM 2890 C CA . LYS B 1 62 ? 0.617 131.875 56.781 1 60.34 62 LYS B CA 1
ATOM 2891 C C . LYS B 1 62 ? 0.401 130.375 57.281 1 60.34 62 LYS B C 1
ATOM 2893 O O . LYS B 1 62 ? 0.62 129.5 56.562 1 60.34 62 LYS B O 1
ATOM 2898 N N . ALA B 1 63 ? -0.102 130.25 58.438 1 61.41 63 ALA B N 1
ATOM 2899 C CA . ALA B 1 63 ? -0.185 128.875 59.062 1 61.41 63 ALA B CA 1
ATOM 2900 C C . ALA B 1 63 ? -1.288 128.125 58.438 1 61.41 63 ALA B C 1
ATOM 2902 O O . ALA B 1 63 ? -1.113 126.875 58.219 1 61.41 63 ALA B O 1
ATOM 2903 N N . ASP B 1 64 ? -2.361 128.625 58 1 61.09 64 ASP B N 1
ATOM 2904 C CA . ASP B 1 64 ? -3.508 127.938 57.469 1 61.09 64 ASP B CA 1
ATOM 2905 C C . ASP B 1 64 ? -3.211 127.438 56.031 1 61.09 64 ASP B C 1
ATOM 2907 O O . ASP B 1 64 ? -3.654 126.375 55.656 1 61.09 64 ASP B O 1
ATOM 2911 N N . LEU B 1 65 ? -2.389 128.125 55.406 1 66.88 65 LEU B N 1
ATOM 2912 C CA . LEU B 1 65 ? -2.039 127.75 54.031 1 66.88 65 LEU B CA 1
ATOM 2913 C C . LEU B 1 65 ? -1.077 126.562 53.969 1 66.88 65 LEU B C 1
ATOM 2915 O O . LEU B 1 65 ? -1.163 125.75 53.062 1 66.88 65 LEU B O 1
ATOM 2919 N N . GLN B 1 66 ? -0.263 126.5 54.969 1 70.5 66 GLN B N 1
ATOM 2920 C CA . GLN B 1 66 ? 0.697 125.438 55.031 1 70.5 66 GLN B CA 1
ATOM 2921 C C . GLN B 1 66 ? 0 124.062 55.344 1 70.5 66 GLN B C 1
ATOM 2923 O O . GLN B 1 66 ? 0.341 123.062 54.781 1 70.5 66 GLN B O 1
ATOM 2928 N N . VAL B 1 67 ? -0.998 124.125 56.188 1 70.19 67 VAL B N 1
ATOM 2929 C CA . VAL B 1 67 ? -1.746 122.938 56.531 1 70.19 67 VAL B CA 1
ATOM 2930 C C . VAL B 1 67 ? -2.59 122.438 55.344 1 70.19 67 VAL B C 1
ATOM 2932 O O . VAL B 1 67 ? -2.723 121.25 55.094 1 70.19 67 VAL B O 1
ATOM 2935 N N . SER B 1 68 ? -2.982 123.438 54.625 1 71.38 68 SER B N 1
ATOM 2936 C CA . SER B 1 68 ? -3.791 123.125 53.438 1 71.38 68 SER B CA 1
ATOM 2937 C C . SER B 1 68 ? -2.939 122.5 52.344 1 71.38 68 SER B C 1
ATOM 2939 O O . SER B 1 68 ? -3.385 121.562 51.625 1 71.38 68 SER B O 1
ATOM 2941 N N . ARG B 1 69 ? -1.759 122.938 52.25 1 75.38 69 ARG B N 1
ATOM 2942 C CA . ARG B 1 69 ? -0.855 122.438 51.219 1 75.38 69 ARG B CA 1
ATOM 2943 C C . ARG B 1 69 ? -0.384 121 51.594 1 75.38 69 ARG B C 1
ATOM 2945 O O . ARG B 1 69 ? -0.294 120.125 50.719 1 75.38 69 ARG B O 1
ATOM 2952 N N . GLN B 1 70 ? -0.2 120.75 52.844 1 73.81 70 GLN B N 1
ATOM 2953 C CA . GLN B 1 70 ? 0.222 119.438 53.312 1 73.81 70 GLN B CA 1
ATOM 2954 C C . GLN B 1 70 ? -0.898 118.438 53.156 1 73.81 70 GLN B C 1
ATOM 2956 O O . GLN B 1 70 ? -0.647 117.25 52.781 1 73.81 70 GLN B O 1
ATOM 2961 N N . PHE B 1 71 ? -2.115 119 53.281 1 75.81 71 PHE B N 1
ATOM 2962 C CA . PHE B 1 71 ? -3.283 118.125 53.125 1 75.81 71 PHE B CA 1
ATOM 2963 C C . PHE B 1 71 ? -3.475 117.75 51.656 1 75.81 71 PHE B C 1
ATOM 2965 O O . PHE B 1 71 ? -3.783 116.625 51.344 1 75.81 71 PHE B O 1
ATOM 2972 N N . GLN B 1 72 ? -3.189 118.75 50.844 1 77.38 72 GLN B N 1
ATOM 2973 C CA . GLN B 1 72 ? -3.357 118.5 49.406 1 77.38 72 GLN B CA 1
ATOM 2974 C C . GLN B 1 72 ? -2.291 117.562 48.875 1 77.38 72 GLN B C 1
ATOM 2976 O O . GLN B 1 72 ? -2.588 116.688 48.062 1 77.38 72 GLN B O 1
ATOM 2981 N N . GLU B 1 73 ? -1.146 117.625 49.469 1 80.19 73 GLU B N 1
ATOM 2982 C CA . GLU B 1 73 ? -0.053 116.75 49.062 1 80.19 73 GLU B CA 1
ATOM 2983 C C . GLU B 1 73 ? -0.26 115.375 49.594 1 80.19 73 GLU B C 1
ATOM 2985 O O . GLU B 1 73 ? 0.007 114.375 48.875 1 80.19 73 GLU B O 1
ATOM 2990 N N . GLY B 1 74 ? -0.772 115.312 50.75 1 75.62 74 GLY B N 1
ATOM 2991 C CA . GLY B 1 74 ? -1.087 114 51.344 1 75.62 74 GLY B CA 1
ATOM 2992 C C . GLY B 1 74 ? -2.203 113.25 50.625 1 75.62 74 GLY B C 1
ATOM 2993 O O . GLY B 1 74 ? -2.111 112.062 50.375 1 75.62 74 GLY B O 1
ATOM 2994 N N . THR B 1 75 ? -3.176 114.062 50.156 1 78.56 75 THR B N 1
ATOM 2995 C CA . THR B 1 75 ? -4.293 113.438 49.406 1 78.56 75 THR B CA 1
ATOM 2996 C C . THR B 1 75 ? -3.855 113 48.031 1 78.56 75 THR B C 1
ATOM 2998 O O . THR B 1 75 ? -4.316 112 47.531 1 78.56 75 THR B O 1
ATOM 3001 N N . ARG B 1 76 ? -2.916 113.812 47.531 1 82.5 76 ARG B N 1
ATOM 3002 C CA . ARG B 1 76 ? -2.412 113.438 46.188 1 82.5 76 ARG B CA 1
ATOM 3003 C C . ARG B 1 76 ? -1.606 112.125 46.25 1 82.5 76 ARG B C 1
ATOM 3005 O O . ARG B 1 76 ? -1.744 111.312 45.375 1 82.5 76 ARG B O 1
ATOM 3012 N N . ILE B 1 77 ? -0.851 111.938 47.312 1 83.19 77 ILE B N 1
ATOM 3013 C CA . ILE B 1 77 ? -0.031 110.75 47.5 1 83.19 77 ILE B CA 1
ATOM 3014 C C . ILE B 1 77 ? -0.928 109.562 47.781 1 83.19 77 ILE B C 1
ATOM 3016 O O . ILE B 1 77 ? -0.713 108.5 47.219 1 83.19 77 ILE B O 1
ATOM 3020 N N . TRP B 1 78 ? -2.021 109.75 48.406 1 82.81 78 TRP B N 1
ATOM 3021 C CA . TRP B 1 78 ? -2.957 108.688 48.719 1 82.81 78 TRP B CA 1
ATOM 3022 C C . TRP B 1 78 ? -3.736 108.25 47.5 1 82.81 78 TRP B C 1
ATOM 3024 O O . TRP B 1 78 ? -3.922 107.062 47.25 1 82.81 78 TRP B O 1
ATOM 3034 N N . GLU B 1 79 ? -4.023 109.25 46.719 1 81.56 79 GLU B N 1
ATOM 3035 C CA . GLU B 1 79 ? -4.746 108.938 45.5 1 81.56 79 GLU B CA 1
ATOM 3036 C C . GLU B 1 79 ? -3.861 108.188 44.5 1 81.56 79 GLU B C 1
ATOM 3038 O O . GLU B 1 79 ? -4.32 107.25 43.844 1 81.56 79 GLU B O 1
ATOM 3043 N N . ALA B 1 80 ? -2.648 108.562 44.594 1 84.81 80 ALA B N 1
ATOM 3044 C CA . ALA B 1 80 ? -1.711 107.875 43.688 1 84.81 80 ALA B CA 1
ATOM 3045 C C . ALA B 1 80 ? -1.426 106.5 44.156 1 84.81 80 ALA B C 1
ATOM 3047 O O . ALA B 1 80 ? -1.344 105.562 43.344 1 84.81 80 ALA B O 1
ATOM 3048 N N . THR B 1 81 ? -1.309 106.25 45.406 1 85.12 81 THR B N 1
ATOM 3049 C CA . THR B 1 81 ? -1.045 104.938 45.938 1 85.12 81 THR B CA 1
ATOM 3050 C C . THR B 1 81 ? -2.254 104 45.781 1 85.12 81 THR B C 1
ATOM 3052 O O . THR B 1 81 ? -2.109 102.812 45.406 1 85.12 81 THR B O 1
ATOM 3055 N N . ASN B 1 82 ? -3.414 104.688 46 1 85.19 82 ASN B N 1
ATOM 3056 C CA . ASN B 1 82 ? -4.645 103.875 45.781 1 85.19 82 ASN B CA 1
ATOM 3057 C 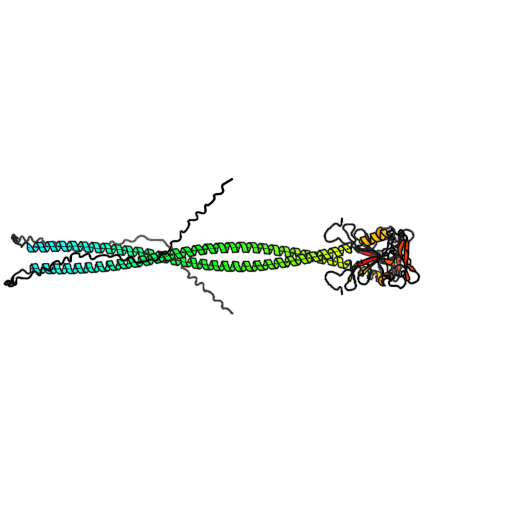C . ASN B 1 82 ? -4.848 103.5 44.344 1 85.19 82 ASN B C 1
ATOM 3059 O O . ASN B 1 82 ? -5.27 102.375 44.031 1 85.19 82 ASN B O 1
ATOM 3063 N N . SER B 1 83 ? -4.426 104.375 43.469 1 86.69 83 SER B N 1
ATOM 3064 C CA . SER B 1 83 ? -4.555 104.125 42.062 1 86.69 83 SER B CA 1
ATOM 3065 C C . SER B 1 83 ? -3.578 103.062 41.625 1 86.69 83 SER B C 1
ATOM 3067 O O . SER B 1 83 ? -3.926 102.188 40.812 1 86.69 83 SER B O 1
ATOM 3069 N N . SER B 1 84 ? -2.434 103.062 42.219 1 89.69 84 SER B N 1
ATOM 3070 C CA . SER B 1 84 ? -1.416 102.062 41.906 1 89.69 84 SER B CA 1
ATOM 3071 C C . SER B 1 84 ? -1.806 100.688 42.406 1 89.69 84 SER B C 1
ATOM 3073 O O . SER B 1 84 ? -1.658 99.688 41.719 1 89.69 84 SER B O 1
ATOM 3075 N N . LEU B 1 85 ? -2.416 100.625 43.594 1 89.06 85 LEU B N 1
ATOM 3076 C CA . LEU B 1 85 ? -2.846 99.375 44.219 1 89.06 85 LEU B CA 1
ATOM 3077 C C . LEU B 1 85 ? -4.031 98.75 43.438 1 89.06 85 LEU B C 1
ATOM 3079 O O . LEU B 1 85 ? -4.105 97.562 43.25 1 89.06 85 LEU B O 1
ATOM 3083 N N . GLN B 1 86 ? -4.883 99.688 42.906 1 90.06 86 GLN B N 1
ATOM 3084 C CA . GLN B 1 86 ? -6.035 99.25 42.125 1 90.06 86 GLN B CA 1
ATOM 3085 C C . GLN B 1 86 ? -5.602 98.625 40.781 1 90.06 86 GLN B C 1
ATOM 3087 O O . GLN B 1 86 ? -6.16 97.625 40.312 1 90.06 86 GLN B O 1
ATOM 3092 N N . GLN B 1 87 ? -4.574 99.25 40.281 1 92.5 87 GLN B N 1
ATOM 3093 C CA . GLN B 1 87 ? -4.051 98.812 39 1 92.5 87 GLN B CA 1
ATOM 3094 C C . GLN B 1 87 ? -3.383 97.438 39.188 1 92.5 87 GLN B C 1
ATOM 3096 O O . GLN B 1 87 ? -3.594 96.5 38.375 1 92.5 87 GLN B O 1
ATOM 3101 N N . GLN B 1 88 ? -2.631 97.188 40.188 1 91.44 88 GLN B N 1
ATOM 3102 C CA . GLN B 1 88 ? -1.965 95.938 40.469 1 91.44 88 GLN B CA 1
ATOM 3103 C C . GLN B 1 88 ? -2.98 94.812 40.75 1 91.44 88 GLN B C 1
ATOM 3105 O O . GLN B 1 88 ? -2.811 93.688 40.312 1 91.44 88 GLN B O 1
ATOM 3110 N N . LEU B 1 89 ? -4.043 95.25 41.5 1 91.62 89 LEU B N 1
ATOM 3111 C CA . LEU B 1 89 ? -5.105 94.312 41.812 1 91.62 89 LEU B CA 1
ATOM 3112 C C . LEU B 1 89 ? -5.812 93.875 40.531 1 91.62 89 LEU B C 1
ATOM 3114 O O . LEU B 1 89 ? -6.078 92.688 40.375 1 91.62 89 LEU B O 1
ATOM 3118 N N . ARG B 1 90 ? -6.016 94.812 39.594 1 91.56 90 ARG B N 1
ATOM 3119 C CA . ARG B 1 90 ? -6.66 94.5 38.344 1 91.56 90 ARG B CA 1
ATOM 3120 C C . ARG B 1 90 ? -5.785 93.562 37.5 1 91.56 90 ARG B C 1
ATOM 3122 O O . ARG B 1 90 ? -6.281 92.625 36.906 1 91.56 90 ARG B O 1
ATOM 3129 N N . GLU B 1 91 ? -4.559 93.75 37.562 1 93.06 91 GLU B N 1
ATOM 3130 C CA . GLU B 1 91 ? -3.609 92.938 36.812 1 93.06 91 GLU B CA 1
ATOM 3131 C C . GLU B 1 91 ? -3.545 91.562 37.406 1 93.06 91 GLU B C 1
ATOM 3133 O O . GLU B 1 91 ? -3.551 90.562 36.656 1 93.06 91 GLU B O 1
ATOM 3138 N N . LYS B 1 92 ? -3.621 91.375 38.688 1 91.25 92 LYS B N 1
ATOM 3139 C CA . LYS B 1 92 ? -3.549 90.062 39.312 1 91.25 92 LYS B CA 1
ATOM 3140 C C . LYS B 1 92 ? -4.84 89.312 39.125 1 91.25 92 LYS B C 1
ATOM 3142 O O . LYS B 1 92 ? -4.809 88.062 38.969 1 91.25 92 LYS B O 1
ATOM 3147 N N . ILE B 1 93 ? -5.914 90.062 39.031 1 90.56 93 ILE B N 1
ATOM 3148 C CA . ILE B 1 93 ? -7.203 89.438 38.781 1 90.56 93 ILE B CA 1
ATOM 3149 C C . ILE B 1 93 ? -7.238 88.938 37.375 1 90.56 93 ILE B C 1
ATOM 3151 O O . ILE B 1 93 ? -7.703 87.812 37.125 1 90.56 93 ILE B O 1
ATOM 3155 N N . SER B 1 94 ? -6.637 89.688 36.531 1 93.38 94 SER B N 1
ATOM 3156 C CA . SER B 1 94 ? -6.582 89.25 35.156 1 93.38 94 SER B CA 1
ATOM 3157 C C . SER B 1 94 ? -5.672 88.062 34.969 1 93.38 94 SER B C 1
ATOM 3159 O O . SER B 1 94 ? -6.023 87.062 34.281 1 93.38 94 SER B O 1
ATOM 3161 N N . GLN B 1 95 ? -4.586 88.062 35.656 1 93.12 95 GLN B N 1
ATOM 3162 C CA . GLN B 1 95 ? -3.648 86.938 35.625 1 93.12 95 GLN B CA 1
ATOM 3163 C C . GLN B 1 95 ? -4.262 85.688 36.219 1 93.12 95 GLN B C 1
ATOM 3165 O O . GLN B 1 95 ? -4.07 84.562 35.688 1 93.12 95 GLN B O 1
ATOM 3170 N N . LEU B 1 96 ? -5.008 85.812 37.25 1 91.31 96 LEU B N 1
ATOM 3171 C CA . LEU B 1 96 ? -5.691 84.688 37.906 1 91.31 96 LEU B CA 1
ATOM 3172 C C . LEU B 1 96 ? -6.727 84.062 36.969 1 91.31 96 LEU B C 1
ATOM 3174 O O . LEU B 1 96 ? -6.836 82.812 36.875 1 91.31 96 LEU B O 1
ATOM 3178 N N . GLY B 1 97 ? -7.398 84.938 36.281 1 91.69 97 GLY B N 1
ATOM 3179 C CA . GLY B 1 97 ? -8.367 84.5 35.281 1 91.69 97 GLY B CA 1
ATOM 3180 C C . GLY B 1 97 ? -7.734 83.688 34.156 1 91.69 97 GLY B C 1
ATOM 3181 O O . GLY B 1 97 ? -8.258 82.625 33.781 1 91.69 97 GLY B O 1
ATOM 3182 N N . GLN B 1 98 ? -6.637 84.125 33.719 1 93.5 98 GLN B N 1
ATOM 3183 C CA . GLN B 1 98 ? -5.926 83.5 32.656 1 93.5 98 GLN B CA 1
ATOM 3184 C C . GLN B 1 98 ? -5.395 82.125 33.094 1 93.5 98 GLN B C 1
ATOM 3186 O O . GLN B 1 98 ? -5.52 81.125 32.375 1 93.5 98 GLN B O 1
ATOM 3191 N N . LYS B 1 99 ? -4.91 82 34.312 1 92.56 99 LYS B N 1
ATOM 3192 C CA . LYS B 1 99 ? -4.355 80.75 34.812 1 92.56 99 LYS B CA 1
ATOM 3193 C C . LYS B 1 99 ? -5.453 79.75 35.062 1 92.56 99 LYS B C 1
ATOM 3195 O O . LYS B 1 99 ? -5.238 78.562 34.875 1 92.56 99 LYS B O 1
ATOM 3200 N N . GLU B 1 100 ? -6.605 80.312 35.438 1 93.06 100 GLU B N 1
ATOM 3201 C CA . GLU B 1 100 ? -7.742 79.438 35.656 1 93.06 100 GLU B CA 1
ATOM 3202 C C . GLU B 1 100 ? -8.188 78.812 34.344 1 93.06 100 GLU B C 1
ATOM 3204 O O . GLU B 1 100 ? -8.508 77.625 34.312 1 93.06 100 GLU B O 1
ATOM 3209 N N . VAL B 1 101 ? -8.156 79.562 33.25 1 94.19 101 VAL B N 1
ATOM 3210 C CA . VAL B 1 101 ? -8.539 79 31.953 1 94.19 101 VAL B CA 1
ATOM 3211 C C . VAL B 1 101 ? -7.52 78 31.484 1 94.19 101 VAL B C 1
ATOM 3213 O O . VAL B 1 101 ? -7.891 76.938 31 1 94.19 101 VAL B O 1
ATOM 3216 N N . GLU B 1 102 ? -6.266 78.25 31.719 1 92.25 102 GLU B N 1
ATOM 3217 C CA . GLU B 1 102 ? -5.199 77.312 31.328 1 92.25 102 GLU B CA 1
ATOM 3218 C C . GLU B 1 102 ? -5.281 76 32.125 1 92.25 102 GLU B C 1
ATOM 3220 O O . GLU B 1 102 ? -5.066 74.938 31.547 1 92.25 102 GLU B O 1
ATOM 3225 N N . LEU B 1 103 ? -5.637 76.125 33.406 1 92.94 103 LEU B N 1
ATOM 3226 C CA . LEU B 1 103 ? -5.785 75 34.25 1 92.94 103 LEU B CA 1
ATOM 3227 C C . LEU B 1 103 ? -6.949 74.125 33.812 1 92.94 103 LEU B C 1
ATOM 3229 O O . LEU B 1 103 ? -6.82 72.875 33.719 1 92.94 103 LEU B O 1
ATOM 3233 N N . GLN B 1 104 ? -8.016 74.75 33.438 1 93.38 104 GLN B N 1
ATOM 3234 C CA . GLN B 1 104 ? -9.188 74 32.969 1 93.38 104 GLN B CA 1
ATOM 3235 C C . GLN B 1 104 ? -8.898 73.312 31.656 1 93.38 104 GLN B C 1
ATOM 3237 O O . GLN B 1 104 ? -9.312 72.125 31.484 1 93.38 104 GLN B O 1
ATOM 3242 N N . GLU B 1 105 ? -8.156 73.938 30.828 1 93.31 105 GLU B N 1
ATOM 3243 C CA . GLU B 1 105 ? -7.793 73.375 29.562 1 93.31 105 GLU B CA 1
ATOM 3244 C C . GLU B 1 105 ? -6.867 72.125 29.766 1 93.31 105 GLU B C 1
ATOM 3246 O O . GLU B 1 105 ? -7.043 71.125 29.125 1 93.31 105 GLU B O 1
ATOM 3251 N N . SER B 1 106 ? -5.977 72.25 30.703 1 91.38 106 SER B N 1
ATOM 3252 C CA . SER B 1 106 ? -5.043 71.125 30.984 1 91.38 106 SER B CA 1
ATOM 3253 C C . SER B 1 106 ? -5.754 69.938 31.625 1 91.38 106 SER B C 1
ATOM 3255 O O . SER B 1 106 ? -5.457 68.812 31.297 1 91.38 106 SER B O 1
ATOM 3257 N N . GLN B 1 107 ? -6.754 70.375 32.438 1 92.12 107 GLN B N 1
ATOM 3258 C CA . GLN B 1 107 ? -7.52 69.312 33.094 1 92.12 107 GLN B CA 1
ATOM 3259 C C . GLN B 1 107 ? -8.383 68.562 32.094 1 92.12 107 GLN B C 1
ATOM 3261 O O . GLN B 1 107 ? -8.5 67.312 32.156 1 92.12 107 GLN B O 1
ATOM 3266 N N . LYS B 1 108 ? -8.898 69.25 31.094 1 93.25 108 LYS B N 1
ATOM 3267 C CA . LYS B 1 108 ? -9.688 68.625 30.047 1 93.25 108 LYS B CA 1
ATOM 3268 C C . LYS B 1 108 ? -8.828 67.688 29.172 1 93.25 108 LYS B C 1
ATOM 3270 O O . LYS B 1 108 ? -9.242 66.562 28.828 1 93.25 108 LYS B O 1
ATOM 3275 N N . GLU B 1 109 ? -7.648 68.188 28.922 1 93.31 109 GLU B N 1
ATOM 3276 C CA . GLU B 1 109 ? -6.727 67.375 28.109 1 93.31 109 GLU B CA 1
ATOM 3277 C C . GLU B 1 109 ? -6.277 66.125 28.859 1 93.31 109 GLU B C 1
ATOM 3279 O O . GLU B 1 109 ? -6.121 65.062 28.25 1 93.31 109 GLU B O 1
ATOM 3284 N N . LEU B 1 110 ? -6.145 66.25 30.156 1 91.31 110 LEU B N 1
ATOM 3285 C CA . LEU B 1 110 ? -5.738 65.125 31 1 91.31 110 LEU B CA 1
ATOM 3286 C C . LEU B 1 110 ? -6.82 64.062 31.016 1 91.31 110 LEU B C 1
ATOM 3288 O O . LEU B 1 110 ? -6.523 62.875 30.875 1 91.31 110 LEU B O 1
ATOM 3292 N N . ILE B 1 111 ? -8.086 64.5 31.141 1 93 111 ILE B N 1
ATOM 3293 C CA . ILE B 1 111 ? -9.203 63.594 31.156 1 93 111 ILE B CA 1
ATOM 3294 C C . ILE B 1 111 ? -9.305 62.875 29.812 1 93 111 ILE B C 1
ATOM 3296 O O . ILE B 1 111 ? -9.469 61.656 29.766 1 93 111 ILE B O 1
ATOM 3300 N N . SER B 1 112 ? -9.102 63.594 28.75 1 93.75 112 SER B N 1
ATOM 3301 C CA . SER B 1 112 ? -9.172 63.031 27.406 1 93.75 112 SER B CA 1
ATOM 3302 C C . SER B 1 112 ? -8.047 62.031 27.172 1 93.75 112 SER B C 1
ATOM 3304 O O . SER B 1 112 ? -8.266 60.969 26.594 1 93.75 112 SER B O 1
ATOM 3306 N N . SER B 1 113 ? -6.895 62.281 27.703 1 91.06 113 SER B N 1
ATOM 3307 C CA . SER B 1 113 ? -5.742 61.406 27.547 1 91.06 113 SER B CA 1
ATOM 3308 C C . SER B 1 113 ? -5.922 60.125 28.344 1 91.06 113 SER B C 1
ATOM 3310 O O . SER B 1 113 ? -5.57 59.031 27.875 1 91.06 113 SER B O 1
ATOM 3312 N N . GLN B 1 114 ? -6.527 60.312 29.5 1 91.31 114 GLN B N 1
ATOM 3313 C CA . GLN B 1 114 ? -6.777 59.125 30.344 1 91.31 114 GLN B CA 1
ATOM 3314 C C . GLN B 1 114 ? -7.809 58.219 29.703 1 91.31 114 GLN B C 1
ATOM 3316 O O . GLN B 1 114 ? -7.664 57 29.75 1 91.31 114 GLN B O 1
ATOM 3321 N N . ASP B 1 115 ? -8.781 58.812 29.031 1 94.12 115 ASP B N 1
ATOM 3322 C CA . ASP B 1 115 ? -9.789 58.031 28.328 1 94.12 115 ASP B CA 1
ATOM 3323 C C . ASP B 1 115 ? -9.172 57.281 27.156 1 94.12 115 ASP B C 1
ATOM 3325 O O . ASP B 1 115 ? -9.461 56.094 26.953 1 94.12 115 ASP B O 1
ATOM 3329 N N . THR B 1 116 ? -8.328 57.875 26.422 1 94.19 116 THR B N 1
ATOM 3330 C CA . THR B 1 116 ? -7.656 57.25 25.281 1 94.19 116 THR B CA 1
ATOM 3331 C C . THR B 1 116 ? -6.73 56.125 25.75 1 94.19 116 THR B C 1
ATOM 3333 O O . THR B 1 116 ? -6.637 55.094 25.094 1 94.19 116 THR B O 1
ATOM 3336 N N . LEU B 1 117 ? -6.086 56.344 26.875 1 93.25 117 LEU B N 1
ATOM 3337 C CA . LEU B 1 117 ? -5.191 55.344 27.438 1 93.25 117 LEU B CA 1
ATOM 3338 C C . LEU B 1 117 ? -5.965 54.094 27.844 1 93.25 117 LEU B C 1
ATOM 3340 O O . LEU B 1 117 ? -5.531 52.969 27.578 1 93.25 117 LEU B O 1
ATOM 3344 N N . GLN B 1 118 ? -7.125 54.375 28.438 1 93.69 118 GLN B N 1
ATOM 3345 C CA . GLN B 1 118 ? -7.945 53.25 28.859 1 93.69 118 GLN B CA 1
ATOM 3346 C C . GLN B 1 118 ? -8.438 52.438 27.656 1 93.69 118 GLN B C 1
ATOM 3348 O O . GLN B 1 118 ? -8.453 51.219 27.688 1 93.69 118 GLN B O 1
ATOM 3353 N N . GLU B 1 119 ? -8.844 53.062 26.594 1 93.62 119 GLU B N 1
ATOM 3354 C CA . GLU B 1 119 ? -9.297 52.375 25.375 1 93.62 119 GLU B CA 1
ATOM 3355 C C . GLU B 1 119 ? -8.164 51.594 24.719 1 93.62 119 GLU B C 1
ATOM 3357 O O . GLU B 1 119 ? -8.367 50.469 24.297 1 93.62 119 GLU B O 1
ATOM 3362 N N . LYS B 1 120 ? -7 52.156 24.75 1 94 120 LYS B N 1
ATOM 3363 C CA . LYS B 1 120 ? -5.844 51.5 24.156 1 94 120 LYS B CA 1
ATOM 3364 C C . LYS B 1 120 ? -5.438 50.25 24.953 1 94 120 LYS B C 1
ATOM 3366 O O . LYS B 1 120 ? -5.016 49.25 24.391 1 94 120 LYS B O 1
ATOM 3371 N N . GLN B 1 121 ? -5.598 50.438 26.266 1 93.5 121 GLN B N 1
ATOM 3372 C CA . GLN B 1 121 ? -5.305 49.312 27.141 1 93.5 121 GLN B CA 1
ATOM 3373 C C . GLN B 1 121 ? -6.262 48.156 26.875 1 93.5 121 GLN B C 1
ATOM 3375 O O . GLN B 1 121 ? -5.844 47 26.797 1 93.5 121 GLN B O 1
ATOM 3380 N N . ARG B 1 122 ? -7.508 48.438 26.656 1 95.38 122 ARG B N 1
ATOM 3381 C CA . ARG B 1 122 ? -8.508 47.406 26.391 1 95.38 122 ARG B CA 1
ATOM 3382 C C . ARG B 1 122 ? -8.242 46.75 25.047 1 95.38 122 ARG B C 1
ATOM 3384 O O . ARG B 1 122 ? -8.305 45.5 24.953 1 95.38 122 ARG B O 1
ATOM 3391 N N . THR B 1 123 ? -7.926 47.5 24.062 1 94.94 123 THR B N 1
ATOM 3392 C CA . THR B 1 123 ? -7.656 46.969 22.734 1 94.94 123 THR B CA 1
ATOM 3393 C C . THR B 1 123 ? -6.402 46.094 22.75 1 94.94 123 THR B C 1
ATOM 3395 O O . THR B 1 123 ? -6.348 45.062 22.094 1 94.94 123 THR B O 1
ATOM 3398 N N . HIS B 1 124 ? -5.426 46.531 23.547 1 94.81 124 HIS B N 1
ATOM 3399 C CA . HIS B 1 124 ? -4.191 45.781 23.672 1 94.81 124 HIS B CA 1
ATOM 3400 C C . HIS B 1 124 ? -4.453 44.406 24.344 1 94.81 124 HIS B C 1
ATOM 3402 O O . HIS B 1 124 ? -3.941 43.375 23.875 1 94.81 124 HIS B O 1
ATOM 3408 N N . GLU B 1 125 ? -5.23 44.438 25.359 1 94.81 125 GLU B N 1
ATOM 3409 C CA . GLU B 1 125 ? -5.574 43.219 26.047 1 94.81 125 GLU B CA 1
ATOM 3410 C C . GLU B 1 125 ? -6.316 42.25 25.125 1 94.81 125 GLU B C 1
ATOM 3412 O O . GLU B 1 125 ? -6.055 41.062 25.141 1 94.81 125 GLU B O 1
ATOM 3417 N N . ASP B 1 126 ? -7.199 42.75 24.344 1 96.44 126 ASP B N 1
ATOM 3418 C CA . ASP B 1 126 ? -7.934 41.938 23.375 1 96.44 126 ASP B CA 1
ATOM 3419 C C . ASP B 1 126 ? -6.984 41.344 22.328 1 96.44 126 ASP B C 1
ATOM 3421 O O . ASP B 1 126 ? -7.094 40.156 22 1 96.44 126 ASP B O 1
ATOM 3425 N N . THR B 1 127 ? -6.066 42.125 21.875 1 96.81 127 THR B N 1
ATOM 3426 C CA . THR B 1 127 ? -5.109 41.656 20.875 1 96.81 127 THR B CA 1
ATOM 3427 C C . THR B 1 127 ? -4.191 40.594 21.469 1 96.81 127 THR B C 1
ATOM 3429 O O . THR B 1 127 ? -3.846 39.625 20.797 1 96.81 127 THR B O 1
ATOM 3432 N N . GLU B 1 128 ? -3.857 40.812 22.703 1 96.56 128 GLU B N 1
ATOM 3433 C CA . GLU B 1 128 ? -3.016 39.844 23.391 1 96.56 128 GLU B CA 1
ATOM 3434 C C . GLU B 1 128 ? -3.734 38.5 23.547 1 96.56 128 GLU B C 1
ATOM 3436 O O . GLU B 1 128 ? -3.123 37.438 23.406 1 96.56 128 GLU B O 1
ATOM 3441 N N . GLN B 1 129 ? -4.969 38.562 23.844 1 97.25 129 GLN B N 1
ATOM 3442 C CA . GLN B 1 129 ? -5.758 37.344 23.984 1 97.25 129 GLN B CA 1
ATOM 3443 C C . GLN B 1 129 ? -5.871 36.625 22.641 1 97.25 129 GLN B C 1
ATOM 3445 O O . GLN B 1 129 ? -5.758 35.406 22.578 1 97.25 129 GLN B O 1
ATOM 3450 N N . GLN B 1 130 ? -6.102 37.312 21.609 1 97.19 130 GLN B N 1
ATOM 3451 C CA . GLN B 1 130 ? -6.168 36.719 20.281 1 97.19 130 GLN B CA 1
ATOM 3452 C C . GLN B 1 130 ? -4.84 36.094 19.875 1 97.19 130 GLN B C 1
ATOM 3454 O O . GLN B 1 130 ? -4.812 35.031 19.25 1 97.19 130 GLN B O 1
ATOM 3459 N N . LEU B 1 131 ? -3.736 36.719 20.234 1 97.5 131 LEU B N 1
ATOM 3460 C CA . LEU B 1 131 ? -2.404 36.219 19.953 1 97.5 131 LEU B CA 1
ATOM 3461 C C . LEU B 1 131 ? -2.174 34.875 20.688 1 97.5 131 LEU B C 1
ATOM 3463 O O . LEU B 1 131 ? -1.676 33.938 20.094 1 97.5 131 LEU B O 1
ATOM 3467 N N . GLN B 1 132 ? -2.578 34.875 21.922 1 97.06 132 GLN B N 1
ATOM 3468 C CA . GLN B 1 132 ? -2.426 33.656 22.688 1 97.06 132 GLN B CA 1
ATOM 3469 C C . GLN B 1 132 ? -3.246 32.5 22.094 1 97.06 132 GLN B C 1
ATOM 3471 O O . GLN B 1 132 ? -2.775 31.375 22 1 97.06 132 GLN B O 1
ATOM 3476 N N . ALA B 1 133 ? -4.426 32.75 21.688 1 97.56 133 ALA B N 1
ATOM 3477 C CA . ALA B 1 133 ? -5.281 31.75 21.047 1 97.56 133 ALA B CA 1
ATOM 3478 C C . ALA B 1 133 ? -4.68 31.266 19.734 1 97.56 133 ALA B C 1
ATOM 3480 O O . ALA B 1 133 ? -4.703 30.062 19.438 1 97.56 133 ALA B O 1
ATOM 3481 N N . CYS B 1 134 ? -4.152 32.188 18.984 1 97.44 134 CYS B N 1
ATOM 3482 C CA . CYS B 1 134 ? -3.514 31.875 17.719 1 97.44 134 CYS B CA 1
ATOM 3483 C C . CYS B 1 134 ? -2.314 30.969 17.922 1 97.44 134 CYS B C 1
ATOM 3485 O O . CYS B 1 134 ? -2.145 29.984 17.203 1 97.44 134 CYS B O 1
ATOM 3487 N N . GLN B 1 135 ? -1.584 31.281 18.938 1 96.88 135 GLN B N 1
ATOM 3488 C CA . GLN B 1 135 ? -0.399 30.484 19.234 1 96.88 135 GLN B CA 1
ATOM 3489 C C . GLN B 1 135 ? -0.782 29.062 19.656 1 96.88 135 GLN B C 1
ATOM 3491 O O . GLN B 1 135 ? -0.145 28.094 19.25 1 96.88 135 GLN B O 1
ATOM 3496 N N . ALA B 1 136 ? -1.773 28.953 20.422 1 97.38 136 ALA B N 1
ATOM 3497 C CA . ALA B 1 136 ? -2.248 27.641 20.875 1 97.38 136 ALA B CA 1
ATOM 3498 C C . ALA B 1 136 ? -2.758 26.812 19.703 1 97.38 136 ALA B C 1
ATOM 3500 O O . ALA B 1 136 ? -2.443 25.625 19.578 1 97.38 136 ALA B O 1
ATOM 3501 N N . GLU B 1 137 ? -3.494 27.359 18.859 1 97.19 137 GLU B N 1
ATOM 3502 C CA . GLU B 1 137 ? -4.02 26.672 17.688 1 97.19 137 GLU B CA 1
ATOM 3503 C C . GLU B 1 137 ? -2.898 26.266 16.734 1 97.19 137 GLU B C 1
ATOM 3505 O O . GLU B 1 137 ? -2.939 25.188 16.141 1 97.19 137 GLU B O 1
ATOM 3510 N N . ARG B 1 138 ? -1.994 27.172 16.609 1 96.56 138 ARG B N 1
ATOM 3511 C CA . ARG B 1 138 ? -0.833 26.875 15.773 1 96.56 138 ARG B CA 1
ATOM 3512 C C . ARG B 1 138 ? -0.071 25.672 16.297 1 96.56 138 ARG B C 1
ATOM 3514 O O . ARG B 1 138 ? 0.315 24.797 15.539 1 96.56 138 ARG B O 1
ATOM 3521 N N . ALA B 1 139 ? 0.127 25.688 17.531 1 96.56 139 ALA B N 1
ATOM 3522 C CA . ALA B 1 139 ? 0.834 24.562 18.141 1 96.56 139 ALA B CA 1
ATOM 3523 C C . ALA B 1 139 ? 0.075 23.25 17.953 1 96.56 139 ALA B C 1
ATOM 3525 O O . ALA B 1 139 ? 0.674 22.219 17.625 1 96.56 139 ALA B O 1
ATOM 3526 N N . LYS B 1 140 ? -1.149 23.281 18.094 1 97.44 140 LYS B N 1
ATOM 3527 C CA . LYS B 1 140 ? -1.99 22.094 17.906 1 97.44 140 LYS B CA 1
ATOM 3528 C C . LYS B 1 140 ? -1.951 21.625 16.453 1 97.44 140 LYS B C 1
ATOM 3530 O O . LYS B 1 140 ? -1.847 20.422 16.188 1 97.44 140 LYS B O 1
ATOM 3535 N N . THR B 1 141 ? -2.08 22.484 15.57 1 97.88 141 THR B N 1
ATOM 3536 C CA . THR B 1 141 ? -2.049 22.156 14.156 1 97.88 141 THR B CA 1
ATOM 3537 C C . THR B 1 141 ? -0.695 21.562 13.766 1 97.88 141 THR B C 1
ATOM 3539 O O . THR B 1 141 ? -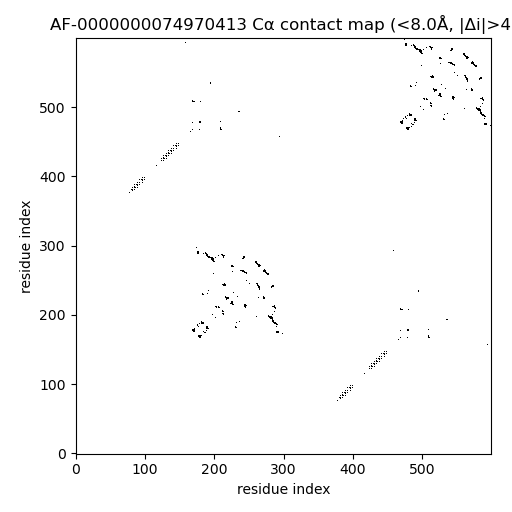0.622 20.641 12.961 1 97.88 141 THR B O 1
ATOM 3542 N N . LYS B 1 142 ? 0.323 22.156 14.359 1 97.62 142 LYS B N 1
ATOM 3543 C CA . LYS B 1 142 ? 1.663 21.641 14.102 1 97.62 142 LYS B CA 1
ATOM 3544 C C . LYS B 1 142 ? 1.8 20.203 14.594 1 97.62 142 LYS B C 1
ATOM 3546 O O . LYS B 1 142 ? 2.428 19.375 13.938 1 97.62 142 LYS B O 1
ATOM 3551 N N . GLU B 1 143 ? 1.229 19.922 15.672 1 97.56 143 GLU B N 1
ATOM 3552 C CA . GLU B 1 143 ? 1.234 18.578 16.203 1 97.56 143 GLU B CA 1
ATOM 3553 C C . GLU B 1 143 ? 0.446 17.625 15.312 1 97.56 143 GLU B C 1
ATOM 3555 O O . GLU B 1 143 ? 0.893 16.5 15.039 1 97.56 143 GLU B O 1
ATOM 3560 N N . ASN B 1 144 ? -0.682 18.031 14.883 1 98.06 144 ASN B N 1
ATOM 3561 C CA . ASN B 1 144 ? -1.483 17.234 13.961 1 98.06 144 ASN B CA 1
ATOM 3562 C C . ASN B 1 144 ? -0.733 16.953 12.664 1 98.06 144 ASN B C 1
ATOM 3564 O O . ASN B 1 144 ? -0.8 15.852 12.125 1 98.06 144 ASN B O 1
ATOM 3568 N N . LEU B 1 145 ? -0.063 17.969 12.219 1 98 145 LEU B N 1
ATOM 3569 C CA . LEU B 1 145 ? 0.742 17.812 11.008 1 98 145 LEU B CA 1
ATOM 3570 C C . LEU B 1 145 ? 1.824 16.75 11.203 1 98 145 LEU B C 1
ATOM 3572 O O . LEU B 1 145 ? 2.01 15.883 10.359 1 98 145 LEU B O 1
ATOM 3576 N N . ARG B 1 146 ? 2.486 16.828 12.312 1 97.75 146 ARG B N 1
ATOM 3577 C CA . ARG B 1 146 ? 3.521 15.844 12.617 1 97.75 146 ARG B CA 1
ATOM 3578 C C . ARG B 1 146 ? 2.938 14.438 12.688 1 97.75 146 ARG B C 1
ATOM 3580 O O . ARG B 1 146 ? 3.527 13.484 12.164 1 97.75 146 ARG B O 1
ATOM 3587 N N . ASN B 1 147 ? 1.826 14.258 13.219 1 97.81 147 ASN B N 1
ATOM 3588 C CA . ASN B 1 147 ? 1.149 12.969 13.32 1 97.81 147 ASN B CA 1
ATOM 3589 C C . ASN B 1 147 ? 0.755 12.43 11.945 1 97.81 147 ASN B C 1
ATOM 3591 O O . ASN B 1 147 ? 0.934 11.242 11.664 1 97.81 147 ASN B O 1
ATOM 3595 N N . GLU B 1 148 ? 0.225 13.32 11.219 1 97.69 148 GLU B N 1
ATOM 3596 C CA . GLU B 1 148 ? -0.188 12.914 9.883 1 97.69 148 GLU B CA 1
ATOM 3597 C C . GLU B 1 148 ? 1.014 12.5 9.031 1 97.69 148 GLU B C 1
ATOM 3599 O O . GLU B 1 148 ? 0.94 11.539 8.266 1 97.69 148 GLU B O 1
ATOM 3604 N N . GLU B 1 149 ? 2.094 13.195 9.172 1 97.62 149 GLU B N 1
ATOM 3605 C CA . GLU B 1 149 ? 3.324 12.844 8.469 1 97.62 149 GLU B CA 1
ATOM 3606 C C . GLU B 1 149 ? 3.83 11.469 8.883 1 97.62 149 GLU B C 1
ATOM 3608 O O . GLU B 1 149 ? 4.301 10.695 8.047 1 97.62 149 GLU B O 1
ATOM 3613 N N . GLU B 1 150 ? 3.75 11.188 10.125 1 97.38 150 GLU B N 1
ATOM 3614 C CA . GLU B 1 150 ? 4.172 9.883 10.617 1 97.38 150 GLU B CA 1
ATOM 3615 C C . GLU B 1 150 ? 3.279 8.766 10.078 1 97.38 150 GLU B C 1
ATOM 3617 O O . GLU B 1 150 ? 3.771 7.715 9.664 1 97.38 150 GLU B O 1
ATOM 3622 N N . ARG B 1 151 ? 2.078 8.945 10.062 1 96.94 151 ARG B N 1
ATOM 3623 C CA . ARG B 1 151 ? 1.141 7.977 9.508 1 96.94 151 ARG B CA 1
ATOM 3624 C C . ARG B 1 151 ? 1.418 7.734 8.031 1 96.94 151 ARG B C 1
ATOM 3626 O O . ARG B 1 151 ? 1.398 6.594 7.566 1 96.94 151 ARG B O 1
ATOM 3633 N N . ARG B 1 152 ? 1.621 8.844 7.367 1 97.06 152 ARG B N 1
ATOM 3634 C CA . ARG B 1 152 ? 1.94 8.75 5.949 1 97.06 152 ARG B CA 1
ATOM 3635 C C . ARG B 1 152 ? 3.213 7.938 5.727 1 97.06 152 ARG B C 1
ATOM 3637 O O . ARG B 1 152 ? 3.271 7.098 4.824 1 97.06 152 ARG B O 1
ATOM 3644 N N . ARG B 1 153 ? 4.168 8.172 6.508 1 96.94 153 ARG B N 1
ATOM 3645 C CA . ARG B 1 153 ? 5.422 7.438 6.391 1 96.94 153 ARG B CA 1
ATOM 3646 C C . ARG B 1 153 ? 5.219 5.949 6.66 1 96.94 153 ARG B C 1
ATOM 3648 O O . ARG B 1 153 ? 5.766 5.102 5.949 1 96.94 153 ARG B O 1
ATOM 3655 N N . ASP B 1 154 ? 4.461 5.625 7.59 1 96.12 154 ASP B N 1
ATOM 3656 C CA . ASP B 1 154 ? 4.137 4.238 7.906 1 96.12 154 ASP B CA 1
ATOM 3657 C C . ASP B 1 154 ? 3.408 3.566 6.746 1 96.12 154 ASP B C 1
ATOM 3659 O O . ASP B 1 154 ? 3.736 2.439 6.367 1 96.12 154 ASP B O 1
ATOM 3663 N N . LEU B 1 155 ? 2.477 4.227 6.211 1 95.94 155 LEU B N 1
ATOM 3664 C CA . LEU B 1 155 ? 1.721 3.689 5.086 1 95.94 155 LEU B CA 1
ATOM 3665 C C . LEU B 1 155 ? 2.625 3.469 3.877 1 95.94 155 LEU B C 1
ATOM 3667 O O . LEU B 1 155 ? 2.486 2.469 3.168 1 95.94 155 LEU B O 1
ATOM 3671 N N . ASP B 1 156 ? 3.516 4.383 3.709 1 95.44 156 ASP B N 1
ATOM 3672 C CA . ASP B 1 156 ? 4.473 4.25 2.613 1 95.44 156 ASP B CA 1
ATOM 3673 C C . ASP B 1 156 ? 5.336 3.004 2.785 1 95.44 156 ASP B C 1
ATOM 3675 O O . ASP B 1 156 ? 5.594 2.283 1.817 1 95.44 156 ASP B O 1
ATOM 3679 N N . GLN B 1 157 ? 5.742 2.775 3.934 1 94.88 157 GLN B N 1
ATOM 3680 C CA . GLN B 1 157 ? 6.547 1.595 4.223 1 94.88 157 GLN B CA 1
ATOM 3681 C C . GLN B 1 157 ? 5.746 0.315 4.004 1 94.88 157 GLN B C 1
ATOM 3683 O O . GLN B 1 157 ? 6.242 -0.641 3.402 1 94.88 157 GLN B O 1
ATOM 3688 N N . ARG B 1 158 ? 4.559 0.26 4.426 1 93.25 158 ARG B N 1
ATOM 3689 C CA . ARG B 1 158 ? 3.691 -0.9 4.238 1 93.25 158 ARG B CA 1
ATOM 3690 C C . ARG B 1 158 ? 3.406 -1.141 2.762 1 93.25 158 ARG B C 1
ATOM 3692 O O . ARG B 1 158 ? 3.393 -2.285 2.305 1 93.25 158 ARG B O 1
ATOM 3699 N N . LEU B 1 159 ? 3.17 -0.081 2.082 1 93.31 159 LEU B N 1
ATOM 3700 C CA . LEU B 1 159 ? 2.922 -0.188 0.649 1 93.31 159 LEU B CA 1
ATOM 3701 C C . LEU B 1 159 ? 4.141 -0.75 -0.073 1 93.31 159 LEU B C 1
ATOM 3703 O O . LEU B 1 159 ? 4.012 -1.623 -0.935 1 93.31 159 LEU B O 1
ATOM 3707 N N . THR B 1 160 ? 5.281 -0.243 0.256 1 92.69 160 THR B N 1
ATOM 3708 C CA . THR B 1 160 ? 6.52 -0.714 -0.355 1 92.69 160 THR B CA 1
ATOM 3709 C C . THR B 1 160 ? 6.734 -2.197 -0.069 1 92.69 160 THR B C 1
ATOM 3711 O O . THR B 1 160 ? 7.074 -2.967 -0.971 1 92.69 160 THR B O 1
ATOM 3714 N N . SER B 1 161 ? 6.484 -2.602 1.085 1 92.06 161 SER B N 1
ATOM 3715 C CA . SER B 1 161 ? 6.629 -4 1.477 1 92.06 161 SER B CA 1
ATOM 3716 C C . SER B 1 161 ? 5.637 -4.887 0.735 1 92.06 161 SER B C 1
ATOM 3718 O O . SER B 1 161 ? 5.996 -5.965 0.253 1 92.06 161 SER B O 1
ATOM 3720 N N . THR B 1 162 ? 4.441 -4.422 0.692 1 92.12 162 THR B N 1
ATOM 3721 C CA . THR B 1 162 ? 3.406 -5.184 0 1 92.12 162 THR B CA 1
ATOM 3722 C C . THR B 1 162 ? 3.723 -5.297 -1.488 1 92.12 162 THR B C 1
ATOM 3724 O O . THR B 1 162 ? 3.523 -6.355 -2.092 1 92.12 162 THR B O 1
ATOM 3727 N N . ARG B 1 163 ? 4.23 -4.285 -2.051 1 91.31 163 ARG B N 1
ATOM 3728 C CA . ARG B 1 163 ? 4.598 -4.289 -3.463 1 91.31 163 ARG B CA 1
ATOM 3729 C C . ARG B 1 163 ? 5.758 -5.246 -3.723 1 91.31 163 ARG B C 1
ATOM 3731 O O . ARG B 1 163 ? 5.801 -5.91 -4.762 1 91.31 163 ARG B O 1
ATOM 3738 N N . GLU B 1 164 ? 6.648 -5.27 -2.863 1 90.62 164 GLU B N 1
ATOM 3739 C CA . GLU B 1 164 ? 7.77 -6.195 -3.006 1 90.62 164 GLU B CA 1
ATOM 3740 C C . GLU B 1 164 ? 7.301 -7.645 -2.969 1 90.62 164 GLU B C 1
ATOM 3742 O O . GLU B 1 164 ? 7.773 -8.477 -3.742 1 90.62 164 GLU B O 1
ATOM 3747 N N . THR B 1 165 ? 6.398 -7.895 -2.084 1 91.06 165 THR B N 1
ATOM 3748 C CA . THR B 1 165 ? 5.832 -9.234 -2.016 1 91.06 165 THR B CA 1
ATOM 3749 C C . THR B 1 165 ? 5.074 -9.57 -3.299 1 91.06 165 THR B C 1
ATOM 3751 O O . THR B 1 165 ? 5.203 -10.672 -3.836 1 91.06 165 THR B O 1
ATOM 3754 N N . LEU B 1 166 ? 4.316 -8.641 -3.721 1 91.44 166 LEU B N 1
ATOM 3755 C CA . LEU B 1 166 ? 3.57 -8.828 -4.961 1 91.44 166 LEU B CA 1
ATOM 3756 C C . LEU B 1 166 ? 4.512 -9.102 -6.129 1 91.44 166 LEU B C 1
ATOM 3758 O O . LEU B 1 166 ? 4.23 -9.953 -6.977 1 91.44 166 LEU B O 1
ATOM 3762 N N . ARG B 1 167 ? 5.602 -8.422 -6.168 1 89.5 167 ARG B N 1
ATOM 3763 C CA . ARG B 1 167 ? 6.594 -8.609 -7.223 1 89.5 167 ARG B CA 1
ATOM 3764 C C . ARG B 1 167 ? 7.195 -10.008 -7.164 1 89.5 167 ARG B C 1
ATOM 3766 O O . ARG B 1 167 ? 7.441 -10.633 -8.203 1 89.5 167 ARG B O 1
ATOM 3773 N N . ARG B 1 168 ? 7.371 -10.477 -6.027 1 89.31 168 ARG B N 1
ATOM 3774 C CA . ARG B 1 168 ? 7.934 -11.805 -5.844 1 89.31 168 ARG B CA 1
ATOM 3775 C C . ARG B 1 168 ? 6.949 -12.883 -6.285 1 89.31 168 ARG B C 1
ATOM 3777 O O . ARG B 1 168 ? 7.355 -13.938 -6.789 1 89.31 168 ARG B O 1
ATOM 3784 N N . LEU B 1 169 ? 5.68 -12.578 -6.18 1 91.56 169 LEU B N 1
ATOM 3785 C CA . LEU B 1 169 ? 4.66 -13.586 -6.445 1 91.56 169 LEU B CA 1
ATOM 3786 C C . LEU B 1 169 ? 4.152 -13.477 -7.879 1 91.56 169 LEU B C 1
ATOM 3788 O O . LEU B 1 169 ? 3.277 -14.242 -8.289 1 91.56 169 LEU B O 1
ATOM 3792 N N . SER B 1 170 ? 4.773 -12.555 -8.602 1 91.31 170 SER B N 1
ATOM 3793 C CA . SER B 1 170 ? 4.273 -12.336 -9.953 1 91.31 170 SER B CA 1
ATOM 3794 C C . SER B 1 170 ? 5.387 -12.484 -10.984 1 91.31 170 SER B C 1
ATOM 3796 O O . SER B 1 170 ? 6.566 -12.328 -10.664 1 91.31 170 SER B O 1
ATOM 3798 N N . SER B 1 171 ? 4.988 -13.016 -12.102 1 88.31 171 SER B N 1
ATOM 3799 C CA . SER B 1 171 ? 5.844 -13.031 -13.289 1 88.31 171 SER B CA 1
ATOM 3800 C C . SER B 1 171 ? 5.352 -12.047 -14.344 1 88.31 171 SER B C 1
ATOM 3802 O O . SER B 1 171 ? 4.219 -12.156 -14.812 1 88.31 171 SER B O 1
ATOM 3804 N N . CYS B 1 172 ? 6.234 -11.141 -14.672 1 84.88 172 CYS B N 1
ATOM 3805 C CA . CYS B 1 172 ? 5.77 -10.07 -15.547 1 84.88 172 CYS B CA 1
ATOM 3806 C C . CYS B 1 172 ? 6.535 -10.078 -16.875 1 84.88 172 CYS B C 1
ATOM 3808 O O . CYS B 1 172 ? 7.746 -10.297 -16.891 1 84.88 172 CYS B O 1
ATOM 3810 N N . SER B 1 173 ? 5.594 -10.305 -17.891 1 74.06 173 SER B N 1
ATOM 3811 C CA . SER B 1 173 ? 6.043 -10.094 -19.266 1 74.06 173 SER B CA 1
ATOM 3812 C C . SER B 1 173 ? 5.418 -8.844 -19.875 1 74.06 173 SER B C 1
ATOM 3814 O O . SER B 1 173 ? 4.199 -8.664 -19.828 1 74.06 173 SER B O 1
ATOM 3816 N N . SER B 1 174 ? 6.191 -7.77 -20.047 1 74.94 174 SER B N 1
ATOM 3817 C CA . SER B 1 174 ? 5.766 -6.492 -20.609 1 74.94 174 SER B CA 1
ATOM 3818 C C . SER B 1 174 ? 4.965 -5.68 -19.594 1 74.94 174 SER B C 1
ATOM 3820 O O . SER B 1 174 ? 5.375 -5.543 -18.438 1 74.94 174 SER B O 1
ATOM 3822 N N . ASP B 1 175 ? 3.574 -5.168 -19.984 1 78.56 175 ASP B N 1
ATOM 3823 C CA . ASP B 1 175 ? 2.777 -4.277 -19.141 1 78.56 175 ASP B CA 1
ATOM 3824 C C . ASP B 1 175 ? 1.805 -5.074 -18.281 1 78.56 175 ASP B C 1
ATOM 3826 O O . ASP B 1 175 ? 1.081 -4.496 -17.469 1 78.56 175 ASP B O 1
ATOM 3830 N N . THR B 1 176 ? 1.807 -6.441 -18.469 1 88.5 176 THR B N 1
ATOM 3831 C CA . THR B 1 176 ? 0.875 -7.25 -17.688 1 88.5 176 THR B CA 1
ATOM 3832 C C . THR B 1 176 ? 1.619 -8.328 -16.906 1 88.5 176 THR B C 1
ATOM 3834 O O . THR B 1 176 ? 2.691 -8.773 -17.328 1 88.5 176 THR B O 1
ATOM 3837 N N . CYS B 1 177 ? 1.043 -8.633 -15.805 1 91.25 177 CYS B N 1
ATOM 3838 C CA . CYS B 1 177 ? 1.67 -9.609 -14.914 1 91.25 177 CYS B CA 1
ATOM 3839 C C . CYS B 1 177 ? 0.715 -10.75 -14.602 1 91.25 177 CYS B C 1
ATOM 3841 O O . CYS B 1 177 ? -0.503 -10.57 -14.625 1 91.25 177 CYS B O 1
ATOM 3843 N N . CYS B 1 178 ? 1.322 -11.898 -14.398 1 93.31 178 CYS B N 1
ATOM 3844 C CA . CYS B 1 178 ? 0.591 -13.078 -13.953 1 93.31 178 CYS B CA 1
ATOM 3845 C C . CYS B 1 178 ? 1.203 -13.656 -12.68 1 93.31 178 CYS B C 1
ATOM 3847 O O . CYS B 1 178 ? 2.367 -13.391 -12.375 1 93.31 178 CYS B O 1
ATOM 3849 N N . PRO B 1 179 ? 0.299 -14.391 -11.914 1 92.88 179 PRO B N 1
ATOM 3850 C CA . PRO B 1 179 ? 0.905 -15.086 -10.773 1 92.88 179 PRO B CA 1
ATOM 3851 C C . PRO B 1 179 ? 2.082 -15.969 -11.18 1 92.88 179 PRO B C 1
ATOM 3853 O O . PRO B 1 179 ? 2.086 -16.531 -12.273 1 92.88 179 PRO B O 1
ATOM 3856 N N . CYS B 1 180 ? 3.023 -16.078 -10.227 1 91 180 CYS B N 1
ATOM 3857 C CA . CYS B 1 180 ? 4.188 -16.906 -10.5 1 91 180 CYS B CA 1
ATOM 3858 C C . CYS B 1 180 ? 3.768 -18.328 -10.859 1 91 180 CYS B C 1
ATOM 3860 O O . CYS B 1 180 ? 2.969 -18.938 -10.148 1 91 180 CYS B O 1
ATOM 3862 N N . GLY B 1 181 ? 4.371 -18.781 -11.953 1 91.19 181 GLY B N 1
ATOM 3863 C CA . GLY B 1 181 ? 4.07 -20.141 -12.359 1 91.19 181 GLY B CA 1
ATOM 3864 C C . GLY B 1 181 ? 2.953 -20.234 -13.383 1 91.19 181 GLY B C 1
ATOM 3865 O O . GLY B 1 181 ? 2.783 -21.266 -14.039 1 91.19 181 GLY B O 1
ATOM 3866 N N . TRP B 1 182 ? 2.156 -19.203 -13.438 1 93.81 182 TRP B N 1
ATOM 3867 C CA . TRP B 1 182 ? 1.096 -19.172 -14.438 1 93.81 182 TRP B CA 1
ATOM 3868 C C . TRP B 1 182 ? 1.651 -18.812 -15.805 1 93.81 182 TRP B C 1
ATOM 3870 O O . TRP B 1 182 ? 2.746 -18.25 -15.914 1 93.81 182 TRP B O 1
ATOM 3880 N N . ILE B 1 183 ? 0.883 -19.141 -16.844 1 92.81 183 ILE B N 1
ATOM 3881 C CA . ILE B 1 183 ? 1.338 -18.922 -18.219 1 92.81 183 ILE B CA 1
ATOM 3882 C C . ILE B 1 183 ? 0.654 -17.688 -18.797 1 92.81 183 ILE B C 1
ATOM 3884 O O . ILE B 1 183 ? -0.563 -17.688 -19 1 92.81 183 ILE B O 1
ATOM 3888 N N . PRO B 1 184 ? 1.503 -16.766 -19.125 1 92.56 184 PRO B N 1
ATOM 3889 C CA . PRO B 1 184 ? 0.908 -15.547 -19.672 1 92.56 184 PRO B CA 1
ATOM 3890 C C . PRO B 1 184 ? 0.643 -15.648 -21.172 1 92.56 184 PRO B C 1
ATOM 3892 O O . PRO B 1 184 ? 1.431 -16.266 -21.906 1 92.56 184 PRO B O 1
ATOM 3895 N N . TYR B 1 185 ? -0.515 -15.094 -21.578 1 90.88 185 TYR B N 1
ATOM 3896 C CA . TYR B 1 185 ? -0.847 -14.922 -22.984 1 90.88 185 TYR B CA 1
ATOM 3897 C C . TYR B 1 185 ? -1.766 -13.727 -23.188 1 90.88 185 TYR B C 1
ATOM 3899 O O . TYR B 1 185 ? -2.945 -13.773 -22.828 1 90.88 185 TYR B O 1
ATOM 3907 N N . GLN B 1 186 ? -1.087 -12.672 -23.766 1 87.5 186 GLN B N 1
ATOM 3908 C CA . GLN B 1 186 ? -1.812 -11.422 -23.938 1 87.5 186 GLN B CA 1
ATOM 3909 C C . GLN B 1 186 ? -2.311 -10.875 -22.609 1 87.5 186 GLN B C 1
ATOM 3911 O O . GLN B 1 186 ? -1.514 -10.578 -21.719 1 87.5 186 GLN B O 1
ATOM 3916 N N . GLU B 1 187 ? -3.562 -10.781 -22.328 1 89.94 187 GLU B N 1
ATOM 3917 C CA . GLU B 1 187 ? -4.094 -10.242 -21.094 1 89.94 187 GLU B CA 1
ATOM 3918 C C . GLU B 1 187 ? -4.742 -11.336 -20.25 1 89.94 187 GLU B C 1
ATOM 3920 O O . GLU B 1 187 ? -5.633 -11.062 -19.438 1 89.94 187 GLU B O 1
ATOM 3925 N N . ARG B 1 188 ? -4.188 -12.57 -20.531 1 93.62 188 ARG B N 1
ATOM 3926 C CA . ARG B 1 188 ? -4.723 -13.711 -19.797 1 93.62 188 ARG B CA 1
ATOM 3927 C C . ARG B 1 188 ? -3.605 -14.516 -19.141 1 93.62 188 ARG B C 1
ATOM 3929 O O . ARG B 1 188 ? -2.477 -14.531 -19.641 1 93.62 188 ARG B O 1
ATOM 3936 N N . CYS B 1 189 ? -3.928 -15.07 -18.047 1 95.19 189 CYS B N 1
ATOM 3937 C CA . CYS B 1 189 ? -3.037 -15.977 -17.328 1 95.19 189 CYS B CA 1
ATOM 3938 C C . CYS B 1 189 ? -3.656 -17.359 -17.203 1 95.19 189 CYS B C 1
ATOM 3940 O O . CYS B 1 189 ? -4.809 -17.5 -16.781 1 95.19 189 CYS B O 1
ATOM 3942 N N . PHE B 1 190 ? -2.85 -18.422 -17.531 1 96.19 190 PHE B N 1
ATOM 3943 C CA . PHE B 1 190 ? -3.381 -19.766 -17.5 1 96.19 190 PHE B CA 1
ATOM 3944 C C . PHE B 1 190 ? -2.639 -20.625 -16.484 1 96.19 190 PHE B C 1
ATOM 3946 O O . PHE B 1 190 ? -1.437 -20.438 -16.266 1 96.19 190 PHE B O 1
ATOM 3953 N N . TYR B 1 191 ? -3.385 -21.484 -15.875 1 96.25 191 TYR B N 1
ATOM 3954 C CA . TYR B 1 191 ? -2.83 -22.438 -14.914 1 96.25 191 TYR B CA 1
ATOM 3955 C C . TYR B 1 191 ? -3.256 -23.859 -15.242 1 96.25 191 TYR B C 1
ATOM 3957 O O . TYR B 1 191 ? -4.438 -24.125 -15.484 1 96.25 191 TYR B O 1
ATOM 3965 N N . ILE B 1 192 ? -2.244 -24.734 -15.258 1 95.62 192 ILE B N 1
ATOM 3966 C CA . ILE B 1 192 ? -2.51 -26.141 -15.516 1 95.62 192 ILE B CA 1
ATOM 3967 C C . ILE B 1 192 ? -2.514 -26.906 -14.195 1 95.62 192 ILE B C 1
ATOM 3969 O O . ILE B 1 192 ? -1.501 -26.953 -13.492 1 95.62 192 ILE B O 1
ATOM 3973 N N . SER B 1 193 ? -3.643 -27.531 -13.891 1 93.69 193 SER B N 1
ATOM 3974 C CA . SER B 1 193 ? -3.74 -28.266 -12.648 1 93.69 193 SER B CA 1
ATOM 3975 C C . SER B 1 193 ? -3.051 -29.625 -12.758 1 93.69 193 SER B C 1
ATOM 3977 O O . SER B 1 193 ? -2.92 -30.172 -13.852 1 93.69 193 SER B O 1
ATOM 3979 N N . HIS B 1 194 ? -2.627 -30.125 -11.586 1 88.19 194 HIS B N 1
ATOM 3980 C CA . HIS B 1 194 ? -1.97 -31.438 -11.539 1 88.19 194 HIS B CA 1
ATOM 3981 C C . HIS B 1 194 ? -2.92 -32.5 -11.039 1 88.19 194 HIS B C 1
ATOM 3983 O O . HIS B 1 194 ? -2.713 -33.688 -11.297 1 88.19 194 HIS B O 1
ATOM 3989 N N . THR B 1 195 ? -3.99 -32.094 -10.43 1 89 195 THR B N 1
ATOM 3990 C CA . THR B 1 195 ? -4.883 -33.062 -9.766 1 89 195 THR B CA 1
ATOM 3991 C C . THR B 1 195 ? -6.047 -33.438 -10.68 1 89 195 THR B C 1
ATOM 3993 O O . THR B 1 195 ? -6.59 -32.562 -11.391 1 89 195 THR B O 1
ATOM 3996 N N . LEU B 1 196 ? -6.352 -34.719 -10.656 1 93.5 196 LEU B N 1
ATOM 3997 C CA . LEU B 1 196 ? -7.531 -35.188 -11.375 1 93.5 196 LEU B CA 1
ATOM 3998 C C . LEU B 1 196 ? -8.805 -34.906 -10.586 1 93.5 196 LEU B C 1
ATOM 4000 O O . LEU B 1 196 ? -8.922 -35.281 -9.43 1 93.5 196 LEU B O 1
ATOM 4004 N N . ARG B 1 197 ? -9.656 -34.156 -11.273 1 95.19 197 ARG B N 1
ATOM 4005 C CA . ARG B 1 197 ? -10.906 -33.781 -10.633 1 95.19 197 ARG B CA 1
ATOM 4006 C C . ARG B 1 197 ? -12.078 -33.875 -11.609 1 95.19 197 ARG B C 1
ATOM 4008 O O . ARG B 1 197 ? -11.875 -33.938 -12.828 1 95.19 197 ARG B O 1
ATOM 4015 N N . SER B 1 198 ? -13.258 -33.969 -11.008 1 96.38 198 SER B N 1
ATOM 4016 C CA . SER B 1 198 ? -14.453 -33.812 -11.836 1 96.38 198 SER B CA 1
ATOM 4017 C C . SER B 1 198 ? -14.594 -32.375 -12.336 1 96.38 198 SER B C 1
ATOM 4019 O O . SER B 1 198 ? -13.859 -31.5 -11.906 1 96.38 198 SER B O 1
ATOM 4021 N N . LEU B 1 199 ? -15.508 -32.281 -13.273 1 95.44 199 LEU B N 1
ATOM 4022 C CA . LEU B 1 199 ? -15.719 -30.922 -13.781 1 95.44 199 LEU B CA 1
ATOM 4023 C C . LEU B 1 199 ? -16.156 -29.984 -12.664 1 95.44 199 LEU B C 1
ATOM 4025 O O . LEU B 1 199 ? -15.656 -28.859 -12.57 1 95.44 199 LEU B O 1
ATOM 4029 N N . GLU B 1 200 ? -17.109 -30.453 -11.875 1 94.81 200 GLU B N 1
ATOM 4030 C CA . GLU B 1 200 ? -17.625 -29.641 -10.773 1 94.81 200 GLU B CA 1
ATOM 4031 C C . GLU B 1 200 ? -16.516 -29.297 -9.789 1 94.81 200 GLU B C 1
ATOM 4033 O O . GLU B 1 200 ? -16.375 -28.141 -9.375 1 94.81 200 GLU B O 1
ATOM 4038 N N . GLU B 1 201 ? -15.719 -30.25 -9.414 1 96.5 201 GLU B N 1
ATOM 4039 C CA . GLU B 1 201 ? -14.594 -30.031 -8.508 1 96.5 201 GLU B CA 1
ATOM 4040 C C . GLU B 1 201 ? -13.562 -29.094 -9.133 1 96.5 201 GLU B C 1
ATOM 4042 O O . GLU B 1 201 ? -12.93 -28.312 -8.438 1 96.5 201 GLU B O 1
ATOM 4047 N N . SER B 1 202 ? -13.367 -29.266 -10.438 1 97 202 SER B N 1
ATOM 4048 C CA . SER B 1 202 ? -12.438 -28.406 -11.156 1 97 202 SER B CA 1
ATOM 4049 C C . SER B 1 202 ? -12.906 -26.953 -11.148 1 97 202 SER B C 1
ATOM 4051 O O . SER B 1 202 ? -12.094 -26.047 -10.992 1 97 202 SER B O 1
ATOM 4053 N N . GLN B 1 203 ? -14.148 -26.75 -11.289 1 96.19 203 GLN B N 1
ATOM 4054 C CA . GLN B 1 203 ? -14.703 -25.406 -11.227 1 96.19 203 GLN B CA 1
ATOM 4055 C C . GLN B 1 203 ? -14.484 -24.781 -9.859 1 96.19 203 GLN B C 1
ATOM 4057 O O . GLN B 1 203 ? -14.086 -23.609 -9.758 1 96.19 203 GLN B O 1
ATOM 4062 N N . LYS B 1 204 ? -14.766 -25.562 -8.867 1 96.19 204 LYS B N 1
ATOM 4063 C CA . LYS B 1 204 ? -14.547 -25.078 -7.504 1 96.19 204 LYS B CA 1
ATOM 4064 C C . LYS B 1 204 ? -13.07 -24.766 -7.254 1 96.19 204 LYS B C 1
ATOM 4066 O O . LYS B 1 204 ? -12.742 -23.781 -6.605 1 96.19 204 LYS B O 1
ATOM 4071 N N . TYR B 1 205 ? -12.266 -25.609 -7.754 1 95.31 205 TYR B N 1
ATOM 4072 C CA . TYR B 1 205 ? -10.828 -25.438 -7.586 1 95.31 205 TYR B CA 1
ATOM 4073 C C . TYR B 1 205 ? -10.352 -24.141 -8.242 1 95.31 205 TYR B C 1
ATOM 4075 O O . TYR B 1 205 ? -9.648 -23.344 -7.617 1 95.31 205 TYR B O 1
ATOM 4083 N N . CYS B 1 206 ? -10.703 -23.891 -9.492 1 96.69 206 CYS B N 1
ATOM 4084 C CA . CYS B 1 206 ? -10.297 -22.672 -10.18 1 96.69 206 CYS B CA 1
ATOM 4085 C C . CYS B 1 206 ? -10.836 -21.438 -9.477 1 96.69 206 CYS B C 1
ATOM 4087 O O . CYS B 1 206 ? -10.148 -20.422 -9.367 1 96.69 206 CYS B O 1
ATOM 4089 N N . THR B 1 207 ? -12.047 -21.578 -8.961 1 95.19 207 THR B N 1
ATOM 4090 C CA . THR B 1 207 ? -12.625 -20.453 -8.211 1 95.19 207 THR B CA 1
ATOM 4091 C C . THR B 1 207 ? -11.789 -20.156 -6.969 1 95.19 207 THR B C 1
ATOM 4093 O O . THR B 1 207 ? -11.602 -19 -6.613 1 95.19 207 THR B O 1
ATOM 4096 N N . SER B 1 208 ? -11.305 -21.203 -6.348 1 92.12 208 SER B N 1
ATOM 4097 C CA . SER B 1 208 ? -10.484 -21.031 -5.152 1 92.12 208 SER B CA 1
ATOM 4098 C C . SER B 1 208 ? -9.172 -20.328 -5.48 1 92.12 208 SER B C 1
ATOM 4100 O O . SER B 1 208 ? -8.523 -19.75 -4.598 1 92.12 208 SER B O 1
ATOM 4102 N N . LEU B 1 209 ? -8.766 -20.391 -6.703 1 93.38 209 LEU B N 1
ATOM 4103 C CA . LEU B 1 209 ? -7.555 -19.719 -7.156 1 93.38 209 LEU B CA 1
ATOM 4104 C C . LEU B 1 209 ? -7.887 -18.344 -7.738 1 93.38 209 LEU B C 1
ATOM 4106 O O . LEU B 1 209 ? -7.109 -17.797 -8.516 1 93.38 209 LEU B O 1
ATOM 4110 N N . SER B 1 210 ? -9.062 -17.859 -7.406 1 92.06 210 SER B N 1
ATOM 4111 C CA . SER B 1 210 ? -9.547 -16.594 -7.922 1 92.06 210 SER B CA 1
ATOM 4112 C C . SER B 1 210 ? -9.547 -16.562 -9.445 1 92.06 210 SER B C 1
ATOM 4114 O O . SER B 1 210 ? -9.141 -15.578 -10.062 1 92.06 210 SER B O 1
ATOM 4116 N N . SER B 1 211 ? -9.852 -17.625 -10.023 1 95.94 211 SER B N 1
ATOM 4117 C CA . SER B 1 211 ? -9.891 -17.828 -11.469 1 95.94 211 SER B CA 1
ATOM 4118 C C . SER B 1 211 ? -11.125 -18.625 -11.891 1 95.94 211 SER B C 1
ATOM 4120 O O . SER B 1 211 ? -12.055 -18.797 -11.102 1 95.94 211 SER B O 1
ATOM 4122 N N . LYS B 1 212 ? -11.211 -18.922 -13.188 1 96.5 212 LYS B N 1
ATOM 4123 C CA . LYS B 1 212 ? -12.281 -19.734 -13.75 1 96.5 212 LYS B CA 1
ATOM 4124 C C . LYS B 1 212 ? -11.727 -20.75 -14.75 1 96.5 212 LYS B C 1
ATOM 4126 O O . LYS B 1 212 ? -10.57 -20.656 -15.164 1 96.5 212 LYS B O 1
ATOM 4131 N N . LEU B 1 213 ? -12.531 -21.734 -15.07 1 97 213 LEU B N 1
ATOM 4132 C CA . LEU B 1 213 ? -12.117 -22.656 -16.109 1 97 213 LEU B CA 1
ATOM 4133 C C . LEU B 1 213 ? -11.844 -21.922 -17.422 1 97 213 LEU B C 1
ATOM 4135 O O . LEU B 1 213 ? -12.602 -21.016 -17.797 1 97 213 LEU B O 1
ATOM 4139 N N . ALA B 1 214 ? -10.781 -22.359 -18.047 1 96.19 214 ALA B N 1
ATOM 4140 C CA . ALA B 1 214 ? -10.32 -21.641 -19.234 1 96.19 214 ALA B CA 1
ATOM 4141 C C . ALA B 1 214 ? -11.32 -21.766 -20.375 1 96.19 214 ALA B C 1
ATOM 4143 O O . ALA B 1 214 ? -11.844 -22.859 -20.625 1 96.19 214 ALA B O 1
ATOM 4144 N N . ALA B 1 215 ? -11.562 -20.625 -21 1 91.19 215 ALA B N 1
ATOM 4145 C CA . ALA B 1 215 ? -12.422 -20.578 -22.172 1 91.19 215 ALA B CA 1
ATOM 4146 C C . ALA B 1 215 ? -11.602 -20.359 -23.453 1 91.19 215 ALA B C 1
ATOM 4148 O O . ALA B 1 215 ? -10.781 -19.438 -23.516 1 91.19 215 ALA B O 1
ATOM 4149 N N . PHE B 1 216 ? -11.727 -21.219 -24.375 1 87.38 216 PHE B N 1
ATOM 4150 C CA . PHE B 1 216 ? -11.008 -21.078 -25.625 1 87.38 216 PHE B CA 1
ATOM 4151 C C . PHE B 1 216 ? -11.977 -20.891 -26.797 1 87.38 216 PHE B C 1
ATOM 4153 O O . PHE B 1 216 ? -13.07 -21.453 -26.797 1 87.38 216 PHE B O 1
ATOM 4160 N N . ASP B 1 217 ? -11.523 -19.891 -27.656 1 73.56 217 ASP B N 1
ATOM 4161 C CA . ASP B 1 217 ? -12.367 -19.594 -28.812 1 73.56 217 ASP B CA 1
ATOM 4162 C C . ASP B 1 217 ? -12.414 -20.766 -29.781 1 73.56 217 ASP B C 1
ATOM 4164 O O . ASP B 1 217 ? -11.508 -21.594 -29.812 1 73.56 217 ASP B O 1
ATOM 4168 N N . GLU B 1 218 ? -13.57 -20.797 -30.453 1 68.31 218 GLU B N 1
ATOM 4169 C CA . GLU B 1 218 ? -13.789 -21.766 -31.516 1 68.31 218 GLU B CA 1
ATOM 4170 C C . GLU B 1 218 ? -13.461 -21.172 -32.875 1 68.31 218 GLU B C 1
ATOM 4172 O O . GLU B 1 218 ? -14.359 -20.75 -33.625 1 68.31 218 GLU B O 1
ATOM 4177 N N . PRO B 1 219 ? -12.219 -20.703 -32.969 1 61.22 219 PRO B N 1
ATOM 4178 C CA . PRO B 1 219 ? -12.016 -19.984 -34.219 1 61.22 219 PRO B CA 1
ATOM 4179 C C . PRO B 1 219 ? -12.281 -20.875 -35.438 1 61.22 219 PRO B C 1
ATOM 4181 O O . PRO B 1 219 ? -12.438 -20.359 -36.562 1 61.22 219 PRO B O 1
ATOM 4184 N N . SER B 1 220 ? -11.938 -22.219 -35.375 1 59.53 220 SER B N 1
ATOM 4185 C CA . SER B 1 220 ? -11.805 -22.953 -36.625 1 59.53 220 SER B CA 1
ATOM 4186 C C . SER B 1 220 ? -13.172 -23.266 -37.219 1 59.53 220 SER B C 1
ATOM 4188 O O . SER B 1 220 ? -14.203 -23.125 -36.562 1 59.53 220 SER B O 1
ATOM 4190 N N . LYS B 1 221 ? -13.039 -23.422 -38.5 1 64.81 221 LYS B N 1
ATOM 4191 C CA . LYS B 1 221 ? -14.102 -23.906 -39.375 1 64.81 221 LYS B CA 1
ATOM 4192 C C . LYS B 1 221 ? -14.859 -25.062 -38.719 1 64.81 221 LYS B C 1
ATOM 4194 O O . LYS B 1 221 ? -16.062 -25.219 -38.906 1 64.81 221 LYS B O 1
ATOM 4199 N N . TYR B 1 222 ? -14.008 -25.734 -37.781 1 71.12 222 TYR B N 1
ATOM 4200 C CA . TYR B 1 222 ? -14.625 -26.906 -37.156 1 71.12 222 TYR B CA 1
ATOM 4201 C C . TYR B 1 222 ? -14.844 -26.672 -35.656 1 71.12 222 TYR B C 1
ATOM 4203 O O . TYR B 1 222 ? -13.898 -26.328 -34.938 1 71.12 222 TYR B O 1
ATOM 4211 N N . TYR B 1 223 ? -15.945 -26.734 -35.188 1 67.81 223 TYR B N 1
ATOM 4212 C CA . TYR B 1 223 ? -16.391 -26.406 -33.844 1 67.81 223 TYR B CA 1
ATOM 4213 C C . TYR B 1 223 ? -15.664 -27.234 -32.812 1 67.81 223 TYR B C 1
ATOM 4215 O O . TYR B 1 223 ? -15.547 -26.828 -31.641 1 67.81 223 TYR B O 1
ATOM 4223 N N . TYR B 1 224 ? -15.016 -28.359 -33.281 1 77.44 224 TYR B N 1
ATOM 4224 C CA . TYR B 1 224 ? -14.414 -29.25 -32.281 1 77.44 224 TYR B CA 1
ATOM 4225 C C . TYR B 1 224 ? -12.93 -28.938 -32.125 1 77.44 224 TYR B C 1
ATOM 4227 O O . TYR B 1 224 ? -12.297 -29.438 -31.172 1 77.44 224 TYR B O 1
ATOM 4235 N N . GLU B 1 225 ? -12.43 -28.109 -32.969 1 81.44 225 GLU B N 1
ATOM 4236 C CA . GLU B 1 225 ? -11.016 -27.766 -32.844 1 81.44 225 GLU B CA 1
ATOM 4237 C C . GLU B 1 225 ? -10.797 -26.594 -31.891 1 81.44 225 GLU B C 1
ATOM 4239 O O . GLU B 1 225 ? -11.578 -25.641 -31.906 1 81.44 225 GLU B O 1
ATOM 4244 N N . VAL B 1 226 ? -9.852 -26.75 -31.031 1 85.62 226 VAL B N 1
ATOM 4245 C CA . VAL B 1 226 ? -9.555 -25.703 -30.062 1 85.62 226 VAL B CA 1
ATOM 4246 C C . VAL B 1 226 ? -8.188 -25.094 -30.375 1 85.62 226 VAL B C 1
ATOM 4248 O O . VAL B 1 226 ? -7.215 -25.812 -30.609 1 85.62 226 VAL B O 1
ATOM 4251 N N . SER B 1 227 ? -8.172 -23.797 -30.5 1 84.38 227 SER B N 1
ATOM 4252 C CA . SER B 1 227 ? -6.906 -23.078 -30.641 1 84.38 227 SER B CA 1
ATOM 4253 C C . SER B 1 227 ? -6.348 -22.656 -29.281 1 84.38 227 SER B C 1
ATOM 4255 O O . SER B 1 227 ? -6.945 -21.844 -28.578 1 84.38 227 SER B O 1
ATOM 4257 N N . LEU B 1 228 ? -5.242 -23.266 -28.938 1 90.25 228 LEU B N 1
ATOM 4258 C CA . LEU B 1 228 ? -4.605 -22.953 -27.656 1 90.25 228 LEU B CA 1
ATOM 4259 C C . LEU B 1 228 ? -3.463 -21.969 -27.844 1 90.25 228 LEU B C 1
ATOM 4261 O O . LEU B 1 228 ? -2.777 -21.984 -28.875 1 90.25 228 LEU B O 1
ATOM 4265 N N . PRO B 1 229 ? -3.293 -21.094 -26.844 1 89.75 229 PRO B N 1
ATOM 4266 C CA . PRO B 1 229 ? -2.078 -20.266 -26.875 1 89.75 229 PRO B CA 1
ATOM 4267 C C . PRO B 1 229 ? -0.805 -21.109 -26.953 1 89.75 229 PRO B C 1
ATOM 4269 O O . PRO B 1 229 ? -0.72 -22.172 -26.312 1 89.75 229 PRO B O 1
ATOM 4272 N N . SER B 1 230 ? 0.159 -20.641 -27.703 1 86.06 230 SER B N 1
ATOM 4273 C CA . SER B 1 230 ? 1.369 -21.406 -27.969 1 86.06 230 SER B CA 1
ATOM 4274 C C . SER B 1 230 ? 2.066 -21.812 -26.672 1 86.06 230 SER B C 1
ATOM 4276 O O . SER B 1 230 ? 2.441 -22.969 -26.5 1 86.06 230 SER B O 1
ATOM 4278 N N . GLY B 1 231 ? 2.254 -20.859 -25.781 1 87.69 231 GLY B N 1
ATOM 4279 C CA . GLY B 1 231 ? 2.928 -21.156 -24.531 1 87.69 231 GLY B CA 1
ATOM 4280 C C . GLY B 1 231 ? 2.201 -22.188 -23.703 1 87.69 231 GLY B C 1
ATOM 4281 O O . GLY B 1 231 ? 2.834 -23.016 -23.031 1 87.69 231 GLY B O 1
ATOM 4282 N N . LEU B 1 232 ? 0.947 -22.188 -23.766 1 92.62 232 LEU B N 1
ATOM 4283 C CA . LEU B 1 232 ? 0.128 -23.141 -23.031 1 92.62 232 LEU B CA 1
ATOM 4284 C C . LEU B 1 232 ? 0.161 -24.516 -23.703 1 92.62 232 LEU B C 1
ATOM 4286 O O . LEU B 1 232 ? 0.342 -25.531 -23.031 1 92.62 232 LEU B O 1
ATOM 4290 N N . GLU B 1 233 ? 0.027 -24.562 -24.984 1 91.5 233 GLU B N 1
ATOM 4291 C CA . GLU B 1 233 ? -0.005 -25.812 -25.75 1 91.5 233 GLU B CA 1
ATOM 4292 C C . GLU B 1 233 ? 1.261 -26.625 -25.516 1 91.5 233 GLU B C 1
ATOM 4294 O O . GLU B 1 233 ? 1.199 -27.859 -25.391 1 91.5 233 GLU B O 1
ATOM 4299 N N . GLU B 1 234 ? 2.375 -25.953 -25.469 1 88.81 234 GLU B N 1
ATOM 4300 C CA . GLU B 1 234 ? 3.67 -26.609 -25.344 1 88.81 234 GLU B CA 1
ATOM 4301 C C . GLU B 1 234 ? 3.811 -27.281 -23.969 1 88.81 234 GLU B C 1
ATOM 4303 O O . GLU B 1 234 ? 4.59 -28.219 -23.812 1 88.81 234 GLU B O 1
ATOM 4308 N N . LEU B 1 235 ? 3.037 -26.844 -23.078 1 90.75 235 LEU B N 1
ATOM 4309 C CA . LEU B 1 235 ? 3.219 -27.312 -21.719 1 90.75 235 LEU B CA 1
ATOM 4310 C C . LEU B 1 235 ? 2.227 -28.422 -21.375 1 90.75 235 LEU B C 1
ATOM 4312 O O . LEU B 1 235 ? 2.404 -29.141 -20.391 1 90.75 235 LEU B O 1
ATOM 4316 N N . LEU B 1 236 ? 1.233 -28.578 -22.125 1 92.38 236 LEU B N 1
ATOM 4317 C CA . LEU B 1 236 ? 0.214 -29.594 -21.859 1 92.38 236 LEU B CA 1
ATOM 4318 C C . LEU B 1 236 ? 0.743 -30.984 -22.172 1 92.38 236 LEU B C 1
ATOM 4320 O O . LEU B 1 236 ? 1.506 -31.172 -23.125 1 92.38 236 LEU B O 1
ATOM 4324 N N . ASP B 1 237 ? 0.352 -31.891 -21.328 1 89.12 237 ASP B N 1
ATOM 4325 C CA . ASP B 1 237 ? 0.675 -33.312 -21.562 1 89.12 237 ASP B CA 1
ATOM 4326 C C . ASP B 1 237 ? -0.186 -33.875 -22.688 1 89.12 237 ASP B C 1
ATOM 4328 O O . ASP B 1 237 ? -1.41 -33.969 -22.562 1 89.12 237 ASP B O 1
ATOM 4332 N N . ARG B 1 238 ? 0.413 -34.344 -23.703 1 89.06 238 ARG B N 1
ATOM 4333 C CA . ARG B 1 238 ? -0.27 -34.812 -24.906 1 89.06 238 ARG B CA 1
ATOM 4334 C C . ARG B 1 238 ? -1.095 -36.062 -24.609 1 89.06 238 ARG B C 1
ATOM 4336 O O . ARG B 1 238 ? -2.008 -36.406 -25.375 1 89.06 238 ARG B O 1
ATOM 4343 N N . SER B 1 239 ? -0.747 -36.75 -23.531 1 88.75 239 SER B N 1
ATOM 4344 C CA . SER B 1 239 ? -1.413 -38.031 -23.219 1 88.75 239 SER B CA 1
ATOM 4345 C C . SER B 1 239 ? -2.615 -37.812 -22.312 1 88.75 239 SER B C 1
ATOM 4347 O O . SER B 1 239 ? -3.367 -38.75 -22.031 1 88.75 239 SER B O 1
ATOM 4349 N N . LYS B 1 240 ? -2.799 -36.594 -21.891 1 91.5 240 LYS B N 1
ATOM 4350 C CA . LYS B 1 240 ? -3.861 -36.344 -20.922 1 91.5 240 LYS B CA 1
ATOM 4351 C C . LYS B 1 240 ? -4.969 -35.5 -21.547 1 91.5 240 LYS B C 1
ATOM 4353 O O . LYS B 1 240 ? -4.789 -34.906 -22.609 1 91.5 240 LYS B O 1
ATOM 4358 N N . SER B 1 241 ? -6.141 -35.531 -20.875 1 95.38 241 SER B N 1
ATOM 4359 C CA . SER B 1 241 ? -7.258 -34.656 -21.172 1 95.38 241 SER B CA 1
ATOM 4360 C C . SER B 1 241 ? -7.43 -33.594 -20.094 1 95.38 241 SER B C 1
ATOM 4362 O O . SER B 1 241 ? -7.07 -33.812 -18.938 1 95.38 241 SER B O 1
ATOM 4364 N N . TYR B 1 242 ? -7.965 -32.438 -20.531 1 96.56 242 TYR B N 1
ATOM 4365 C CA . TYR B 1 242 ? -8.102 -31.359 -19.578 1 96.56 242 TYR B CA 1
ATOM 4366 C C . TYR B 1 242 ? -9.508 -30.766 -19.625 1 96.56 242 TYR B C 1
ATOM 4368 O O . TYR B 1 242 ? -10.055 -30.531 -20.719 1 96.56 242 TYR B O 1
ATOM 4376 N N . TRP B 1 243 ? -10.023 -30.578 -18.422 1 96.62 243 TRP B N 1
ATOM 4377 C CA . TRP B 1 243 ? -11.297 -29.875 -18.344 1 96.62 243 TRP B CA 1
ATOM 4378 C C . TRP B 1 243 ? -11.133 -28.422 -18.734 1 96.62 243 TRP B C 1
ATOM 4380 O O . TRP B 1 243 ? -10.156 -27.766 -18.344 1 96.62 243 TRP B O 1
ATOM 4390 N N . ILE B 1 244 ? -12.016 -27.875 -19.531 1 94.69 244 ILE B N 1
ATOM 4391 C CA . ILE B 1 244 ? -12.078 -26.453 -19.875 1 94.69 244 ILE B CA 1
ATOM 4392 C C . ILE B 1 244 ? -13.516 -25.953 -19.75 1 94.69 244 ILE B C 1
ATOM 4394 O O . ILE B 1 244 ? -14.422 -26.734 -19.422 1 94.69 244 ILE B O 1
ATOM 4398 N N . GLN B 1 245 ? -13.633 -24.656 -19.891 1 91.88 245 GLN B N 1
ATOM 4399 C CA . GLN B 1 245 ? -14.977 -24.094 -19.812 1 91.88 245 GLN B CA 1
ATOM 4400 C C . GLN B 1 245 ? -15.844 -24.578 -20.969 1 91.88 245 GLN B C 1
ATOM 4402 O O . GLN B 1 245 ? -15.367 -24.672 -22.109 1 91.88 245 GLN B O 1
ATOM 4407 N N . MET B 1 246 ? -17.016 -24.844 -20.641 1 81.75 246 MET B N 1
ATOM 4408 C CA . MET B 1 246 ? -17.953 -25.312 -21.672 1 81.75 246 MET B CA 1
ATOM 4409 C C . MET B 1 246 ? -18.234 -24.234 -22.688 1 81.75 246 MET B C 1
ATOM 4411 O O . MET B 1 246 ? -18.391 -23.062 -22.328 1 81.75 246 MET B O 1
ATOM 4415 N N . SER B 1 247 ? -18.234 -24.641 -23.953 1 74.06 247 SER B N 1
ATOM 4416 C CA . SER B 1 247 ? -18.562 -23.703 -25.016 1 74.06 247 SER B CA 1
ATOM 4417 C C . SER B 1 247 ? -20.031 -23.281 -24.953 1 74.06 247 SER B C 1
ATOM 4419 O O . SER B 1 247 ? -20.875 -24.062 -24.531 1 74.06 247 SER B O 1
ATOM 4421 N N . LYS B 1 248 ? -20.281 -22.016 -25.031 1 63.03 248 LYS B N 1
ATOM 4422 C CA . LYS B 1 248 ? -21.656 -21.516 -25.078 1 63.03 248 LYS B CA 1
ATOM 4423 C C . LYS B 1 248 ? -22.453 -22.172 -26.203 1 63.03 248 LYS B C 1
ATOM 4425 O O . LYS B 1 248 ? -23.672 -22.312 -26.109 1 63.03 248 LYS B O 1
ATOM 4430 N N . LYS B 1 249 ? -21.812 -22.297 -27.375 1 63.06 249 LYS B N 1
ATOM 4431 C CA . LYS B 1 249 ? -22.5 -22.75 -28.578 1 63.06 249 LYS B CA 1
ATOM 4432 C C . LYS B 1 249 ? -23.156 -24.109 -28.359 1 63.06 249 LYS B C 1
ATOM 4434 O O . LYS B 1 249 ? -24.156 -24.422 -28.984 1 63.06 249 LYS B O 1
ATOM 4439 N N . TRP B 1 250 ? -22.547 -24.906 -27.641 1 56.84 250 TRP B N 1
ATOM 4440 C CA . TRP B 1 250 ? -23.141 -26.234 -27.469 1 56.84 250 TRP B CA 1
ATOM 4441 C C . TRP B 1 250 ? -24.109 -26.25 -26.297 1 56.84 250 TRP B C 1
ATOM 4443 O O . TRP B 1 250 ? -24.547 -27.312 -25.859 1 56.84 250 TRP B O 1
ATOM 4453 N N . ARG B 1 251 ? -24.109 -24.953 -25.719 1 54.56 251 ARG B N 1
ATOM 4454 C CA . ARG B 1 251 ? -25.172 -24.953 -24.734 1 54.56 251 ARG B CA 1
ATOM 4455 C C . ARG B 1 251 ? -26.531 -25.234 -25.391 1 54.56 251 ARG B C 1
ATOM 4457 O O . ARG B 1 251 ? -27.125 -24.344 -25.984 1 54.56 251 ARG B O 1
ATOM 4464 N N . HIS B 1 252 ? -26.703 -26.203 -26.281 1 48.47 252 HIS B N 1
ATOM 4465 C CA . HIS B 1 252 ? -28.109 -26.391 -26.656 1 48.47 252 HIS B CA 1
ATOM 4466 C C . HIS B 1 252 ? -29.047 -25.984 -25.516 1 48.47 252 HIS B C 1
ATOM 4468 O O . HIS B 1 252 ? -28.641 -25.969 -24.344 1 48.47 252 HIS B O 1
ATOM 4474 N N . ASP B 1 253 ? -30.469 -25.609 -25.875 1 44.97 253 ASP B N 1
ATOM 4475 C CA . ASP B 1 253 ? -31.656 -25.141 -25.156 1 44.97 253 ASP B CA 1
ATOM 4476 C C . ASP B 1 253 ? -31.688 -25.734 -23.734 1 44.97 253 ASP B C 1
ATOM 4478 O O . ASP B 1 253 ? -32.625 -25.484 -22.984 1 44.97 253 ASP B O 1
ATOM 4482 N N . SER B 1 254 ? -31.625 -27.141 -23.656 1 44 254 SER B N 1
ATOM 4483 C CA . SER B 1 254 ? -32.25 -27.719 -22.484 1 44 254 SER B CA 1
ATOM 4484 C C . SER B 1 254 ? -31.531 -27.281 -21.203 1 44 254 SER B C 1
ATOM 4486 O O . SER B 1 254 ? -30.297 -27.25 -21.156 1 44 254 SER B O 1
ATOM 4488 N N . ASP B 1 255 ? -32.062 -26.391 -20.344 1 45.56 255 ASP B N 1
ATOM 4489 C CA . ASP B 1 255 ? -31.984 -26.141 -18.906 1 45.56 255 ASP B CA 1
ATOM 4490 C C . ASP B 1 255 ? -31.203 -27.234 -18.203 1 45.56 255 ASP B C 1
ATOM 4492 O O . ASP B 1 255 ? -31.109 -27.234 -16.969 1 45.56 255 ASP B O 1
ATOM 4496 N N . SER B 1 256 ? -31.328 -28.578 -18.688 1 47.16 256 SER B N 1
ATOM 4497 C CA . SER B 1 256 ? -31.031 -29.781 -17.906 1 47.16 256 SER B CA 1
ATOM 4498 C C . SER B 1 256 ? -29.516 -29.938 -17.688 1 47.16 256 SER B C 1
ATOM 4500 O O . SER B 1 256 ? -28.734 -29.609 -18.578 1 47.16 256 SER B O 1
ATOM 4502 N N . GLN B 1 257 ? -28.969 -30.031 -16.484 1 56.66 257 GLN B N 1
ATOM 4503 C CA . GLN B 1 257 ? -27.719 -30.531 -15.906 1 56.66 257 GLN B CA 1
ATOM 4504 C C . GLN B 1 257 ? -27.062 -31.578 -16.812 1 56.66 257 GLN B C 1
ATOM 4506 O O . GLN B 1 257 ? -27.406 -32.75 -16.75 1 56.66 257 GLN B O 1
ATOM 4511 N N . SER B 1 258 ? -26.625 -31.266 -18.094 1 66.62 258 SER B N 1
ATOM 4512 C CA . SER B 1 258 ? -26.031 -32.219 -19.031 1 66.62 258 SER B CA 1
ATOM 4513 C C . SER B 1 258 ? -24.984 -33.094 -18.344 1 66.62 258 SER B C 1
ATOM 4515 O O . SER B 1 258 ? -24.203 -32.594 -17.531 1 66.62 258 SER B O 1
ATOM 4517 N N . ARG B 1 259 ? -25.234 -34.25 -18.359 1 83.69 259 ARG B N 1
ATOM 4518 C CA . ARG B 1 259 ? -24.328 -35.281 -17.844 1 83.69 259 ARG B CA 1
ATOM 4519 C C . ARG B 1 259 ? -22.984 -35.219 -18.562 1 83.69 259 ARG B C 1
ATOM 4521 O O . ARG B 1 259 ? -22.016 -35.844 -18.109 1 83.69 259 ARG B O 1
ATOM 4528 N N . TYR B 1 260 ? -22.906 -34.375 -19.75 1 86.88 260 TYR B N 1
ATOM 4529 C CA . TYR B 1 260 ? -21.656 -34.344 -20.516 1 86.88 260 TYR B CA 1
ATOM 4530 C C . TYR B 1 260 ? -21.062 -32.938 -20.516 1 86.88 260 TYR B C 1
ATOM 4532 O O . TYR B 1 260 ? -21.781 -31.938 -20.547 1 86.88 260 TYR B O 1
ATOM 4540 N N . CYS B 1 261 ? -19.797 -32.906 -20.422 1 90.31 261 CYS B N 1
ATOM 4541 C CA . CYS B 1 261 ? -19.031 -31.688 -20.328 1 90.31 261 CYS B CA 1
ATOM 4542 C C . CYS B 1 261 ? -17.875 -31.672 -21.328 1 90.31 261 CYS B C 1
ATOM 4544 O O . CYS B 1 261 ? -17.594 -32.688 -21.969 1 90.31 261 CYS B O 1
ATOM 4546 N N . ASP B 1 262 ? -17.25 -30.438 -21.484 1 89.62 262 ASP B N 1
ATOM 4547 C CA . ASP B 1 262 ? -16.188 -30.266 -22.469 1 89.62 262 ASP B CA 1
ATOM 4548 C C . ASP B 1 262 ? -14.82 -30.547 -21.859 1 89.62 262 ASP B C 1
ATOM 4550 O O . ASP B 1 262 ? -14.5 -30.031 -20.781 1 89.62 262 ASP B O 1
ATOM 4554 N N . LYS B 1 263 ? -14.125 -31.344 -22.484 1 93.56 263 LYS B N 1
ATOM 4555 C CA . LYS B 1 263 ? -12.695 -31.484 -22.234 1 93.56 263 LYS B CA 1
ATOM 4556 C C . LYS B 1 263 ? -11.898 -31.406 -23.531 1 93.56 263 LYS B C 1
ATOM 4558 O O . LYS B 1 263 ? -12.453 -31.531 -24.625 1 93.56 263 LYS B O 1
ATOM 4563 N N . ILE B 1 264 ? -10.633 -31.125 -23.391 1 93.62 264 ILE B N 1
ATOM 4564 C CA . ILE B 1 264 ? -9.789 -31.109 -24.578 1 93.62 264 ILE B CA 1
ATOM 4565 C C . ILE B 1 264 ? -8.828 -32.312 -24.531 1 93.62 264 ILE B C 1
ATOM 4567 O O . ILE B 1 264 ? -8.359 -32.688 -23.469 1 93.62 264 ILE B O 1
ATOM 4571 N N . LYS B 1 265 ? -8.648 -32.812 -25.625 1 94.62 265 LYS B N 1
ATOM 4572 C CA . LYS B 1 265 ? -7.734 -33.938 -25.812 1 94.62 265 LYS B CA 1
ATOM 4573 C C . LYS B 1 265 ? -7.004 -33.844 -27.156 1 94.62 265 LYS B C 1
ATOM 4575 O O . LYS B 1 265 ? -7.574 -33.375 -28.141 1 94.62 265 LYS B O 1
ATOM 4580 N N . LYS B 1 266 ? -5.789 -34.219 -27.047 1 92.19 266 LYS B N 1
ATOM 4581 C CA . LYS B 1 266 ? -5.008 -34.156 -28.281 1 92.19 266 LYS B CA 1
ATOM 4582 C C . LYS B 1 266 ? -5.234 -35.375 -29.141 1 92.19 266 LYS B C 1
ATOM 4584 O O . LYS B 1 266 ? -5.09 -36.5 -28.672 1 92.19 266 LYS B O 1
ATOM 4589 N N . TYR B 1 267 ? -5.652 -35.188 -30.328 1 87.62 267 TYR B N 1
ATOM 4590 C CA . TYR B 1 267 ? -5.758 -36.219 -31.344 1 87.62 267 TYR B CA 1
ATOM 4591 C C . TYR B 1 267 ? -4.836 -35.906 -32.531 1 87.62 267 TYR B C 1
ATOM 4593 O O . TYR B 1 267 ? -4.988 -34.906 -33.188 1 87.62 267 TYR B O 1
ATOM 4601 N N . TYR B 1 268 ? -3.893 -36.812 -32.719 1 84.75 268 TYR B N 1
ATOM 4602 C CA . TYR B 1 268 ? -2.865 -36.625 -33.75 1 84.75 268 TYR B CA 1
ATOM 4603 C C . TYR B 1 268 ? -2.098 -35.344 -33.531 1 84.75 268 TYR B C 1
ATOM 4605 O O . TYR B 1 268 ? -1.388 -35.188 -32.531 1 84.75 268 TYR B O 1
ATOM 4613 N N . GLN B 1 269 ? -2.363 -34.312 -34.25 1 83.31 269 GLN B N 1
ATOM 4614 C CA . GLN B 1 269 ? -1.531 -33.094 -34.125 1 83.31 269 GLN B CA 1
ATOM 4615 C C . GLN B 1 269 ? -2.361 -31.906 -33.688 1 83.31 269 GLN B C 1
ATOM 4617 O O . GLN B 1 269 ? -1.854 -30.781 -33.656 1 83.31 269 GLN B O 1
ATOM 4622 N N . LYS B 1 270 ? -3.584 -32.281 -33.25 1 87.06 270 LYS B N 1
ATOM 4623 C CA . LYS B 1 270 ? -4.438 -31.141 -32.938 1 87.06 270 LYS B CA 1
ATOM 4624 C C . LYS B 1 270 ? -5.199 -31.375 -31.641 1 87.06 270 LYS B C 1
ATOM 4626 O O . LYS B 1 270 ? -5.578 -32.531 -31.328 1 87.06 270 LYS B O 1
ATOM 4631 N N . TRP B 1 271 ? -5.324 -30.344 -30.938 1 90.62 271 TRP B N 1
ATOM 4632 C CA . TRP B 1 271 ? -6.172 -30.406 -29.75 1 90.62 271 TRP B CA 1
ATOM 4633 C C . TRP B 1 271 ? -7.641 -30.234 -30.125 1 90.62 271 TRP B C 1
ATOM 4635 O O . TRP B 1 271 ? -7.992 -29.328 -30.875 1 90.62 271 TRP B O 1
ATOM 4645 N N . LYS B 1 272 ? -8.484 -31.109 -29.609 1 89.62 272 LYS B N 1
ATOM 4646 C CA . LYS B 1 272 ? -9.898 -31.094 -29.969 1 89.62 272 LYS B CA 1
ATOM 4647 C C . LYS B 1 272 ? -10.773 -31.078 -28.719 1 89.62 272 LYS B C 1
ATOM 4649 O O . LYS B 1 272 ? -10.383 -31.609 -27.672 1 89.62 272 LYS B O 1
ATOM 4654 N N . ARG B 1 273 ? -11.836 -30.516 -28.859 1 89.75 273 ARG B N 1
ATOM 4655 C CA . ARG B 1 273 ? -12.859 -30.531 -27.812 1 89.75 273 ARG B CA 1
ATOM 4656 C C . ARG B 1 273 ? -13.664 -31.828 -27.875 1 89.75 273 ARG B C 1
ATOM 4658 O O . ARG B 1 273 ? -14.172 -32.219 -28.938 1 89.75 273 ARG B O 1
ATOM 4665 N N . ILE B 1 274 ? -13.789 -32.531 -26.766 1 89.12 274 ILE B N 1
ATOM 4666 C CA . ILE B 1 274 ? -14.5 -33.781 -26.672 1 89.12 274 ILE B CA 1
ATOM 4667 C C . ILE B 1 274 ? -15.523 -33.719 -25.547 1 89.12 274 ILE B C 1
ATOM 4669 O O . ILE B 1 274 ? -15.242 -33.188 -24.469 1 89.12 274 ILE B O 1
ATOM 4673 N N . PHE B 1 275 ? -16.625 -34.375 -25.797 1 88.56 275 PHE B N 1
ATOM 4674 C CA . PHE B 1 275 ? -17.641 -34.469 -24.766 1 88.56 275 PHE B CA 1
ATOM 4675 C C . PHE B 1 275 ? -17.391 -35.719 -23.891 1 88.56 275 PHE B C 1
ATOM 4677 O O . PHE B 1 275 ? -17.125 -36.781 -24.422 1 88.56 275 PHE B O 1
ATOM 4684 N N . SER B 1 276 ? -17.328 -35.438 -22.656 1 90.94 276 SER B N 1
ATOM 4685 C CA . SER B 1 276 ? -17.125 -36.5 -21.688 1 90.94 276 SER B CA 1
ATOM 4686 C C . SER B 1 276 ? -18.047 -36.344 -20.484 1 90.94 276 SER B C 1
ATOM 4688 O O . SER B 1 276 ? -18.578 -35.25 -20.234 1 90.94 276 SER B O 1
ATOM 4690 N N . GLU B 1 277 ? -18.281 -37.5 -19.812 1 94 277 GLU B N 1
ATOM 4691 C CA . GLU B 1 277 ? -19.078 -37.406 -18.594 1 94 277 GLU B CA 1
ATOM 4692 C C . GLU B 1 277 ? -18.438 -36.469 -17.578 1 94 277 GLU B C 1
ATOM 4694 O O . GLU B 1 277 ? -17.25 -36.562 -17.312 1 94 277 GLU B O 1
ATOM 4699 N N . CYS B 1 278 ? -19.234 -35.656 -17 1 94.19 278 CYS B N 1
ATOM 4700 C CA . CYS B 1 278 ? -18.75 -34.594 -16.125 1 94.19 278 CYS B CA 1
ATOM 4701 C C . CYS B 1 278 ? -18.109 -35.188 -14.867 1 94.19 278 CYS B C 1
ATOM 4703 O O . CYS B 1 278 ? -17.266 -34.531 -14.234 1 94.19 278 CYS B O 1
ATOM 4705 N N . ALA B 1 279 ? -18.406 -36.375 -14.539 1 95.12 279 ALA B N 1
ATOM 4706 C CA . ALA B 1 279 ? -17.938 -37 -13.297 1 95.12 279 ALA B CA 1
ATOM 4707 C C . ALA B 1 279 ? -16.562 -37.625 -13.484 1 95.12 279 ALA B C 1
ATOM 4709 O O . ALA B 1 279 ? -15.922 -38.031 -12.508 1 95.12 279 ALA B O 1
ATOM 4710 N N . GLU B 1 280 ? -16.125 -37.719 -14.844 1 95.88 280 GLU B N 1
ATOM 4711 C CA . GLU B 1 280 ? -14.797 -38.281 -15.078 1 95.88 280 GLU B CA 1
ATOM 4712 C C . GLU B 1 280 ? -13.727 -37.438 -14.406 1 95.88 280 GLU B C 1
ATOM 4714 O O . GLU B 1 280 ? -13.953 -36.25 -14.102 1 95.88 280 GLU B O 1
ATOM 4719 N N . LEU B 1 281 ? -12.625 -38.031 -14.148 1 96.38 281 LEU B N 1
ATOM 4720 C CA . LEU B 1 281 ? -11.547 -37.312 -13.453 1 96.38 281 LEU B CA 1
ATOM 4721 C C . LEU B 1 281 ? -10.461 -36.906 -14.43 1 96.38 281 LEU B C 1
ATOM 4723 O O . LEU B 1 281 ? -9.844 -37.75 -15.094 1 96.38 281 LEU B O 1
ATOM 4727 N N . HIS B 1 282 ? -10.227 -35.594 -14.602 1 96.12 282 HIS B N 1
ATOM 4728 C CA . HIS B 1 282 ? -9.188 -35.031 -15.453 1 96.12 282 HIS B CA 1
ATOM 4729 C C . HIS B 1 282 ? -8.609 -33.75 -14.82 1 96.12 282 HIS B C 1
ATOM 4731 O O . HIS B 1 282 ? -9.266 -33.094 -14.008 1 96.12 282 HIS B O 1
ATOM 4737 N N . PRO B 1 283 ? -7.316 -33.5 -15.102 1 96.12 283 PRO B N 1
ATOM 4738 C CA . PRO B 1 283 ? -6.848 -32.156 -14.734 1 96.12 283 PRO B CA 1
ATOM 4739 C C . PRO B 1 283 ? -7.578 -31.047 -15.484 1 96.12 283 PRO B C 1
ATOM 4741 O O . PRO B 1 283 ? -8.305 -31.312 -16.453 1 96.12 283 PRO B O 1
ATOM 4744 N N . CYS B 1 284 ? -7.457 -29.891 -14.961 1 97.06 284 CYS B N 1
ATOM 4745 C CA . CYS B 1 284 ? -8.18 -28.781 -15.57 1 97.06 284 CYS B CA 1
ATOM 4746 C C . CYS B 1 284 ? -7.242 -27.625 -15.891 1 97.06 284 CYS B C 1
ATOM 4748 O O . CYS B 1 284 ? -6.105 -27.609 -15.422 1 97.06 284 CYS B O 1
ATOM 4750 N N . ILE B 1 285 ? -7.652 -26.781 -16.75 1 97.19 285 ILE B N 1
ATOM 4751 C CA . ILE B 1 285 ? -6.957 -25.547 -17.062 1 97.19 285 ILE B CA 1
ATOM 4752 C C . ILE B 1 285 ? -7.77 -24.344 -16.562 1 97.19 285 ILE B C 1
ATOM 4754 O O . ILE B 1 285 ? -8.953 -24.219 -16.891 1 97.19 285 ILE B O 1
ATOM 4758 N N . CYS B 1 286 ? -7.07 -23.594 -15.695 1 97.19 286 CYS B N 1
ATOM 4759 C CA . CYS B 1 286 ? -7.707 -22.391 -15.18 1 97.19 286 CYS B CA 1
ATOM 4760 C C . CYS B 1 286 ? -7.219 -21.156 -15.914 1 97.19 286 CYS B C 1
ATOM 4762 O O . CYS B 1 286 ? -6.129 -21.156 -16.484 1 97.19 286 CYS B O 1
ATOM 4764 N N . GLU B 1 287 ? -8.102 -20.094 -15.883 1 96.75 287 GLU B N 1
ATOM 4765 C CA . GLU B 1 287 ? -7.715 -18.828 -16.516 1 96.75 287 GLU B CA 1
ATOM 4766 C C . GLU B 1 287 ? -8.094 -17.641 -15.641 1 96.75 287 GLU B C 1
ATOM 4768 O O . GLU B 1 287 ? -9.148 -17.641 -15 1 96.75 287 GLU B O 1
ATOM 4773 N N . SER B 1 288 ? -7.246 -16.703 -15.578 1 95 288 SER B N 1
ATOM 4774 C CA . SER B 1 288 ? -7.504 -15.445 -14.898 1 95 288 SER B CA 1
ATOM 4775 C C . SER B 1 288 ? -6.984 -14.266 -15.719 1 95 288 SER B C 1
ATOM 4777 O O . SER B 1 288 ? -6.195 -14.445 -16.656 1 95 288 SER B O 1
ATOM 4779 N N . GLU B 1 289 ? -7.508 -13.07 -15.414 1 93.62 289 GLU B N 1
ATOM 4780 C CA . GLU B 1 289 ? -7.051 -11.859 -16.094 1 93.62 289 GLU B CA 1
ATOM 4781 C C . GLU B 1 289 ? -5.707 -11.391 -15.547 1 93.62 289 GLU B C 1
ATOM 4783 O O . GLU B 1 289 ? -5.488 -11.398 -14.336 1 93.62 289 GLU B O 1
ATOM 4788 N N . ALA B 1 290 ? -4.871 -11.047 -16.516 1 92.88 290 ALA B N 1
ATOM 4789 C CA . ALA B 1 290 ? -3.598 -10.477 -16.094 1 92.88 290 ALA B CA 1
ATOM 4790 C C . ALA B 1 290 ? -3.801 -9.117 -15.438 1 92.88 290 ALA B C 1
ATOM 4792 O O . ALA B 1 290 ? -4.852 -8.492 -15.594 1 92.88 290 ALA B O 1
ATOM 4793 N N . PHE B 1 291 ? -2.887 -8.766 -14.594 1 89.62 291 PHE B N 1
ATOM 4794 C CA . PHE B 1 291 ? -3.008 -7.477 -13.93 1 89.62 291 PHE B CA 1
ATOM 4795 C C . PHE B 1 291 ? -1.812 -6.586 -14.25 1 89.62 291 PHE B C 1
ATOM 4797 O O . PHE B 1 291 ? -0.768 -7.074 -14.688 1 89.62 291 PHE B O 1
ATOM 4804 N N . ARG B 1 292 ? -2.115 -5.305 -14.164 1 86.31 292 ARG B N 1
ATOM 4805 C CA . ARG B 1 292 ? -1.029 -4.34 -14.305 1 86.31 292 ARG B CA 1
ATOM 4806 C C . ARG B 1 292 ? -0.424 -3.99 -12.953 1 86.31 292 ARG B C 1
ATOM 4808 O O . ARG B 1 292 ? -1.146 -3.818 -11.969 1 86.31 292 ARG B O 1
ATOM 4815 N N . PHE B 1 293 ? 0.915 -4.102 -12.945 1 81.38 293 PHE B N 1
ATOM 4816 C CA . PHE B 1 293 ? 1.55 -3.771 -11.68 1 81.38 293 PHE B CA 1
ATOM 4817 C C . PHE B 1 293 ? 1.242 -2.336 -11.273 1 81.38 293 PHE B C 1
ATOM 4819 O O . PHE B 1 293 ? 1.285 -1.428 -12.109 1 81.38 293 PHE B O 1
ATOM 4826 N N . PRO B 1 294 ? 0.586 -2.039 -10.195 1 70.88 294 PRO B N 1
ATOM 4827 C CA . PRO B 1 294 ? 0.096 -0.718 -9.797 1 70.88 294 PRO B CA 1
ATOM 4828 C C . PRO B 1 294 ? 1.122 0.388 -10.031 1 70.88 294 PRO B C 1
ATOM 4830 O O . PRO B 1 294 ? 0.75 1.543 -10.258 1 70.88 294 PRO B O 1
ATOM 4833 N N . ASP B 1 295 ? 2.324 0.435 -9.633 1 62.81 295 ASP B N 1
ATOM 4834 C CA . ASP B 1 295 ? 3.092 1.671 -9.75 1 62.81 295 ASP B CA 1
ATOM 4835 C C . ASP B 1 295 ? 3.715 1.796 -11.141 1 62.81 295 ASP B C 1
ATOM 4837 O O . ASP B 1 295 ? 4.504 2.707 -11.391 1 62.81 295 ASP B O 1
ATOM 4841 N N . GLY B 1 296 ? 3.01 1.698 -12.375 1 53.66 296 GLY B N 1
ATOM 4842 C CA . GLY B 1 296 ? 3.582 2.025 -13.672 1 53.66 296 GLY B CA 1
ATOM 4843 C C . GLY B 1 296 ? 5 1.516 -13.844 1 53.66 296 GLY B C 1
ATOM 4844 O O . GLY B 1 296 ? 5.734 1.994 -14.711 1 53.66 296 GLY B O 1
ATOM 4845 N N . ILE B 1 297 ? 5.605 1.143 -12.82 1 46.62 297 ILE B N 1
ATOM 4846 C CA . ILE B 1 297 ? 6.992 0.807 -13.125 1 46.62 297 ILE B CA 1
ATOM 4847 C C . ILE B 1 297 ? 7.031 -0.314 -14.164 1 46.62 297 ILE B C 1
ATOM 4849 O O . ILE B 1 297 ? 6.488 -1.397 -13.938 1 46.62 297 ILE B O 1
ATOM 4853 N N . HIS B 1 298 ? 7.098 0.101 -15.336 1 45.56 298 HIS B N 1
ATOM 4854 C CA . HIS B 1 298 ? 7.434 -0.748 -16.469 1 45.56 298 HIS B CA 1
ATOM 4855 C C . HIS B 1 298 ? 8.586 -1.691 -16.141 1 45.56 298 HIS B C 1
ATOM 4857 O O . HIS B 1 298 ? 9.625 -1.253 -15.648 1 45.56 298 HIS B O 1
ATOM 4863 N N . LEU B 1 299 ? 8.305 -2.721 -15.555 1 42.25 299 LEU B N 1
ATOM 4864 C CA . LEU B 1 299 ? 9.336 -3.746 -15.422 1 42.25 299 LEU B CA 1
ATOM 4865 C C . LEU B 1 299 ? 10.172 -3.844 -16.688 1 42.25 299 LEU B C 1
ATOM 4867 O O . LEU B 1 299 ? 9.664 -4.215 -17.75 1 42.25 299 LEU B O 1
ATOM 4871 N N . ASN B 1 300 ? 10.914 -2.818 -17.234 1 35.56 300 ASN B N 1
ATOM 4872 C CA . ASN B 1 300 ? 11.922 -3.113 -18.25 1 35.56 300 ASN B CA 1
ATOM 4873 C C . ASN B 1 300 ? 12.945 -4.125 -17.734 1 35.56 300 ASN B C 1
ATOM 4875 O O . ASN B 1 300 ? 13.367 -4.062 -16.578 1 35.56 300 ASN B O 1
#

pLDDT: mean 75.15, std 26.6, range [18.25, 98.06]

Solvent-accessible surface area (backbone atoms only — not comparable to full-atom values): 34536 Å² total; per-residue (Å²): 137,82,80,80,79,73,78,77,76,80,72,78,77,77,73,77,78,73,77,85,78,76,85,84,83,74,81,79,75,73,70,74,73,75,70,70,77,67,74,74,75,73,69,74,71,74,70,72,73,74,68,77,80,78,68,80,82,70,80,76,65,75,66,61,57,52,55,51,50,52,49,51,51,52,49,50,53,48,51,49,50,49,50,50,46,50,49,52,38,49,49,41,51,50,51,38,52,52,46,50,52,52,35,52,51,40,50,51,51,38,54,52,49,51,52,52,41,53,53,49,50,52,53,36,52,52,49,51,51,52,34,52,52,44,50,51,50,37,52,51,50,52,51,50,34,53,51,48,51,49,52,35,50,52,49,50,52,52,37,52,52,52,49,52,51,44,53,48,37,34,42,68,83,58,79,39,28,25,45,36,90,42,44,72,54,89,66,30,21,34,39,78,52,70,54,68,28,25,49,68,54,39,44,53,50,20,44,68,47,62,28,33,49,27,74,67,58,59,79,48,98,43,78,43,36,47,65,66,59,69,76,57,56,73,46,54,60,69,90,47,50,30,36,38,38,65,63,69,82,72,54,58,87,68,89,64,87,63,63,57,34,42,26,34,37,53,53,93,92,39,44,26,56,42,80,36,56,34,78,48,69,31,23,32,32,26,30,34,73,38,42,61,66,82,80,71,69,67,70,122,137,87,83,85,84,79,85,84,80,88,76,81,80,81,76,80,83,78,76,83,77,80,81,76,87,72,79,69,84,72,76,84,76,77,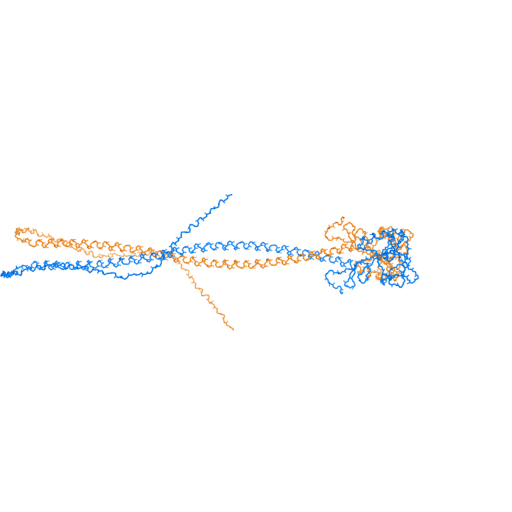76,74,75,64,76,72,77,70,68,80,71,75,80,75,66,69,78,74,80,77,68,77,83,72,82,80,64,72,68,61,56,52,56,50,50,51,49,52,52,50,51,51,51,48,51,50,51,47,50,50,48,51,50,52,38,51,51,41,52,51,51,37,52,52,46,50,52,52,36,53,51,41,50,52,52,37,53,53,50,53,53,52,41,51,53,50,51,52,53,36,52,52,49,50,51,51,35,53,52,44,50,53,51,36,52,50,50,52,50,52,35,54,50,49,53,52,52,35,53,51,50,50,52,52,37,53,52,51,48,52,52,43,54,49,37,34,39,70,64,68,79,34,27,24,44,36,88,42,44,71,54,90,67,31,22,34,39,78,50,71,53,68,28,26,50,70,56,40,44,53,50,21,43,70,47,63,29,34,49,27,76,67,60,58,78,49,100,44,79,42,38,49,65,66,58,67,76,56,55,73,44,53,61,68,92,48,50,30,37,38,38,62,63,70,82,74,52,58,87,69,89,61,85,64,65,57,34,41,26,37,36,53,54,94,92,40,46,27,53,41,80,37,56,35,77,48,70,31,21,32,31,26,29,34,73,39,41,60,66,82,80,71,66,65,67,121

InterPro domains:
  IPR001304 C-type lectin-like [SM00034] (178-287)
  IPR016186 C-type lectin-like/link domain superfamily [G3DSA:3.10.100.10] (174-300)
  IPR016187 C-type lectin fold [SSF56436] (169-287)
  IPR039689 B-cell differentiation antigen CD72 [PTHR15028] (64-294)

Secondary structure (DSSP, 8-state):
-------------------------------------------------------------HHHHHHHHHHHHHHHHHHHHHHHHHHHHHHHHHHHHHHHHHHHHHHHHHHHHHHHHHHHHHHHHHHHHHHHHHHHHHHHHHHHHHHHHHHHHHHHHHHHHHHHHHHHTEEESSS-EEETTPEEETTEEEEE--S-B-HHHHHHHHHHTT-EE------SSSTTB----HHHHTTS-TT-EEE-PPPSTT--S--S--SEEEEEEEETTEEEEEEEETTS-B-BEEEEE-B--TT-----/-------------------------------------------------------------HHHHHHHHHHHHHHHHHHHHHHHHHHHHHHHHHHHHHHHHHHHHHHHHHHHHHHHHHHHHHHHHHHHHHHHHHHHHHHHHHHHHHHHHHHHHHHHHHHHHHHHHHHHTEEEETTEEEETTPEEETTEEEEE--S-B-HHHHHHHHHHTT-EE------SSSTTB----HHHHTTS-TT-EEE-PPPSTT--S--S--SEEEEEEEETTEEEEEEEETTS-B-BEEEEE-B--TT-----